Protein AF-0000000065827304 (afdb_homodimer)

Structure (mmCIF, N/CA/C/O backbone):
data_AF-0000000065827304-model_v1
#
loop_
_entity.id
_entity.type
_entity.pdbx_description
1 polymer 'Citrate synthase'
#
loop_
_atom_site.group_PDB
_atom_site.id
_atom_site.type_symbol
_atom_site.label_atom_id
_atom_site.label_alt_id
_atom_site.label_comp_id
_atom_site.label_asym_id
_atom_site.label_entity_id
_atom_site.label_seq_id
_atom_site.pdbx_PDB_ins_code
_atom_site.Cartn_x
_atom_site.Cartn_y
_atom_site.Cartn_z
_atom_site.occupancy
_atom_site.B_iso_or_equiv
_atom_site.auth_seq_id
_atom_site.auth_comp_id
_atom_site.auth_asym_id
_atom_site.auth_atom_id
_atom_site.pdbx_PDB_model_num
ATOM 1 N N . MET A 1 1 ? 3.25 6.113 -31.859 1 39.09 1 MET A N 1
ATOM 2 C CA . MET A 1 1 ? 4.34 5.828 -30.922 1 39.09 1 MET A CA 1
ATOM 3 C C . MET A 1 1 ? 3.883 5.984 -29.484 1 39.09 1 MET A C 1
ATOM 5 O O . MET A 1 1 ? 3.422 7.055 -29.094 1 39.09 1 MET A O 1
ATOM 9 N N . SER A 1 2 ? 3.426 4.938 -28.812 1 58 2 SER A N 1
ATOM 10 C CA . SER A 1 2 ? 2.76 5.043 -27.516 1 58 2 SER A CA 1
ATOM 11 C C . SER A 1 2 ? 3.637 5.77 -26.5 1 58 2 SER A C 1
ATOM 13 O O . SER A 1 2 ? 4.824 5.469 -26.359 1 58 2 SER A O 1
ATOM 15 N N . VAL A 1 3 ? 3.352 6.992 -26.188 1 80.62 3 VAL A N 1
ATOM 16 C CA . VAL A 1 3 ? 4.148 7.883 -25.359 1 80.62 3 VAL A CA 1
ATOM 17 C C . VAL A 1 3 ? 3.977 7.504 -23.891 1 80.62 3 VAL A C 1
ATOM 19 O O . VAL A 1 3 ? 2.852 7.332 -23.406 1 80.62 3 VAL A O 1
ATOM 22 N N . VAL A 1 4 ? 5.105 7.094 -23.312 1 83.25 4 VAL A N 1
ATOM 23 C CA . VAL A 1 4 ? 5.156 6.797 -21.891 1 83.25 4 VAL A CA 1
ATOM 24 C C . VAL A 1 4 ? 4.789 8.047 -21.094 1 83.25 4 VAL A C 1
ATOM 26 O O . VAL A 1 4 ? 5.328 9.125 -21.328 1 83.25 4 VAL A O 1
ATOM 29 N N . SER A 1 5 ? 3.828 7.926 -20.266 1 88.19 5 SER A N 1
ATOM 30 C CA . SER A 1 5 ? 3.482 9.008 -19.359 1 88.19 5 SER A CA 1
ATOM 31 C C . SER A 1 5 ? 4.344 8.969 -18.094 1 88.19 5 SER A C 1
ATOM 33 O O . SER A 1 5 ? 3.908 8.469 -17.062 1 88.19 5 SER A O 1
ATOM 35 N N . LYS A 1 6 ? 5.504 9.578 -18.188 1 87.19 6 LYS A N 1
ATOM 36 C CA . LYS A 1 6 ? 6.488 9.516 -17.109 1 87.19 6 LYS A CA 1
ATOM 37 C C . LYS A 1 6 ? 5.941 10.125 -15.828 1 87.19 6 LYS A C 1
ATOM 39 O O . LYS A 1 6 ? 5.508 11.281 -15.828 1 87.19 6 LYS A O 1
ATOM 44 N N . GLY A 1 7 ? 5.879 9.25 -14.82 1 90.06 7 GLY A N 1
ATOM 45 C CA . GLY A 1 7 ? 5.422 9.719 -13.523 1 90.06 7 GLY A CA 1
ATOM 46 C C . GLY A 1 7 ? 3.955 10.102 -13.508 1 90.06 7 GLY A C 1
ATOM 47 O O . GLY A 1 7 ? 3.467 10.672 -12.531 1 90.06 7 GLY A O 1
ATOM 48 N N . LEU A 1 8 ? 3.289 9.891 -14.648 1 92.94 8 LEU A N 1
ATOM 49 C CA . LEU A 1 8 ? 1.889 10.258 -14.828 1 92.94 8 LEU A CA 1
ATOM 50 C C . LEU A 1 8 ? 1.687 11.758 -14.617 1 92.94 8 LEU A C 1
ATOM 52 O O . LEU A 1 8 ? 0.66 12.172 -14.078 1 92.94 8 LEU A O 1
ATOM 56 N N . GLU A 1 9 ? 2.717 12.484 -15.016 1 88.38 9 GLU A N 1
ATOM 57 C CA . GLU A 1 9 ? 2.654 13.938 -14.914 1 88.38 9 GLU A CA 1
ATOM 58 C C . GLU A 1 9 ? 1.54 14.508 -15.789 1 88.38 9 GLU A C 1
ATOM 60 O O . GLU A 1 9 ? 1.428 14.156 -16.969 1 88.38 9 GLU A O 1
ATOM 65 N N . ASN A 1 10 ? 0.606 15.18 -15.289 1 85.44 10 ASN A N 1
ATOM 66 C CA . ASN A 1 10 ? -0.484 15.867 -15.969 1 85.44 10 ASN A CA 1
ATOM 67 C C . ASN A 1 10 ? -1.553 14.883 -16.453 1 85.44 10 ASN A C 1
ATOM 69 O O . ASN A 1 10 ? -2.336 15.203 -17.344 1 85.44 10 ASN A O 1
ATOM 73 N N . VAL A 1 11 ? -1.431 13.664 -16.031 1 93 11 VAL A N 1
ATOM 74 C CA . VAL A 1 11 ? -2.486 12.695 -16.312 1 93 11 VAL A CA 1
ATOM 75 C C . VAL A 1 11 ? -3.588 12.812 -15.258 1 93 11 VAL A C 1
ATOM 77 O O . VAL A 1 11 ? -3.324 12.719 -14.062 1 93 11 VAL A O 1
ATOM 80 N N . ILE A 1 12 ? -4.77 13.109 -15.719 1 95.31 12 ILE A N 1
ATOM 81 C CA . ILE A 1 12 ? -5.914 13.219 -14.82 1 95.31 12 ILE A CA 1
ATOM 82 C C . ILE A 1 12 ? -6.512 11.828 -14.578 1 95.31 12 ILE A C 1
ATOM 84 O O . ILE A 1 12 ? -7.023 11.195 -15.5 1 95.31 12 ILE A O 1
ATOM 88 N N . ILE A 1 13 ? -6.504 11.367 -13.336 1 96.19 13 ILE A N 1
ATOM 89 C CA . ILE A 1 13 ? -6.895 9.992 -13.055 1 96.19 13 ILE A CA 1
ATOM 90 C C . ILE A 1 13 ? -8.32 9.953 -12.516 1 96.19 13 ILE A C 1
ATOM 92 O O . ILE A 1 13 ? -8.961 8.898 -12.508 1 96.19 13 ILE A O 1
ATOM 96 N N . LYS A 1 14 ? -8.844 11.125 -12.07 1 97.12 14 LYS A N 1
ATOM 97 C CA . LYS A 1 14 ? -10.203 11.211 -11.547 1 97.12 14 LYS A CA 1
ATOM 98 C C . LYS A 1 14 ? -10.695 12.648 -11.516 1 97.12 14 LYS A C 1
ATOM 100 O O . LYS A 1 14 ? -9.906 13.586 -11.656 1 97.12 14 LYS A O 1
ATOM 105 N N . VAL A 1 15 ? -11.977 12.812 -11.383 1 97.31 15 VAL A N 1
ATOM 106 C CA . VAL A 1 15 ? -12.57 14.094 -11.023 1 97.31 15 VAL A CA 1
ATOM 107 C C . VAL A 1 15 ? -12.766 14.172 -9.516 1 97.31 15 VAL A C 1
ATOM 109 O O . VAL A 1 15 ? -12.898 13.141 -8.852 1 97.31 15 VAL A O 1
ATOM 112 N N . THR A 1 16 ? -12.758 15.383 -8.945 1 98.19 16 THR A N 1
ATOM 113 C CA . THR A 1 16 ? -12.875 15.461 -7.496 1 98.19 16 THR A CA 1
ATOM 114 C C . THR A 1 16 ? -13.586 16.75 -7.082 1 98.19 16 THR A C 1
ATOM 116 O O . THR A 1 16 ? -13.5 17.766 -7.785 1 98.19 16 THR A O 1
ATOM 119 N N . ASN A 1 17 ? -14.289 16.703 -6.027 1 98.12 17 ASN A N 1
ATOM 120 C CA . ASN A 1 17 ? -14.906 17.844 -5.375 1 98.12 17 ASN A CA 1
ATOM 121 C C . ASN A 1 17 ? -14.195 18.203 -4.074 1 98.12 17 ASN A C 1
ATOM 123 O O . ASN A 1 17 ? -14.703 19 -3.281 1 98.12 17 ASN A O 1
ATOM 127 N N . LEU A 1 18 ? -13.016 17.719 -3.852 1 98.69 18 LEU A N 1
ATOM 128 C CA . LEU A 1 18 ? -12.414 17.766 -2.521 1 98.69 18 LEU A CA 1
ATOM 129 C C . LEU A 1 18 ? -11.453 18.938 -2.402 1 98.69 18 LEU A C 1
ATOM 131 O O . LEU A 1 18 ? -11.586 19.766 -1.498 1 98.69 18 LEU A O 1
ATOM 135 N N . THR A 1 19 ? -10.5 19.062 -3.355 1 98.44 19 THR A N 1
ATOM 136 C CA . THR A 1 19 ? -9.422 20.031 -3.154 1 98.44 19 THR A CA 1
ATOM 137 C C . THR A 1 19 ? -9.078 20.734 -4.461 1 98.44 19 THR A C 1
ATOM 139 O O . THR A 1 19 ? -8.836 20.078 -5.48 1 98.44 19 THR A O 1
ATOM 142 N N . PHE A 1 20 ? -9.094 21.984 -4.445 1 97.62 20 PHE A N 1
ATOM 143 C CA . PHE A 1 20 ? -8.656 22.844 -5.547 1 97.62 20 PHE A CA 1
ATOM 144 C C . PHE A 1 20 ? -7.32 23.5 -5.219 1 97.62 20 PHE A C 1
ATOM 146 O O . PHE A 1 20 ? -7.152 24.062 -4.133 1 97.62 20 PHE A O 1
ATOM 153 N N . ILE A 1 21 ? -6.41 23.406 -6.121 1 95.69 21 ILE A N 1
ATOM 154 C CA . ILE A 1 21 ? -5.109 24.047 -5.965 1 95.69 21 ILE A CA 1
ATOM 155 C C . ILE A 1 21 ? -4.805 24.906 -7.184 1 95.69 21 ILE A C 1
ATOM 157 O O . ILE A 1 21 ? -4.93 24.453 -8.32 1 95.69 21 ILE A O 1
ATOM 161 N N . ASP A 1 22 ? -4.531 26.141 -7 1 94.81 22 ASP A N 1
ATOM 162 C CA . ASP A 1 22 ? -3.92 27.016 -7.996 1 94.81 22 ASP A CA 1
ATOM 163 C C . ASP A 1 22 ? -2.475 27.344 -7.629 1 94.81 22 ASP A C 1
ATOM 165 O O . ASP A 1 22 ? -2.221 28.266 -6.859 1 94.81 22 ASP A O 1
ATOM 169 N N . GLY A 1 23 ? -1.572 26.625 -8.18 1 91.31 23 GLY A N 1
ATOM 170 C CA . GLY A 1 23 ? -0.16 26.719 -7.844 1 91.31 23 GLY A CA 1
ATOM 171 C C . GLY A 1 23 ? 0.464 28.047 -8.227 1 91.31 23 GLY A C 1
ATOM 172 O O . GLY A 1 23 ? 1.452 28.469 -7.629 1 91.31 23 GLY A O 1
ATOM 173 N N . GLU A 1 24 ? -0.095 28.719 -9.18 1 92.69 24 GLU A N 1
ATOM 174 C CA . GLU A 1 24 ? 0.426 30 -9.633 1 92.69 24 GLU A CA 1
ATOM 175 C C . GLU A 1 24 ? 0.009 31.125 -8.703 1 92.69 24 GLU A C 1
ATOM 177 O O . GLU A 1 24 ? 0.78 32.062 -8.461 1 92.69 24 GLU A O 1
ATOM 182 N N . LYS A 1 25 ? -1.192 30.953 -8.125 1 94.06 25 LYS A N 1
ATOM 183 C CA . LYS A 1 25 ? -1.716 32.031 -7.281 1 94.06 25 LYS A CA 1
ATOM 184 C C . LYS A 1 25 ? -1.563 31.703 -5.801 1 94.06 25 LYS A C 1
ATOM 186 O O . LYS A 1 25 ? -1.821 32.531 -4.938 1 94.06 25 LYS A O 1
ATOM 191 N N . GLY A 1 26 ? -1.173 30.516 -5.559 1 93.88 26 GLY A N 1
ATOM 192 C CA . GLY A 1 26 ? -1.015 30.094 -4.172 1 93.88 26 GLY A CA 1
ATOM 193 C C . GLY A 1 26 ? -2.336 29.922 -3.445 1 93.88 26 GLY A C 1
ATOM 194 O O . GLY A 1 26 ? -2.49 30.391 -2.314 1 93.88 26 GLY A O 1
ATOM 195 N N . ILE A 1 27 ? -3.258 29.297 -4.141 1 95.56 27 ILE A N 1
ATOM 196 C CA . ILE A 1 27 ? -4.594 29.094 -3.584 1 95.56 27 ILE A CA 1
ATOM 197 C C . ILE A 1 27 ? -4.809 27.625 -3.273 1 95.56 27 ILE A C 1
ATOM 199 O O . ILE A 1 27 ? -4.473 26.75 -4.086 1 95.56 27 ILE A O 1
ATOM 203 N N . LEU A 1 28 ? -5.242 27.328 -2.105 1 97.56 28 LEU A N 1
ATOM 204 C CA . LEU A 1 28 ? -5.703 26.016 -1.678 1 97.56 28 LEU A CA 1
ATOM 205 C C . LEU A 1 28 ? -7.105 26.094 -1.082 1 97.56 28 LEU A C 1
ATOM 207 O O . LEU A 1 28 ? -7.348 26.875 -0.157 1 97.56 28 LEU A O 1
ATOM 211 N N . ARG A 1 29 ? -8.023 25.328 -1.645 1 98.44 29 ARG A N 1
ATOM 212 C CA . ARG A 1 29 ? -9.391 25.281 -1.129 1 98.44 29 ARG A CA 1
ATOM 213 C C . ARG A 1 29 ? -9.844 23.844 -0.9 1 98.44 29 ARG A C 1
ATOM 215 O O . ARG A 1 29 ? -9.578 22.969 -1.722 1 98.44 29 ARG A O 1
ATOM 222 N N . TYR A 1 30 ? -10.406 23.594 0.254 1 98.69 30 TYR A N 1
ATOM 223 C CA . TYR A 1 30 ? -11.148 22.359 0.48 1 98.69 30 TYR A CA 1
ATOM 224 C C . TYR A 1 30 ? -12.641 22.562 0.217 1 98.69 30 TYR A C 1
ATOM 226 O O . TYR A 1 30 ? -13.281 23.391 0.875 1 98.69 30 TYR A O 1
ATOM 234 N N . ARG A 1 31 ? -13.188 21.844 -0.7 1 98.38 31 ARG A N 1
ATOM 235 C CA . ARG A 1 31 ? -14.602 21.922 -1.044 1 98.38 31 ARG A CA 1
ATOM 236 C C . ARG A 1 31 ? -15.023 23.375 -1.272 1 98.38 31 ARG A C 1
ATOM 238 O O . ARG A 1 31 ? -16.094 23.797 -0.834 1 98.38 31 ARG A O 1
ATOM 245 N N . GLY A 1 32 ? -14.086 24.141 -1.806 1 98.31 32 GLY A N 1
ATOM 246 C CA . GLY A 1 32 ? -14.414 25.516 -2.168 1 98.31 32 GLY A CA 1
ATOM 247 C C . GLY A 1 32 ? -14.047 26.516 -1.093 1 98.31 32 GLY A C 1
ATOM 248 O O . GLY A 1 32 ? -14.023 27.719 -1.345 1 98.31 32 GLY A O 1
ATOM 249 N N . TYR A 1 33 ? -13.703 26.109 0.106 1 98.69 33 TYR A N 1
ATOM 250 C CA . TYR A 1 33 ? -13.344 27 1.196 1 98.69 33 TYR A CA 1
ATOM 251 C C . TYR A 1 33 ? -11.844 27.25 1.23 1 98.69 33 TYR A C 1
ATOM 253 O O . TYR A 1 33 ? -11.047 26.312 1.199 1 98.69 33 TYR A O 1
ATOM 261 N N . ASN A 1 34 ? -11.477 28.5 1.373 1 98.06 34 ASN A N 1
ATOM 262 C CA . ASN A 1 34 ? -10.062 28.844 1.479 1 98.06 34 ASN A CA 1
ATOM 263 C C . ASN A 1 34 ? -9.43 28.203 2.713 1 98.06 34 ASN A C 1
ATOM 265 O O . ASN A 1 34 ? -10.016 28.219 3.795 1 98.06 34 ASN A O 1
ATOM 269 N N . ILE A 1 35 ? -8.266 27.75 2.521 1 98.06 35 ILE A N 1
ATOM 270 C CA . ILE A 1 35 ? -7.555 27.078 3.605 1 98.06 35 ILE A CA 1
ATOM 271 C C . ILE A 1 35 ? -7.371 28.047 4.773 1 98.06 35 ILE A C 1
ATOM 273 O O . ILE A 1 35 ? -7.457 27.641 5.938 1 98.06 35 ILE A O 1
ATOM 277 N N . GLU A 1 36 ? -7.121 29.328 4.508 1 97.69 36 GLU A N 1
ATOM 278 C CA . GLU A 1 36 ? -6.938 30.344 5.547 1 97.69 36 GLU A CA 1
ATOM 279 C C . GLU A 1 36 ? -8.195 30.484 6.406 1 97.69 36 GLU A C 1
ATOM 281 O O . GLU A 1 36 ? -8.102 30.594 7.629 1 97.69 36 GLU A O 1
ATOM 286 N N . ASP A 1 37 ? -9.32 30.422 5.742 1 98.19 37 ASP A N 1
ATOM 287 C CA . ASP A 1 37 ? -10.586 30.547 6.461 1 98.19 37 ASP A CA 1
ATOM 288 C C . ASP A 1 37 ? -10.844 29.328 7.348 1 98.19 37 ASP A C 1
ATOM 290 O O . ASP A 1 37 ? -11.297 29.469 8.484 1 98.19 37 ASP A O 1
ATOM 294 N N . LEU A 1 38 ? -10.562 28.172 6.816 1 98.5 38 LEU A N 1
ATOM 295 C CA . LEU A 1 38 ? -10.773 26.953 7.582 1 98.5 38 LEU A CA 1
ATOM 296 C C . LEU A 1 38 ? -9.883 26.922 8.82 1 98.5 38 LEU A C 1
ATOM 298 O O . LEU A 1 38 ? -10.312 26.469 9.891 1 98.5 38 LEU A O 1
ATOM 302 N N . VAL A 1 39 ? -8.641 27.438 8.703 1 98.19 39 VAL A N 1
ATOM 303 C CA . VAL A 1 39 ? -7.688 27.422 9.805 1 98.19 39 VAL A CA 1
ATOM 304 C C . VAL A 1 39 ? -8.047 28.516 10.812 1 98.19 39 VAL A C 1
ATOM 306 O O . VAL A 1 39 ? -7.938 28.312 12.023 1 98.19 39 VAL A O 1
ATOM 309 N N . ASN A 1 40 ? -8.492 29.672 10.359 1 97.19 40 ASN A N 1
ATOM 310 C CA . ASN A 1 40 ? -8.727 30.828 11.219 1 97.19 40 ASN A CA 1
ATOM 311 C C . ASN A 1 40 ? -10.055 30.719 11.961 1 97.19 40 ASN A C 1
ATOM 313 O O . ASN A 1 40 ? -10.18 31.188 13.094 1 97.19 40 ASN A O 1
ATOM 317 N N . TYR A 1 41 ? -11.047 30.078 11.289 1 97.62 41 TYR A N 1
ATOM 318 C CA . TYR A 1 41 ? -12.391 30.156 11.844 1 97.62 41 TYR A CA 1
ATOM 319 C C . TYR A 1 41 ? -12.938 28.766 12.141 1 97.62 41 TYR A C 1
ATOM 321 O O . TYR A 1 41 ? -13.922 28.625 12.875 1 97.62 41 TYR A O 1
ATOM 329 N N . GLY A 1 42 ? -12.367 27.781 11.562 1 97.56 42 GLY A N 1
ATOM 330 C CA . GLY A 1 42 ? -12.906 26.422 11.688 1 97.56 42 GLY A CA 1
ATOM 331 C C . GLY A 1 42 ? -12.141 25.562 12.68 1 97.56 42 GLY A C 1
ATOM 332 O O . GLY A 1 42 ? -11.406 26.094 13.523 1 97.56 42 GLY A O 1
ATOM 333 N N . SER A 1 43 ? -12.43 24.266 12.711 1 98.5 43 SER A N 1
ATOM 334 C CA . SER A 1 43 ? -11.766 23.234 13.484 1 98.5 43 SER A CA 1
ATOM 335 C C . SER A 1 43 ? -11.492 22 12.625 1 98.5 43 SER A C 1
ATOM 337 O O . SER A 1 43 ? -12.062 21.844 11.539 1 98.5 43 SER A O 1
ATOM 339 N N . TYR A 1 44 ? -10.602 21.219 13.117 1 98.88 44 TYR A N 1
ATOM 340 C CA . TYR A 1 44 ? -10.328 19.969 12.398 1 98.88 44 TYR A CA 1
ATOM 341 C C . TYR A 1 44 ? -11.586 19.125 12.273 1 98.88 44 TYR A C 1
ATOM 343 O O . TYR A 1 44 ? -11.828 18.516 11.227 1 98.88 44 TYR A O 1
ATOM 351 N N . GLU A 1 45 ? -12.469 19.078 13.336 1 98.94 45 GLU A N 1
ATOM 352 C CA . GLU A 1 45 ? -13.711 18.312 13.281 1 98.94 45 GLU A CA 1
ATOM 353 C C . GLU A 1 45 ? -14.656 18.844 12.211 1 98.94 45 GLU A C 1
ATOM 355 O O . GLU A 1 45 ? -15.305 18.078 11.5 1 98.94 45 GLU A O 1
ATOM 360 N N . GLU A 1 46 ? -14.688 20.188 12.062 1 98.81 46 GLU A N 1
ATOM 361 C CA . GLU A 1 46 ? -15.477 20.781 10.984 1 98.81 46 GLU A CA 1
ATOM 362 C C . GLU A 1 46 ? -14.93 20.375 9.617 1 98.81 46 GLU A C 1
ATOM 364 O O . GLU A 1 46 ? -15.695 20.125 8.688 1 98.81 46 GLU A O 1
ATOM 369 N N . THR A 1 47 ? -13.617 20.344 9.523 1 98.88 47 THR A N 1
ATOM 370 C CA . THR A 1 47 ? -12.969 19.969 8.281 1 98.88 47 THR A CA 1
ATOM 371 C C . THR A 1 47 ? -13.266 18.5 7.949 1 98.88 47 THR A C 1
ATOM 373 O O . THR A 1 47 ? -13.461 18.141 6.785 1 98.88 47 THR A O 1
ATOM 376 N N . ILE A 1 48 ? -13.273 17.594 9.008 1 98.94 48 ILE A N 1
ATOM 377 C CA . ILE A 1 48 ? -13.641 16.203 8.805 1 98.94 48 ILE A CA 1
ATOM 378 C C . ILE A 1 48 ? -15.031 16.109 8.172 1 98.94 48 ILE A C 1
ATOM 380 O O . ILE A 1 48 ? -15.219 15.43 7.168 1 98.94 48 ILE A O 1
ATOM 384 N N . TYR A 1 49 ? -15.938 16.828 8.75 1 98.88 49 TYR A N 1
ATOM 385 C CA . TYR A 1 49 ? -17.297 16.812 8.242 1 98.88 49 TYR A CA 1
ATOM 386 C C . TYR A 1 49 ? -17.359 17.344 6.816 1 98.88 49 TYR A C 1
ATOM 388 O O . TYR A 1 49 ? -18.031 16.766 5.961 1 98.88 49 TYR A O 1
ATOM 396 N N . LEU A 1 50 ? -16.688 18.453 6.574 1 98.88 50 LEU A N 1
ATOM 397 C CA . LEU A 1 50 ? -16.672 19.094 5.266 1 98.88 50 LEU A CA 1
ATOM 398 C C . LEU A 1 50 ? -16.156 18.125 4.199 1 98.88 50 LEU A C 1
ATOM 400 O O . LEU A 1 50 ? -16.797 17.969 3.148 1 98.88 5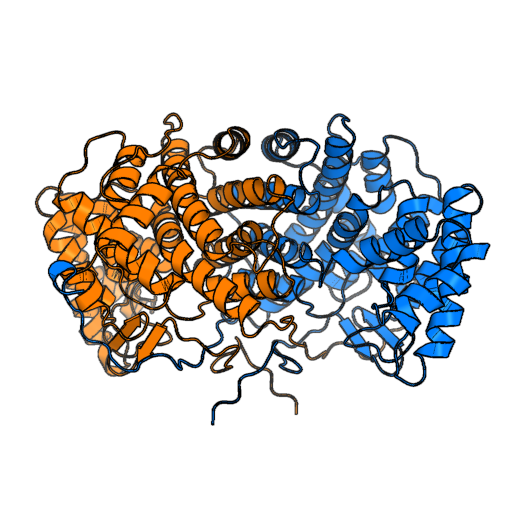0 LEU A O 1
ATOM 404 N N . MET A 1 51 ? -15.062 17.438 4.477 1 98.88 51 MET A N 1
ATOM 405 C CA . MET A 1 51 ? -14.414 16.578 3.49 1 98.88 51 MET A CA 1
ATOM 406 C C . MET A 1 51 ? -15.25 15.336 3.227 1 98.88 51 MET A C 1
ATOM 408 O O . MET A 1 51 ? -15.297 14.836 2.1 1 98.88 51 MET A O 1
ATOM 412 N N . LEU A 1 52 ? -15.961 14.805 4.238 1 98.81 52 LEU A N 1
ATOM 413 C CA . LEU A 1 52 ? -16.703 13.562 4.094 1 98.81 52 LEU A CA 1
ATOM 414 C C . LEU A 1 52 ? -18.109 13.82 3.553 1 98.81 52 LEU A C 1
ATOM 416 O O . LEU A 1 52 ? -18.641 13.023 2.783 1 98.81 52 LEU A O 1
ATOM 420 N N . TYR A 1 53 ? -18.703 15.039 3.924 1 98.31 53 TYR A N 1
ATOM 421 C CA . TYR A 1 53 ? -20.125 15.203 3.639 1 98.31 53 TYR A CA 1
ATOM 422 C C . TYR A 1 53 ? -20.359 16.344 2.65 1 98.31 53 TYR A C 1
ATOM 424 O O . TYR A 1 53 ? -21.469 16.531 2.164 1 98.31 53 TYR A O 1
ATOM 432 N N . GLY A 1 54 ? -19.344 17.203 2.402 1 97.69 54 GLY A N 1
ATOM 433 C CA . GLY A 1 54 ? -19.422 18.156 1.31 1 97.69 54 GLY A CA 1
ATOM 434 C C . GLY A 1 54 ? -19.938 19.516 1.737 1 97.69 54 GLY A C 1
ATOM 435 O O . GLY A 1 54 ? -20.109 20.406 0.907 1 97.69 54 GLY A O 1
ATOM 436 N N . LYS A 1 55 ? -20.156 19.656 3.035 1 97.75 55 LYS A N 1
ATOM 437 C CA . LYS A 1 55 ? -20.609 20.922 3.605 1 97.75 55 LYS A CA 1
ATOM 438 C C . LYS A 1 55 ? -20.078 21.109 5.023 1 97.75 55 LYS A C 1
ATOM 440 O O . LYS A 1 55 ? -19.656 20.141 5.668 1 97.75 55 LYS A O 1
ATOM 445 N N . LEU A 1 56 ? -20.062 22.344 5.484 1 98.56 56 LEU A N 1
ATOM 446 C CA . LEU A 1 56 ? -19.75 22.594 6.887 1 98.56 56 LEU A CA 1
ATOM 447 C C . LEU A 1 56 ? -20.906 22.156 7.781 1 98.56 56 LEU A C 1
ATOM 449 O O . LEU A 1 56 ? -22.062 22.328 7.422 1 98.56 56 LEU A O 1
ATOM 453 N N . PRO A 1 57 ? -20.656 21.609 8.922 1 98.62 57 PRO A N 1
ATOM 454 C CA . PRO A 1 57 ? -21.703 21.062 9.781 1 98.62 57 PRO A CA 1
ATOM 455 C C . PRO A 1 57 ? -22.5 22.156 10.508 1 98.62 57 PRO A C 1
ATOM 457 O O . PRO A 1 57 ? -21.969 23.234 10.773 1 98.62 57 PRO A O 1
ATOM 460 N N . THR A 1 58 ? -23.734 21.812 10.82 1 98.38 58 THR A N 1
ATOM 461 C CA . THR A 1 58 ? -24.453 22.516 11.859 1 98.38 58 THR A CA 1
ATOM 462 C C . THR A 1 58 ? -23.891 22.172 13.242 1 98.38 58 THR A C 1
ATOM 464 O O . THR A 1 58 ? -23.062 21.266 13.367 1 98.38 58 THR A O 1
ATOM 467 N N . LYS A 1 59 ? -24.375 22.938 14.25 1 98.19 59 LYS A N 1
ATOM 468 C CA . LYS A 1 59 ? -23.938 22.656 15.617 1 98.19 59 LYS A CA 1
ATOM 469 C C . LYS A 1 59 ? -24.25 21.219 16 1 98.19 59 LYS A C 1
ATOM 471 O O . LYS A 1 59 ? -23.406 20.531 16.609 1 98.19 59 LYS A O 1
ATOM 476 N N . LYS A 1 60 ? -25.422 20.75 15.656 1 98.31 60 LYS A N 1
ATOM 477 C CA . LYS A 1 60 ? -25.828 19.391 15.992 1 98.31 60 LYS A CA 1
ATOM 478 C C . LYS A 1 60 ? -24.969 18.359 15.266 1 98.31 60 LYS A C 1
ATOM 480 O O . LYS A 1 60 ? -24.516 17.375 15.875 1 98.31 60 LYS A O 1
ATOM 485 N N . GLU A 1 61 ? -24.734 18.578 13.953 1 98.56 61 GLU A N 1
ATOM 486 C CA . GLU A 1 61 ? -23.906 17.672 13.148 1 98.56 61 GLU A CA 1
ATOM 487 C C . GLU A 1 61 ? -22.484 17.609 13.68 1 98.56 61 GLU A C 1
ATOM 489 O O . GLU A 1 61 ? -21.875 16.531 13.711 1 98.56 61 GLU A O 1
ATOM 494 N N . LEU A 1 62 ? -21.953 18.75 14.07 1 98.62 62 LEU A N 1
ATOM 495 C CA . LEU A 1 62 ? -20.594 18.797 14.625 1 98.62 62 LEU A CA 1
ATOM 496 C C . LEU A 1 62 ? -20.516 18.031 15.938 1 98.62 62 LEU A C 1
ATOM 498 O O . LEU A 1 62 ? -19.562 17.297 16.172 1 98.62 62 LEU A O 1
ATOM 502 N N . ASN A 1 63 ? -21.5 18.25 16.797 1 98.38 63 ASN A N 1
ATOM 503 C CA . ASN A 1 63 ? -21.531 17.547 18.078 1 98.38 63 ASN A CA 1
ATOM 504 C C . ASN A 1 63 ? -21.641 16.047 17.891 1 98.38 63 ASN A C 1
ATOM 506 O O . ASN A 1 63 ? -21 15.273 18.609 1 98.38 63 ASN A O 1
ATOM 510 N N . ASP A 1 64 ? -22.453 15.617 16.922 1 98.56 64 ASP A N 1
ATOM 511 C CA . ASP A 1 64 ? -22.594 14.195 16.625 1 98.56 64 ASP A CA 1
ATOM 512 C C . ASP A 1 64 ? -21.266 13.609 16.125 1 98.56 64 ASP A C 1
ATOM 514 O O . ASP A 1 64 ? -20.906 12.492 16.5 1 98.56 64 ASP A O 1
ATOM 518 N N . LEU A 1 65 ? -20.594 14.359 15.289 1 98.75 65 LEU A N 1
ATOM 519 C CA . LEU A 1 65 ? -19.312 13.898 14.781 1 98.75 65 LEU A CA 1
ATOM 520 C C . LEU A 1 65 ? -18.297 13.781 15.906 1 98.75 65 LEU A C 1
ATOM 522 O O . LEU A 1 65 ? -17.562 12.789 15.984 1 98.75 65 LEU A O 1
ATOM 526 N N . LYS A 1 66 ? -18.203 14.805 16.766 1 98.75 66 LYS A N 1
ATOM 527 C CA . LYS A 1 66 ? -17.281 14.773 17.891 1 98.75 66 LYS A CA 1
ATOM 528 C C . LYS A 1 66 ? -17.578 13.578 18.797 1 98.75 66 LYS A C 1
ATOM 530 O O . LYS A 1 66 ? -16.656 12.922 19.281 1 98.75 66 LYS A O 1
ATOM 535 N N . ALA A 1 67 ? -18.844 13.32 19.016 1 98.69 67 ALA A N 1
ATOM 536 C CA . ALA A 1 67 ? -19.25 12.18 19.828 1 98.69 67 ALA A CA 1
ATOM 537 C C . ALA A 1 67 ? -18.781 10.867 19.203 1 98.69 67 ALA A C 1
ATOM 539 O O . ALA A 1 67 ? -18.297 9.969 19.906 1 98.69 67 ALA A O 1
ATOM 540 N N . LYS A 1 68 ? -18.953 10.75 17.938 1 98.56 68 LYS A N 1
ATOM 541 C CA . LYS A 1 68 ? -18.547 9.539 17.234 1 98.56 68 LYS A CA 1
ATOM 542 C C . LYS A 1 68 ? -17.031 9.344 17.312 1 98.56 68 LYS A C 1
ATOM 544 O O . LYS A 1 68 ? -16.562 8.227 17.547 1 98.56 68 LYS A O 1
ATOM 549 N N . LEU A 1 69 ? -16.25 10.43 17.094 1 98.88 69 LEU A N 1
ATOM 550 C CA . LEU A 1 69 ? -14.797 10.352 17.234 1 98.88 69 LEU A CA 1
ATOM 551 C C . LEU A 1 69 ? -14.422 9.859 18.625 1 98.88 69 LEU A C 1
ATOM 553 O O . LEU A 1 69 ? -13.594 8.961 18.766 1 98.88 69 LEU A O 1
ATOM 557 N N . ASN A 1 70 ? -15.055 10.438 19.594 1 98.75 70 ASN A N 1
ATOM 558 C CA . ASN A 1 70 ? -14.766 10.141 21 1 98.75 70 ASN A CA 1
ATOM 559 C C . ASN A 1 70 ? -15.055 8.68 21.328 1 98.75 70 ASN A C 1
ATOM 561 O O . ASN A 1 70 ? -14.406 8.102 22.203 1 98.75 70 ASN A O 1
ATOM 565 N N . GLU A 1 71 ? -15.945 8.055 20.609 1 98.44 71 GLU A N 1
ATOM 566 C CA . GLU A 1 71 ? -16.359 6.676 20.859 1 98.44 71 GLU A CA 1
ATOM 567 C C . GLU A 1 71 ? -15.445 5.684 20.141 1 98.44 71 GLU A C 1
ATOM 569 O O . GLU A 1 71 ? -15.445 4.492 20.469 1 98.44 71 GLU A O 1
ATOM 574 N N . GLU A 1 72 ? -14.594 6.203 19.234 1 98.62 72 GLU A N 1
ATOM 575 C CA . GLU A 1 72 ? -13.992 5.281 18.281 1 98.62 72 GLU A CA 1
ATOM 576 C C . GLU A 1 72 ? -12.469 5.246 18.422 1 98.62 72 GLU A C 1
ATOM 578 O O . GLU A 1 72 ? -11.766 4.699 17.578 1 98.62 72 GLU A O 1
ATOM 583 N N . TYR A 1 73 ? -11.906 5.77 19.547 1 98.81 73 TYR A N 1
ATOM 584 C CA . TYR A 1 73 ? -10.461 5.809 19.734 1 98.81 73 TYR A CA 1
ATOM 585 C C . TYR A 1 73 ? -9.906 4.414 20 1 98.81 73 TYR A C 1
ATOM 587 O O . TYR A 1 73 ? -8.75 4.125 19.672 1 98.81 73 TYR A O 1
ATOM 595 N N . GLU A 1 74 ? -10.703 3.523 20.547 1 98.56 74 GLU A N 1
ATOM 596 C CA . GLU A 1 74 ? -10.234 2.199 20.938 1 98.56 74 GLU A CA 1
ATOM 597 C C . GLU A 1 74 ? -9.906 1.337 19.734 1 98.56 74 GLU A C 1
ATOM 599 O O . GLU A 1 74 ? -10.602 1.39 18.719 1 98.56 74 GLU A O 1
ATOM 604 N N . VAL A 1 75 ? -8.852 0.578 19.797 1 98.44 75 VAL A N 1
ATOM 605 C CA . VAL A 1 75 ? -8.477 -0.443 18.828 1 98.44 75 VAL A CA 1
ATOM 606 C C . VAL A 1 75 ? -8.344 -1.796 19.531 1 98.44 75 VAL A C 1
ATOM 608 O O . VAL A 1 75 ? -8.172 -1.858 20.75 1 98.44 75 VAL A O 1
ATOM 611 N N . PRO A 1 76 ? -8.508 -2.91 18.75 1 97.81 76 PRO A N 1
ATOM 612 C CA . PRO A 1 76 ? -8.25 -4.215 19.359 1 97.81 76 PRO A CA 1
ATOM 613 C C . PRO A 1 76 ? -6.871 -4.293 20.016 1 97.81 76 PRO A C 1
ATOM 615 O O . PRO A 1 76 ? -5.898 -3.762 19.484 1 97.81 76 PRO A O 1
ATOM 618 N N . GLN A 1 77 ? -6.793 -4.938 21.172 1 97.94 77 GLN A N 1
ATOM 619 C CA . GLN A 1 77 ? -5.547 -5.047 21.922 1 97.94 77 GLN A CA 1
ATOM 620 C C . GLN A 1 77 ? -4.438 -5.637 21.047 1 97.94 77 GLN A C 1
ATOM 622 O O . GLN A 1 77 ? -3.271 -5.246 21.172 1 97.94 77 GLN A O 1
ATOM 627 N N . GLU A 1 78 ? -4.809 -6.598 20.156 1 97.81 78 GLU A N 1
ATOM 628 C CA . GLU A 1 78 ? -3.854 -7.238 19.266 1 97.81 78 GLU A CA 1
ATOM 629 C C . GLU A 1 78 ? -3.133 -6.211 18.406 1 97.81 78 GLU A C 1
ATOM 631 O O . GLU A 1 78 ? -1.954 -6.375 18.078 1 97.81 78 GLU A O 1
ATOM 636 N N . VAL A 1 79 ? -3.824 -5.148 18.047 1 98.38 79 VAL A N 1
ATOM 637 C CA . VAL A 1 79 ? -3.264 -4.113 17.188 1 98.38 79 VAL A CA 1
ATOM 638 C C . VAL A 1 79 ? -2.18 -3.346 17.938 1 98.38 79 VAL A C 1
ATOM 640 O O . VAL A 1 79 ? -1.08 -3.141 17.422 1 98.38 79 VAL A O 1
ATOM 643 N N . LEU A 1 80 ? -2.463 -2.938 19.203 1 98.44 80 LEU A N 1
ATOM 644 C CA . LEU A 1 80 ? -1.461 -2.27 20.031 1 98.44 80 LEU A CA 1
ATOM 645 C C . LEU A 1 80 ? -0.269 -3.184 20.281 1 98.44 80 LEU A C 1
ATOM 647 O O . LEU A 1 80 ? 0.882 -2.746 20.219 1 98.44 80 LEU A O 1
ATOM 651 N N . ASP A 1 81 ? -0.547 -4.465 20.547 1 98.44 81 ASP A N 1
ATOM 652 C CA . ASP A 1 81 ? 0.505 -5.426 20.844 1 98.44 81 ASP A CA 1
ATOM 653 C C . ASP A 1 81 ? 1.467 -5.582 19.672 1 98.44 81 ASP A C 1
ATOM 655 O O . ASP A 1 81 ? 2.67 -5.77 19.875 1 98.44 81 ASP A O 1
ATOM 659 N N . THR A 1 82 ? 0.969 -5.543 18.469 1 98.12 82 THR A N 1
ATOM 660 C CA . THR A 1 82 ? 1.846 -5.676 17.312 1 98.12 82 THR A CA 1
ATOM 661 C C . THR A 1 82 ? 2.814 -4.5 17.219 1 98.12 82 THR A C 1
ATOM 663 O O . THR A 1 82 ? 3.982 -4.672 16.875 1 98.12 82 THR A O 1
ATOM 666 N N . ILE A 1 83 ? 2.359 -3.309 17.516 1 98.31 83 ILE A N 1
ATOM 667 C CA . ILE A 1 83 ? 3.209 -2.125 17.516 1 98.31 83 ILE A CA 1
ATOM 668 C C . ILE A 1 83 ? 4.277 -2.244 18.594 1 98.31 83 ILE A C 1
ATOM 670 O O . ILE A 1 83 ? 5.453 -1.972 18.344 1 98.31 83 ILE A O 1
ATOM 674 N N . TYR A 1 84 ? 3.902 -2.721 19.75 1 98.06 84 TYR A N 1
ATOM 675 C CA . TYR A 1 84 ? 4.793 -2.752 20.906 1 98.06 84 TYR A CA 1
ATOM 676 C C . TYR A 1 84 ? 5.719 -3.959 20.844 1 98.06 84 TYR A C 1
ATOM 678 O O . TYR A 1 84 ? 6.695 -4.039 21.594 1 98.06 84 TYR A O 1
ATOM 686 N N . LEU A 1 85 ? 5.445 -4.922 19.906 1 97.81 85 LEU A N 1
ATOM 687 C CA . LEU A 1 85 ? 6.324 -6.062 19.656 1 97.81 85 LEU A CA 1
ATOM 688 C C . LEU A 1 85 ? 7.555 -5.637 18.859 1 97.81 85 LEU A C 1
ATOM 690 O O . LEU A 1 85 ? 8.586 -6.312 18.906 1 97.81 85 LEU A O 1
ATOM 694 N N . MET A 1 86 ? 7.465 -4.578 18.094 1 97.38 86 MET A N 1
ATOM 695 C CA . MET A 1 86 ? 8.555 -4.117 17.234 1 97.38 86 MET A CA 1
ATOM 696 C C . MET A 1 86 ? 9.656 -3.459 18.062 1 97.38 86 MET A C 1
ATOM 698 O O . MET A 1 86 ? 9.391 -2.918 19.141 1 97.38 86 MET A O 1
ATOM 702 N N . PRO A 1 87 ? 10.844 -3.498 17.562 1 95.88 87 PRO A N 1
ATOM 703 C CA . PRO A 1 87 ? 11.93 -2.834 18.266 1 95.88 87 PRO A CA 1
ATOM 704 C C . PRO A 1 87 ? 11.727 -1.326 18.391 1 95.88 87 PRO A C 1
ATOM 706 O O . PRO A 1 87 ? 11.078 -0.717 17.531 1 95.88 87 PRO A O 1
ATOM 709 N N . LYS A 1 88 ? 12.344 -0.738 19.406 1 93.81 88 LYS A N 1
ATOM 710 C CA . LYS A 1 88 ? 12.227 0.693 19.672 1 93.81 88 LYS A CA 1
ATOM 711 C C . LYS A 1 88 ? 12.75 1.514 18.5 1 93.81 88 LYS A C 1
ATOM 713 O O . LYS A 1 88 ? 12.25 2.609 18.234 1 93.81 88 LYS A O 1
ATOM 718 N N . GLU A 1 89 ? 13.688 0.928 17.812 1 95.12 89 GLU A N 1
ATOM 719 C CA . GLU A 1 89 ? 14.352 1.645 16.719 1 95.12 89 GLU A CA 1
ATOM 720 C C . GLU A 1 89 ? 13.562 1.521 15.422 1 95.12 89 GLU A C 1
ATOM 722 O O . GLU A 1 89 ? 13.922 2.133 14.414 1 95.12 89 GLU A O 1
ATOM 727 N N . ALA A 1 90 ? 12.461 0.793 15.453 1 97.19 90 ALA A N 1
ATOM 728 C CA . ALA A 1 90 ? 11.672 0.583 14.242 1 97.19 90 ALA A CA 1
ATOM 729 C C . ALA A 1 90 ? 11.211 1.911 13.648 1 97.19 90 ALA A C 1
ATOM 731 O O . ALA A 1 90 ? 11.016 2.887 14.375 1 97.19 90 ALA A O 1
ATOM 732 N N . ASP A 1 91 ? 11.102 1.955 12.359 1 97.25 91 ASP A N 1
ATOM 733 C CA . ASP A 1 91 ? 10.664 3.135 11.617 1 97.25 91 ASP A CA 1
ATOM 734 C C . ASP A 1 91 ? 9.234 3.521 11.992 1 97.25 91 ASP A C 1
ATOM 736 O O . ASP A 1 91 ? 8.359 2.658 12.102 1 97.25 91 ASP A O 1
ATOM 740 N N . ALA A 1 92 ? 9.016 4.781 12.219 1 98.12 92 ALA A N 1
ATOM 741 C CA . ALA A 1 92 ? 7.723 5.25 12.711 1 98.12 92 ALA A CA 1
ATOM 742 C C . ALA A 1 92 ? 6.617 4.961 11.695 1 98.12 92 ALA A C 1
ATOM 744 O O . ALA A 1 92 ? 5.531 4.504 12.07 1 98.12 92 ALA A O 1
ATOM 745 N N . ILE A 1 93 ? 6.863 5.242 10.414 1 98.62 93 ILE A N 1
ATOM 746 C CA . ILE A 1 93 ? 5.844 4.996 9.398 1 98.62 93 ILE A CA 1
ATOM 747 C C . ILE A 1 93 ? 5.652 3.494 9.211 1 98.62 93 ILE A C 1
ATOM 749 O O . ILE A 1 93 ? 4.535 3.025 8.984 1 98.62 93 ILE A O 1
ATOM 753 N N . GLY A 1 94 ? 6.773 2.74 9.273 1 98.38 94 GLY A N 1
ATOM 754 C CA . GLY A 1 94 ? 6.668 1.29 9.266 1 98.38 94 GLY A CA 1
ATOM 755 C C . GLY A 1 94 ? 5.766 0.755 10.359 1 98.38 94 GLY A C 1
ATOM 756 O O . GLY A 1 94 ? 4.98 -0.169 10.133 1 98.38 94 GLY A O 1
ATOM 757 N N . LEU A 1 95 ? 5.871 1.342 11.539 1 98.75 95 LEU A N 1
ATOM 758 C CA . LEU A 1 95 ? 5.023 0.937 12.656 1 98.75 95 LEU A CA 1
ATOM 759 C C . LEU A 1 95 ? 3.561 1.249 12.375 1 98.75 95 LEU A C 1
ATOM 761 O O . LEU A 1 95 ? 2.672 0.479 12.742 1 98.75 95 LEU A O 1
ATOM 765 N N . LEU A 1 96 ? 3.336 2.369 11.734 1 98.88 96 LEU A N 1
ATOM 766 C CA . LEU A 1 96 ? 1.966 2.691 11.352 1 98.88 96 LEU A CA 1
ATOM 767 C C . LEU A 1 96 ? 1.444 1.702 10.312 1 98.88 96 LEU A C 1
ATOM 769 O O . LEU A 1 96 ? 0.269 1.33 10.344 1 98.88 96 LEU A O 1
ATOM 773 N N . GLU A 1 97 ? 2.307 1.271 9.375 1 98.88 97 GLU A N 1
ATOM 774 C CA . GLU A 1 97 ? 1.922 0.226 8.43 1 98.88 97 GLU A CA 1
ATOM 775 C C . GLU A 1 97 ? 1.497 -1.046 9.156 1 98.88 97 GLU A C 1
ATOM 777 O O . GLU A 1 97 ? 0.497 -1.67 8.797 1 98.88 97 GLU A O 1
ATOM 782 N N . VAL A 1 98 ? 2.27 -1.422 10.195 1 98.81 98 VAL A N 1
ATOM 783 C CA . VAL A 1 98 ? 1.959 -2.615 10.977 1 98.81 98 VAL A CA 1
ATOM 784 C C . VAL A 1 98 ? 0.58 -2.471 11.617 1 98.81 98 VAL A C 1
ATOM 786 O O . VAL A 1 98 ? -0.245 -3.383 11.539 1 98.81 98 VAL A O 1
ATOM 789 N N . GLY A 1 99 ? 0.334 -1.332 12.188 1 98.88 99 GLY A N 1
ATOM 790 C CA . GLY A 1 99 ? -0.931 -1.095 12.867 1 98.88 99 GLY A CA 1
ATOM 791 C C . GLY A 1 99 ? -2.125 -1.13 11.93 1 98.88 99 GLY A C 1
ATOM 792 O O . GLY A 1 99 ? -3.125 -1.79 12.219 1 98.88 99 GLY A O 1
ATOM 793 N N . THR A 1 100 ? -2.047 -0.435 10.789 1 98.88 100 THR A N 1
ATOM 794 C CA . THR A 1 100 ? -3.164 -0.397 9.844 1 98.88 100 THR A CA 1
ATOM 795 C C . THR A 1 100 ? -3.361 -1.758 9.188 1 98.88 100 THR A C 1
ATOM 797 O O . THR A 1 100 ? -4.496 -2.17 8.93 1 98.88 100 THR A O 1
ATOM 800 N N . ALA A 1 101 ? -2.281 -2.477 8.922 1 98.75 101 ALA A N 1
ATOM 801 C CA . ALA A 1 101 ? -2.379 -3.83 8.383 1 98.75 101 ALA A CA 1
ATOM 802 C C . ALA A 1 101 ? -3.066 -4.77 9.375 1 98.75 101 ALA A C 1
ATOM 804 O O . ALA A 1 101 ? -3.852 -5.633 8.977 1 98.75 101 ALA A O 1
ATOM 805 N N . ALA A 1 102 ? -2.721 -4.621 10.656 1 98.81 102 ALA A N 1
ATOM 806 C CA . ALA A 1 102 ? -3.375 -5.426 11.688 1 98.81 102 ALA A CA 1
ATOM 807 C C . ALA A 1 102 ? -4.879 -5.172 11.703 1 98.81 102 ALA A C 1
ATOM 809 O O . ALA A 1 102 ? -5.672 -6.117 11.75 1 98.81 102 ALA A O 1
ATOM 810 N N . LEU A 1 103 ? -5.258 -3.918 11.641 1 98.81 103 LEU A N 1
ATOM 811 C CA . LEU A 1 103 ? -6.676 -3.584 11.586 1 98.81 103 LEU A CA 1
ATOM 812 C C . LEU A 1 103 ? -7.332 -4.18 10.344 1 98.81 103 LEU A C 1
ATOM 814 O O . LEU A 1 103 ? -8.445 -4.703 10.414 1 98.81 103 LEU A O 1
ATOM 818 N N . ALA A 1 104 ? -6.648 -4.125 9.211 1 98.31 104 ALA A N 1
ATOM 819 C CA . ALA A 1 104 ? -7.152 -4.676 7.953 1 98.31 104 ALA A CA 1
ATOM 820 C C . ALA A 1 104 ? -7.371 -6.184 8.062 1 98.31 104 ALA A C 1
ATOM 822 O O . ALA A 1 104 ? -8.305 -6.727 7.473 1 98.31 104 ALA A O 1
ATOM 823 N N . SER A 1 105 ? -6.469 -6.859 8.773 1 98.06 105 SER A N 1
ATOM 824 C CA . SER A 1 105 ? -6.535 -8.312 8.898 1 98.06 105 SER A CA 1
ATOM 825 C C . SER A 1 105 ? -7.691 -8.734 9.797 1 98.06 105 SER A C 1
ATOM 827 O O . SER A 1 105 ? -8.281 -9.797 9.594 1 98.06 105 SER A O 1
ATOM 829 N N . ILE A 1 106 ? -8.023 -7.914 10.781 1 97.81 106 ILE A N 1
ATOM 830 C CA . ILE A 1 106 ? -9.047 -8.234 11.773 1 97.81 106 ILE A CA 1
ATOM 831 C C . ILE A 1 106 ? -10.422 -7.863 11.234 1 97.81 106 ILE A C 1
ATOM 833 O O . ILE A 1 106 ? -11.398 -8.586 11.453 1 97.81 106 ILE A O 1
ATOM 837 N N . ASP A 1 107 ? -10.484 -6.77 10.492 1 93.25 107 ASP A N 1
ATOM 838 C CA . ASP A 1 107 ? -11.75 -6.281 9.961 1 93.25 107 ASP A CA 1
ATOM 839 C C . ASP A 1 107 ? -12.102 -6.973 8.648 1 93.25 107 ASP A C 1
ATOM 841 O O . ASP A 1 107 ? -12.047 -6.359 7.578 1 93.25 107 ASP A O 1
ATOM 845 N N . LYS A 1 108 ? -12.68 -8.133 8.609 1 83.25 108 LYS A N 1
ATOM 846 C CA . LYS A 1 108 ? -12.875 -8.953 7.414 1 83.25 108 LYS A CA 1
ATOM 847 C C . LYS A 1 108 ? -14.242 -8.695 6.789 1 83.25 108 LYS A C 1
ATOM 849 O O . LYS A 1 108 ? -14.523 -9.172 5.684 1 83.25 108 LYS A O 1
ATOM 854 N N . ASN A 1 109 ? -15.07 -7.895 7.395 1 84.44 109 ASN A N 1
ATOM 855 C CA . ASN A 1 109 ? -16.438 -7.793 6.926 1 84.44 109 ASN A CA 1
ATOM 856 C C . ASN A 1 109 ? -16.719 -6.43 6.297 1 84.44 109 ASN A C 1
ATOM 858 O O . ASN A 1 109 ? -17.875 -6.059 6.098 1 84.44 109 ASN A O 1
ATOM 862 N N . PHE A 1 110 ? -15.719 -5.781 5.918 1 90.69 110 PHE A N 1
ATOM 863 C CA . PHE A 1 110 ? -15.93 -4.469 5.32 1 90.69 110 PHE A CA 1
ATOM 864 C C . PHE A 1 110 ? -16.594 -4.598 3.953 1 90.69 110 PHE A C 1
ATOM 866 O O . PHE A 1 110 ? -16.234 -5.477 3.164 1 90.69 110 PHE A O 1
ATOM 873 N N . LYS A 1 111 ? -17.672 -3.803 3.748 1 93.88 111 LYS A N 1
ATOM 874 C CA . LYS A 1 111 ? -18.359 -3.686 2.467 1 93.88 111 LYS A CA 1
ATOM 875 C C . LYS A 1 111 ? -18.469 -2.225 2.035 1 93.88 111 LYS A C 1
ATOM 877 O O . LYS A 1 111 ? -19.016 -1.396 2.766 1 93.88 111 LYS A O 1
ATOM 882 N N . TRP A 1 112 ? -18.016 -1.892 0.898 1 96.75 112 TRP A N 1
ATOM 883 C CA . TRP A 1 112 ? -18.109 -0.539 0.362 1 96.75 112 TRP A CA 1
ATOM 884 C C . TRP A 1 112 ? -19.578 -0.129 0.204 1 96.75 112 TRP A C 1
ATOM 886 O O . TRP A 1 112 ? -20.438 -0.973 -0.04 1 96.75 112 TRP A O 1
ATOM 896 N N . LYS A 1 113 ? -19.891 1.146 0.338 1 95.75 113 LYS A N 1
ATOM 897 C CA . LYS A 1 113 ? -21.156 1.809 0.034 1 95.75 113 LYS A CA 1
ATOM 898 C C . LYS A 1 113 ? -22.219 1.47 1.075 1 95.75 113 LYS A C 1
ATOM 900 O O . LYS A 1 113 ? -23.406 1.678 0.843 1 95.75 113 LYS A O 1
ATOM 905 N N . GLU A 1 114 ? -21.906 0.889 2.146 1 94.69 114 GLU A N 1
ATOM 906 C CA . GLU A 1 114 ? -22.875 0.625 3.213 1 94.69 114 GLU A CA 1
ATOM 907 C C . GLU A 1 114 ? -22.812 1.704 4.289 1 94.69 114 GLU A C 1
ATOM 909 O O . GLU A 1 114 ? -23.828 2.283 4.652 1 94.69 114 GLU A O 1
ATOM 914 N N . ASN A 1 115 ? -21.672 2.01 4.898 1 95.88 115 ASN A N 1
ATOM 915 C CA . ASN A 1 115 ? -21.438 2.992 5.953 1 95.88 115 ASN A CA 1
ATOM 916 C C . ASN A 1 115 ? -20.031 3.578 5.867 1 95.88 115 ASN A C 1
ATOM 918 O O . ASN A 1 115 ? -19.359 3.74 6.883 1 95.88 115 ASN A O 1
ATOM 922 N N . ASP A 1 116 ? -19.703 3.885 4.676 1 98.31 116 ASP A N 1
ATOM 923 C CA . ASP A 1 116 ? -18.312 4.258 4.395 1 98.31 116 ASP A CA 1
ATOM 924 C C . ASP A 1 116 ? -17.891 5.477 5.211 1 98.31 116 ASP A C 1
ATOM 926 O O . ASP A 1 116 ? -16.797 5.504 5.777 1 98.31 116 ASP A O 1
ATOM 930 N N . LYS A 1 117 ? -18.75 6.543 5.258 1 98.38 117 LYS A N 1
ATOM 931 C CA . LYS A 1 117 ? -18.375 7.773 5.957 1 98.38 117 LYS A CA 1
ATOM 932 C C . LYS A 1 117 ? -18.281 7.539 7.461 1 98.38 117 LYS A C 1
ATOM 934 O O . LYS A 1 117 ? -17.391 8.086 8.125 1 98.38 117 LYS A O 1
ATOM 939 N N . GLU A 1 118 ? -19.141 6.746 8.039 1 97.75 118 GLU A N 1
ATOM 940 C CA . GLU A 1 118 ? -19.062 6.387 9.445 1 97.75 118 GLU A CA 1
ATOM 941 C C . GLU A 1 118 ? -17.797 5.59 9.742 1 97.75 118 GLU A C 1
ATOM 943 O O . GLU A 1 118 ? -17.125 5.816 10.758 1 97.75 118 GLU A O 1
ATOM 948 N N . LYS A 1 119 ? -17.562 4.676 8.82 1 98.12 119 LYS A N 1
ATOM 949 C CA . LYS A 1 119 ? -16.328 3.91 8.953 1 98.12 119 LYS A CA 1
ATOM 950 C C . LYS A 1 119 ? -15.102 4.82 8.883 1 98.12 119 LYS A C 1
ATOM 952 O O . LYS A 1 119 ? -14.125 4.621 9.609 1 98.12 119 LYS A O 1
ATOM 957 N N . ALA A 1 120 ? -15.156 5.801 7.992 1 98.81 120 ALA A N 1
ATOM 958 C CA . ALA A 1 120 ? -14.062 6.758 7.863 1 98.81 120 ALA A CA 1
ATOM 959 C C . ALA A 1 120 ? -13.828 7.508 9.172 1 98.81 120 ALA A C 1
ATOM 961 O O . ALA A 1 120 ? -12.688 7.695 9.594 1 98.81 120 ALA A O 1
ATOM 962 N N . ILE A 1 121 ? -14.883 7.953 9.836 1 98.88 121 ILE A N 1
ATOM 963 C CA . ILE A 1 121 ? -14.773 8.664 11.102 1 98.88 121 ILE A CA 1
ATOM 964 C C . ILE A 1 121 ? -14.133 7.75 12.148 1 98.88 121 ILE A C 1
ATOM 966 O O . ILE A 1 121 ? -13.258 8.18 12.906 1 98.88 121 ILE A O 1
ATOM 970 N N . SER A 1 122 ? -14.539 6.496 12.156 1 98.69 122 SER A N 1
ATOM 971 C CA . SER A 1 122 ? -13.945 5.512 13.055 1 98.69 122 SER A CA 1
ATOM 972 C C . SER A 1 122 ? -12.453 5.355 12.797 1 98.69 122 SER A C 1
ATOM 974 O O . SER A 1 122 ? -11.656 5.309 13.742 1 98.69 122 SER A O 1
ATOM 976 N N . ILE A 1 123 ? -12.094 5.301 11.57 1 98.88 123 ILE A N 1
ATOM 977 C CA . ILE A 1 123 ? -10.695 5.098 11.188 1 98.88 123 ILE A CA 1
ATOM 978 C C . ILE A 1 123 ? -9.875 6.324 11.57 1 98.88 123 ILE A C 1
ATOM 980 O O . ILE A 1 123 ? -8.742 6.195 12.039 1 98.88 123 ILE A O 1
ATOM 984 N N . ILE A 1 124 ? -10.391 7.527 11.359 1 98.94 124 ILE A N 1
ATOM 985 C CA . ILE A 1 124 ? -9.711 8.758 11.742 1 98.94 124 ILE A CA 1
ATOM 986 C C . ILE A 1 124 ? -9.406 8.734 13.242 1 98.94 124 ILE A C 1
ATOM 988 O O . ILE A 1 124 ? -8.289 9.047 13.656 1 98.94 124 ILE A O 1
ATOM 992 N N . ALA A 1 125 ? -10.359 8.344 14.031 1 98.94 125 ALA A N 1
ATOM 993 C CA . ALA A 1 125 ? -10.164 8.242 15.477 1 98.94 125 ALA A CA 1
ATOM 994 C C . ALA A 1 125 ? -9.094 7.211 15.82 1 98.94 125 ALA A C 1
ATOM 996 O O . ALA A 1 125 ? -8.211 7.473 16.641 1 98.94 125 ALA A O 1
ATOM 997 N N . LYS A 1 126 ? -9.164 6.078 15.211 1 98.94 126 LYS A N 1
ATOM 998 C CA . LYS A 1 126 ? -8.227 4.992 15.492 1 98.94 126 LYS A CA 1
ATOM 999 C C . LYS A 1 126 ? -6.812 5.352 15.055 1 98.94 126 LYS A C 1
ATOM 1001 O O . LYS A 1 126 ? -5.836 4.895 15.656 1 98.94 126 LYS A O 1
ATOM 1006 N N . MET A 1 127 ? -6.699 6.176 14.031 1 98.94 127 MET A N 1
ATOM 1007 C CA . MET A 1 127 ? -5.379 6.617 13.586 1 98.94 127 MET A CA 1
ATOM 1008 C C . MET A 1 127 ? -4.715 7.488 14.648 1 98.94 127 MET A C 1
ATOM 1010 O O . MET A 1 127 ? -3.492 7.461 14.805 1 98.94 127 MET A O 1
ATOM 1014 N N . ALA A 1 128 ? -5.527 8.297 15.367 1 98.94 128 ALA A N 1
ATOM 1015 C CA . ALA A 1 128 ? -4.973 9.055 16.484 1 98.94 128 ALA A CA 1
ATOM 1016 C C . ALA A 1 128 ? -4.348 8.117 17.516 1 98.94 128 ALA A C 1
ATOM 1018 O O . ALA A 1 128 ? -3.271 8.406 18.062 1 98.94 128 ALA A O 1
ATOM 1019 N N . THR A 1 129 ? -5.016 7.008 17.781 1 98.94 129 THR A N 1
ATOM 1020 C CA . THR A 1 129 ? -4.508 6.012 18.719 1 98.94 129 THR A CA 1
ATOM 1021 C C . THR A 1 129 ? -3.211 5.395 18.203 1 98.94 129 THR A C 1
ATOM 1023 O O . THR A 1 129 ? -2.244 5.246 18.953 1 98.94 129 THR A O 1
ATOM 1026 N N . LEU A 1 130 ? -3.199 5.043 16.938 1 98.94 130 LEU A N 1
ATOM 1027 C CA . LEU A 1 130 ? -2.012 4.43 16.344 1 98.94 130 LEU A CA 1
ATOM 1028 C C . LEU A 1 130 ? -0.824 5.383 16.406 1 98.94 130 LEU A C 1
ATOM 1030 O O . LEU A 1 130 ? 0.258 5.008 16.859 1 98.94 130 LEU A O 1
ATOM 1034 N N . VAL A 1 131 ? -0.976 6.621 15.961 1 98.94 131 VAL A N 1
ATOM 1035 C CA . VAL A 1 131 ? 0.121 7.582 15.891 1 98.94 131 VAL A CA 1
ATOM 1036 C C . VAL A 1 131 ? 0.63 7.895 17.297 1 98.94 131 VAL A C 1
ATOM 1038 O O . VAL A 1 131 ? 1.841 7.941 17.531 1 98.94 131 VAL A O 1
ATOM 1041 N N . ALA A 1 132 ? -0.315 8.117 18.25 1 98.94 132 ALA A N 1
ATOM 1042 C CA . ALA A 1 132 ? 0.09 8.375 19.625 1 98.94 132 ALA A CA 1
ATOM 1043 C C . ALA A 1 132 ? 0.931 7.227 20.172 1 98.94 132 ALA A C 1
ATOM 1045 O O . ALA A 1 132 ? 1.939 7.453 20.844 1 98.94 132 ALA A O 1
ATOM 1046 N N . ASN A 1 133 ? 0.582 6.016 19.844 1 98.88 133 ASN A N 1
ATOM 1047 C CA . ASN A 1 133 ? 1.251 4.867 20.453 1 98.88 133 ASN A CA 1
ATOM 1048 C C . ASN A 1 133 ? 2.514 4.488 19.688 1 98.88 133 ASN A C 1
ATOM 1050 O O . ASN A 1 133 ? 3.398 3.822 20.219 1 98.88 133 ASN A O 1
ATOM 1054 N N . VAL A 1 134 ? 2.627 4.859 18.438 1 98.81 134 VAL A N 1
ATOM 1055 C CA . VAL A 1 134 ? 3.924 4.777 17.766 1 98.81 134 VAL A CA 1
ATOM 1056 C C . VAL A 1 134 ? 4.934 5.66 18.5 1 98.81 134 VAL A C 1
ATOM 1058 O O . VAL A 1 134 ? 6.051 5.227 18.797 1 98.81 134 VAL A O 1
ATOM 1061 N N . TYR A 1 135 ? 4.527 6.891 18.812 1 98.69 135 TYR A N 1
ATOM 1062 C CA . TYR A 1 135 ? 5.375 7.801 19.578 1 98.69 135 TYR A CA 1
ATOM 1063 C C . TYR A 1 135 ? 5.715 7.219 20.938 1 98.69 135 TYR A C 1
ATOM 1065 O O . TYR A 1 135 ? 6.887 7.172 21.328 1 98.69 135 TYR A O 1
ATOM 1073 N N . ARG A 1 136 ? 4.695 6.781 21.609 1 98.62 136 ARG A N 1
ATOM 1074 C CA . ARG A 1 136 ? 4.887 6.289 22.969 1 98.62 136 ARG A CA 1
ATOM 1075 C C . ARG A 1 136 ? 5.766 5.043 22.984 1 98.62 136 ARG A C 1
ATOM 1077 O O . ARG A 1 136 ? 6.648 4.906 23.828 1 98.62 136 ARG A O 1
ATOM 1084 N N . ARG A 1 137 ? 5.527 4.152 22.016 1 98.25 137 ARG A N 1
ATOM 1085 C CA . ARG A 1 137 ? 6.359 2.957 21.906 1 98.25 137 ARG A CA 1
ATOM 1086 C C . ARG A 1 137 ? 7.824 3.324 21.703 1 98.25 137 ARG A C 1
ATOM 1088 O O . ARG A 1 137 ? 8.711 2.742 22.328 1 98.25 137 ARG A O 1
ATOM 1095 N N . LYS A 1 138 ? 8.07 4.234 20.828 1 98 138 LYS A N 1
ATOM 1096 C CA . LYS A 1 138 ? 9.445 4.586 20.484 1 98 138 LYS A CA 1
ATOM 1097 C C . LYS A 1 138 ? 10.117 5.34 21.641 1 98 138 LYS A C 1
ATOM 1099 O O . LYS A 1 138 ? 11.344 5.297 21.781 1 98 138 LYS A O 1
ATOM 1104 N N . GLU A 1 139 ? 9.367 5.961 22.5 1 97.69 139 GLU A N 1
ATOM 1105 C CA . GLU A 1 139 ? 9.891 6.676 23.656 1 97.69 139 GLU A CA 1
ATOM 1106 C C . GLU A 1 139 ? 9.984 5.762 24.875 1 97.69 139 GLU A C 1
ATOM 1108 O O . GLU A 1 139 ? 10.438 6.18 25.938 1 97.69 139 GLU A O 1
ATOM 1113 N N . GLY A 1 140 ? 9.508 4.539 24.766 1 97.38 140 GLY A N 1
ATOM 1114 C CA . GLY A 1 140 ? 9.586 3.576 25.844 1 97.38 140 GLY A CA 1
ATOM 1115 C C . GLY A 1 140 ? 8.453 3.717 26.859 1 97.38 140 GLY A C 1
ATOM 1116 O O . GLY A 1 140 ? 8.594 3.311 28.016 1 97.38 140 GLY A O 1
ATOM 1117 N N . ASN A 1 141 ? 7.352 4.305 26.453 1 98.06 141 ASN A N 1
ATOM 1118 C CA . ASN A 1 141 ? 6.211 4.512 27.344 1 98.06 141 ASN A CA 1
ATOM 1119 C C . ASN A 1 141 ? 5.129 3.457 27.125 1 98.06 141 ASN A C 1
ATOM 1121 O O . ASN A 1 141 ? 5.098 2.801 26.078 1 98.06 141 ASN A O 1
ATOM 1125 N N . LYS A 1 142 ? 4.211 3.223 28.047 1 98 142 LYS A N 1
ATOM 1126 C CA . LYS A 1 142 ? 3.086 2.295 27.953 1 98 142 LYS A CA 1
ATOM 1127 C C . LYS A 1 142 ? 2.012 2.83 27.016 1 98 142 LYS A C 1
ATOM 1129 O O . LYS A 1 142 ? 1.917 4.039 26.797 1 98 142 LYS A O 1
ATOM 1134 N N . PRO A 1 143 ? 1.22 1.918 26.453 1 98.38 143 PRO A N 1
ATOM 1135 C CA . PRO A 1 143 ? 0.166 2.354 25.531 1 98.38 143 PRO A CA 1
ATOM 1136 C C . PRO A 1 143 ? -0.866 3.258 26.203 1 98.38 143 PRO A C 1
ATOM 1138 O O . PRO A 1 143 ? -1.126 3.121 27.406 1 98.38 143 PRO A O 1
ATOM 1141 N N . ARG A 1 144 ? -1.425 4.16 25.469 1 98.5 144 ARG A N 1
ATOM 1142 C CA . ARG A 1 144 ? -2.521 5.02 25.922 1 98.5 144 ARG A CA 1
ATOM 1143 C C . ARG A 1 144 ? -3.555 5.195 24.812 1 98.5 144 ARG A C 1
ATOM 1145 O O . ARG A 1 144 ? -3.197 5.371 23.641 1 98.5 144 ARG A O 1
ATOM 1152 N N . ILE A 1 145 ? -4.789 5.125 25.141 1 98.69 145 ILE A N 1
ATOM 1153 C CA . ILE A 1 145 ? -5.906 5.434 24.266 1 98.69 145 ILE A CA 1
ATOM 1154 C C . ILE A 1 145 ? -6.359 6.875 24.484 1 98.69 145 ILE A C 1
ATOM 1156 O O . ILE A 1 145 ? -6.527 7.309 25.625 1 98.69 145 ILE A O 1
ATOM 1160 N N . PRO A 1 146 ? -6.473 7.688 23.406 1 98.75 146 PRO A N 1
ATOM 1161 C CA . PRO A 1 146 ? -7 9.039 23.609 1 98.75 146 PRO A CA 1
ATOM 1162 C C . PRO A 1 146 ? -8.312 9.047 24.391 1 98.75 146 PRO A C 1
ATOM 1164 O O . PRO A 1 146 ? -9.164 8.172 24.188 1 98.75 146 PRO A O 1
ATOM 1167 N N . GLU A 1 147 ? -8.453 9.961 25.25 1 98.25 147 GLU A N 1
ATOM 1168 C CA . GLU A 1 147 ? -9.68 10.141 26.016 1 98.25 147 GLU A CA 1
ATOM 1169 C C . GLU A 1 147 ? -10.609 11.148 25.344 1 98.25 147 GLU A C 1
ATOM 1171 O O . GLU A 1 147 ? -10.148 12.086 24.688 1 98.25 147 GLU A O 1
ATOM 1176 N N . PRO A 1 148 ? -11.891 10.922 25.547 1 98.25 148 PRO A N 1
ATOM 1177 C CA . PRO A 1 148 ? -12.852 11.867 24.969 1 98.25 148 PRO A CA 1
ATOM 1178 C C . PRO A 1 148 ? -12.625 13.305 25.438 1 98.25 148 PRO A C 1
ATOM 1180 O O . PRO A 1 148 ? -12.305 13.531 26.609 1 98.25 148 PRO A O 1
ATOM 1183 N N . SER A 1 149 ? -12.719 14.219 24.547 1 98.12 149 SER A N 1
ATOM 1184 C CA . SER A 1 149 ? -12.648 15.648 24.828 1 98.12 149 SER A CA 1
ATOM 1185 C C . SER A 1 149 ? -13.398 16.453 23.766 1 98.12 149 SER A C 1
ATOM 1187 O O . SER A 1 149 ? -14.078 15.875 22.906 1 98.12 149 SER A O 1
ATOM 1189 N N . ASP A 1 150 ? -13.289 17.766 23.891 1 96.19 150 ASP A N 1
ATOM 1190 C CA . ASP A 1 150 ? -14.008 18.625 22.953 1 96.19 150 ASP A CA 1
ATOM 1191 C C . ASP A 1 150 ? -13.195 18.859 21.688 1 96.19 150 ASP A C 1
ATOM 1193 O O . ASP A 1 150 ? -13.656 19.531 20.766 1 96.19 150 ASP A O 1
ATOM 1197 N N . SER A 1 151 ? -12.016 18.281 21.656 1 97.81 151 SER A N 1
ATOM 1198 C CA . SER A 1 151 ? -11.109 18.516 20.547 1 97.81 151 SER A CA 1
ATOM 1199 C C . SER A 1 151 ? -10.312 17.25 20.219 1 97.81 151 SER A C 1
ATOM 1201 O O . SER A 1 151 ? -9.688 16.656 21.094 1 97.81 151 SER A O 1
ATOM 1203 N N . PHE A 1 152 ? -10.391 16.859 18.922 1 98.88 152 PHE A N 1
ATOM 1204 C CA . PHE A 1 152 ? -9.578 15.75 18.438 1 98.88 152 PHE A CA 1
ATOM 1205 C C . PHE A 1 152 ? -8.102 15.984 18.734 1 98.88 152 PHE A C 1
ATOM 1207 O O . PHE A 1 152 ? -7.41 15.078 19.203 1 98.88 152 PHE A O 1
ATOM 1214 N N . ALA A 1 153 ? -7.609 17.234 18.516 1 98.88 153 ALA A N 1
ATOM 1215 C CA . ALA A 1 153 ? -6.219 17.609 18.75 1 98.88 153 ALA A CA 1
ATOM 1216 C C . ALA A 1 153 ? -5.852 17.453 20.219 1 98.88 153 ALA A C 1
ATOM 1218 O O . ALA A 1 153 ? -4.77 16.953 20.547 1 98.88 153 ALA A O 1
ATOM 1219 N N . LYS A 1 154 ? -6.75 17.875 21.094 1 98.75 154 LYS A N 1
ATOM 1220 C CA . LYS A 1 154 ? -6.508 17.766 22.531 1 98.75 154 LYS A CA 1
ATOM 1221 C C . LYS A 1 154 ? -6.375 16.297 22.938 1 98.75 154 LYS A C 1
ATOM 1223 O O . LYS A 1 154 ? -5.438 15.93 23.641 1 98.75 154 LYS A O 1
ATOM 1228 N N . SER A 1 155 ? -7.348 15.414 22.469 1 98.88 155 SER A N 1
ATOM 1229 C CA . SER A 1 155 ? -7.32 14 22.812 1 98.88 155 SER A CA 1
ATOM 1230 C C . SER A 1 155 ? -6.035 13.336 22.312 1 98.88 155 SER A C 1
ATOM 1232 O O . SER A 1 155 ? -5.434 12.531 23.031 1 98.88 155 SER A O 1
ATOM 1234 N N . PHE A 1 156 ? -5.621 13.703 21.188 1 98.94 156 PHE A N 1
ATOM 1235 C CA . PHE A 1 156 ? -4.41 13.148 20.594 1 98.94 156 PHE A CA 1
ATOM 1236 C C . PHE A 1 156 ? -3.178 13.555 21.406 1 98.94 156 PHE A C 1
ATOM 1238 O O . PHE A 1 156 ? -2.357 12.703 21.75 1 98.94 156 PHE A O 1
ATOM 1245 N N . LEU A 1 157 ? -3.045 14.867 21.641 1 98.88 157 LEU A N 1
ATOM 1246 C CA . LEU A 1 157 ? -1.882 15.375 22.359 1 98.88 157 LEU A CA 1
ATOM 1247 C C . LEU A 1 157 ? -1.822 14.797 23.781 1 98.88 157 LEU A C 1
ATOM 1249 O O . LEU A 1 157 ? -0.748 14.438 24.25 1 98.88 157 LEU A O 1
ATOM 1253 N N . LEU A 1 158 ? -2.986 14.742 24.438 1 98.56 158 LEU A N 1
ATOM 1254 C CA . LEU A 1 158 ? -3.047 14.18 25.781 1 98.56 158 LEU A CA 1
ATOM 1255 C C . LEU A 1 158 ? -2.561 12.734 25.797 1 98.56 158 LEU A C 1
ATOM 1257 O O . LEU A 1 158 ? -1.786 12.344 26.672 1 98.56 158 LEU A O 1
ATOM 1261 N N . ALA A 1 159 ? -2.977 11.93 24.828 1 98.75 159 ALA A N 1
ATOM 1262 C CA . ALA A 1 159 ? -2.562 10.531 24.734 1 98.75 159 ALA A CA 1
ATOM 1263 C C . ALA A 1 159 ? -1.074 10.422 24.422 1 98.75 159 ALA A C 1
ATOM 1265 O O . ALA A 1 159 ? -0.393 9.523 24.938 1 98.75 159 ALA A O 1
ATOM 1266 N N . SER A 1 160 ? -0.572 11.297 23.625 1 98.81 160 SER A N 1
ATOM 1267 C CA . SER A 1 160 ? 0.826 11.25 23.203 1 98.81 160 SER A CA 1
ATOM 1268 C C . SER A 1 160 ? 1.759 11.609 24.359 1 98.81 160 SER A C 1
ATOM 1270 O O . SER A 1 160 ? 2.727 10.891 24.609 1 98.81 160 SER A O 1
ATOM 1272 N N . PHE A 1 161 ? 1.428 12.727 25.078 1 98.06 161 PHE A N 1
ATOM 1273 C CA . PHE A 1 161 ? 2.387 13.297 26.016 1 98.06 161 PHE A CA 1
ATOM 1274 C C . PHE A 1 161 ? 2.041 12.914 27.453 1 98.06 161 PHE A C 1
ATOM 1276 O O . PHE A 1 161 ? 2.863 13.07 28.359 1 98.06 161 PHE A O 1
ATOM 1283 N N . ALA A 1 162 ? 0.875 12.438 27.703 1 96.56 162 ALA A N 1
ATOM 1284 C CA . ALA A 1 162 ? 0.419 12.086 29.047 1 96.56 162 ALA A CA 1
ATOM 1285 C C . ALA A 1 162 ? 0.468 13.297 29.984 1 96.56 162 ALA A C 1
ATOM 1287 O O . ALA A 1 162 ? 0.838 13.172 31.156 1 96.56 162 ALA A O 1
ATOM 1288 N N . ARG A 1 163 ? 0.313 14.516 29.453 1 96.38 163 ARG A N 1
ATOM 1289 C CA . ARG A 1 163 ? 0.144 15.773 30.172 1 96.38 163 ARG A CA 1
ATOM 1290 C C . ARG A 1 163 ? -0.9 16.656 29.5 1 96.38 163 ARG A C 1
ATOM 1292 O O . ARG A 1 163 ? -1.136 16.531 28.297 1 96.38 163 ARG A O 1
ATOM 1299 N N . GLU A 1 164 ? -1.46 17.531 30.297 1 96.94 164 GLU A N 1
ATOM 1300 C CA . GLU A 1 164 ? -2.473 18.438 29.766 1 96.94 164 GLU A CA 1
ATOM 1301 C C . GLU A 1 164 ? -1.854 19.453 28.797 1 96.94 164 GLU A C 1
ATOM 1303 O O . GLU A 1 164 ? -0.954 20.203 29.172 1 96.94 164 GLU A O 1
ATOM 1308 N N . PRO A 1 165 ? -2.25 19.422 27.516 1 97 165 PRO A N 1
ATOM 1309 C CA . PRO A 1 165 ? -1.729 20.422 26.594 1 97 165 PRO A CA 1
ATOM 1310 C C . PRO A 1 165 ? -2.291 21.828 26.844 1 97 165 PRO A C 1
ATOM 1312 O O . PRO A 1 165 ? -3.41 21.953 27.344 1 97 165 PRO A O 1
ATOM 1315 N N . THR A 1 166 ? -1.546 22.812 26.516 1 95.81 166 THR A N 1
ATOM 1316 C CA . THR A 1 166 ? -2.02 24.188 26.625 1 95.81 166 THR A CA 1
ATOM 1317 C C . THR A 1 166 ? -2.982 24.531 25.5 1 95.81 166 THR A C 1
ATOM 1319 O O . THR A 1 166 ? -3.057 23.797 24.5 1 95.81 166 THR A O 1
ATOM 1322 N N . THR A 1 167 ? -3.697 25.609 25.641 1 96.56 167 THR A N 1
ATOM 1323 C CA . THR A 1 167 ? -4.621 26.078 24.609 1 96.56 167 THR A CA 1
ATOM 1324 C C . THR A 1 167 ? -3.885 26.359 23.297 1 96.56 167 THR A C 1
ATOM 1326 O O . THR A 1 167 ? -4.387 26.047 22.219 1 96.56 167 THR A O 1
ATOM 1329 N N . ASP A 1 168 ? -2.646 26.891 23.391 1 95.81 168 ASP A N 1
ATOM 1330 C CA . ASP A 1 168 ? -1.844 27.203 22.219 1 95.81 168 ASP A CA 1
ATOM 1331 C C . ASP A 1 168 ? -1.414 25.938 21.5 1 95.81 168 ASP A C 1
ATOM 1333 O O . ASP A 1 168 ? -1.406 25.875 20.266 1 95.81 168 ASP A O 1
ATOM 1337 N N . GLU A 1 169 ? -1.041 24.938 22.312 1 96.88 169 GLU A N 1
ATOM 1338 C CA . GLU A 1 169 ? -0.644 23.656 21.734 1 96.88 169 GLU A CA 1
ATOM 1339 C C . GLU A 1 169 ? -1.81 22.984 21 1 96.88 169 GLU A C 1
ATOM 1341 O O . GLU A 1 169 ? -1.643 22.469 19.906 1 96.88 169 GLU A O 1
ATOM 1346 N N . ILE A 1 170 ? -3 23 21.625 1 98.25 170 ILE A N 1
ATOM 1347 C CA . ILE A 1 170 ? -4.199 22.406 21.031 1 98.25 170 ILE A CA 1
ATOM 1348 C C . ILE A 1 170 ? -4.539 23.125 19.734 1 98.25 170 ILE A C 1
ATOM 1350 O O . ILE A 1 170 ? -4.812 22.484 18.719 1 98.25 170 ILE A O 1
ATOM 1354 N N . ASN A 1 171 ? -4.473 24.453 19.781 1 97.5 171 ASN A N 1
ATOM 1355 C CA . ASN A 1 171 ? -4.773 25.266 18.609 1 97.5 171 ASN A CA 1
ATOM 1356 C C . ASN A 1 171 ? -3.789 24.984 17.469 1 97.5 171 ASN A C 1
ATOM 1358 O O . ASN A 1 171 ? -4.191 24.859 16.312 1 97.5 171 ASN A O 1
ATOM 1362 N N . ALA A 1 172 ? -2.508 24.891 17.797 1 97.5 172 ALA A N 1
ATOM 1363 C CA . ALA A 1 172 ? -1.479 24.641 16.781 1 97.5 172 ALA A CA 1
ATOM 1364 C C . ALA A 1 172 ? -1.667 23.281 16.141 1 97.5 172 ALA A C 1
ATOM 1366 O O . ALA A 1 172 ? -1.568 23.141 14.914 1 97.5 172 ALA A O 1
ATOM 1367 N N . MET A 1 173 ? -1.938 22.266 16.969 1 98.56 173 MET A N 1
ATOM 1368 C CA . MET A 1 173 ? -2.148 20.922 16.438 1 98.56 173 MET A CA 1
ATOM 1369 C C . MET A 1 173 ? -3.402 20.859 15.578 1 98.56 173 MET A C 1
ATOM 1371 O O . MET A 1 173 ? -3.408 20.234 14.523 1 98.56 173 MET A O 1
ATOM 1375 N N . ASP A 1 174 ? -4.449 21.516 16.031 1 98.81 174 ASP A N 1
ATOM 1376 C CA . ASP A 1 174 ? -5.695 21.562 15.281 1 98.81 174 ASP A CA 1
ATOM 1377 C C . ASP A 1 174 ? -5.473 22.172 13.898 1 98.81 174 ASP A C 1
ATOM 1379 O O . ASP A 1 174 ? -5.926 21.625 12.891 1 98.81 174 ASP A O 1
ATOM 1383 N N . LYS A 1 175 ? -4.762 23.281 13.844 1 98.69 175 LYS A N 1
ATOM 1384 C CA . LYS A 1 175 ? -4.484 23.969 12.586 1 98.69 175 LYS A CA 1
ATOM 1385 C C . LYS A 1 175 ? -3.559 23.125 11.703 1 98.69 175 LYS A C 1
ATOM 1387 O O . LYS A 1 175 ? -3.73 23.094 10.484 1 98.69 175 LYS A O 1
ATOM 1392 N N . ALA A 1 176 ? -2.561 22.469 12.32 1 98.62 176 ALA A N 1
ATOM 1393 C CA . ALA A 1 176 ? -1.669 21.594 11.562 1 98.62 176 ALA A CA 1
ATOM 1394 C C . ALA A 1 176 ? -2.447 20.469 10.898 1 98.62 176 ALA A C 1
ATOM 1396 O O . ALA A 1 176 ? -2.182 20.109 9.742 1 98.62 176 ALA A O 1
ATOM 1397 N N . LEU A 1 177 ? -3.416 19.875 11.625 1 98.88 177 LEU A N 1
ATOM 1398 C CA . LEU A 1 177 ? -4.25 18.797 11.086 1 98.88 177 LEU A CA 1
ATOM 1399 C C . LEU A 1 177 ? -5.055 19.297 9.891 1 98.88 177 LEU A C 1
ATOM 1401 O O . LEU A 1 177 ? -5.195 18.578 8.898 1 98.88 177 LEU A O 1
ATOM 1405 N N . ILE A 1 178 ? -5.555 20.531 9.961 1 98.88 178 ILE A N 1
ATOM 1406 C CA . ILE A 1 178 ? -6.312 21.094 8.859 1 98.88 178 ILE A CA 1
ATOM 1407 C C . ILE A 1 178 ? -5.398 21.312 7.652 1 98.88 178 ILE A C 1
ATOM 1409 O O . ILE A 1 178 ? -5.742 20.938 6.527 1 98.88 178 ILE A O 1
ATOM 1413 N N . LEU A 1 179 ? -4.203 21.781 7.863 1 98.62 179 LEU A N 1
ATOM 1414 C CA . LEU A 1 179 ? -3.289 22.188 6.801 1 98.62 179 LEU A CA 1
ATOM 1415 C C . LEU A 1 179 ? -2.773 20.984 6.035 1 98.62 179 LEU A C 1
ATOM 1417 O O . LEU A 1 179 ? -2.527 21.062 4.828 1 98.62 179 LEU A O 1
ATOM 1421 N N . TYR A 1 180 ? -2.648 19.812 6.715 1 98.12 180 TYR A N 1
ATOM 1422 C CA . TYR A 1 180 ? -2.068 18.625 6.109 1 98.12 180 TYR A CA 1
ATOM 1423 C C . TYR A 1 180 ? -3.156 17.688 5.602 1 98.12 180 TYR A C 1
ATOM 1425 O O . TYR A 1 180 ? -2.863 16.578 5.129 1 98.12 180 TYR A O 1
ATOM 1433 N N . THR A 1 181 ? -4.387 18.094 5.629 1 98.62 181 THR A N 1
ATOM 1434 C CA . THR A 1 181 ? -5.512 17.203 5.363 1 98.62 181 THR A CA 1
ATOM 1435 C C . THR A 1 181 ? -5.438 16.625 3.951 1 98.62 181 THR A C 1
ATOM 1437 O O . THR A 1 181 ? -5.609 15.43 3.748 1 98.62 181 THR A O 1
ATOM 1440 N N . ASP A 1 182 ? -5.215 17.531 3.008 1 98.44 182 ASP A N 1
ATOM 1441 C CA . ASP A 1 182 ? -5.316 17.047 1.634 1 98.44 182 ASP A CA 1
ATOM 1442 C C . ASP A 1 182 ? -4.52 17.938 0.682 1 98.44 182 ASP A C 1
ATOM 1444 O O . ASP A 1 182 ? -4.273 19.109 0.979 1 98.44 182 ASP A O 1
ATOM 1448 N N . HIS A 1 183 ? -4.109 17.391 -0.353 1 97.06 183 HIS A N 1
ATOM 1449 C CA . HIS A 1 183 ? -3.39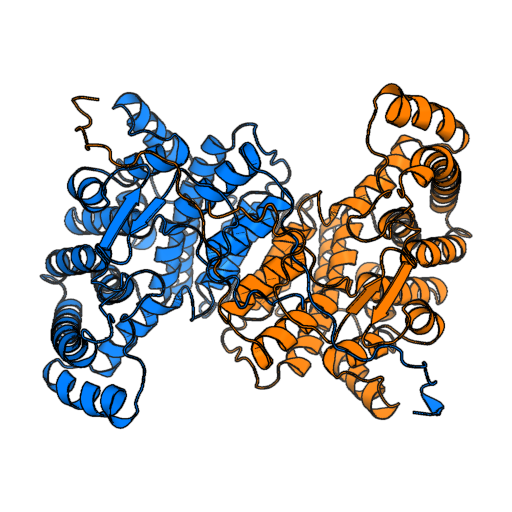5 18.109 -1.396 1 97.06 183 HIS A CA 1
ATOM 1450 C C . HIS A 1 183 ? -3.576 17.453 -2.756 1 97.06 183 HIS A C 1
ATOM 1452 O O . HIS A 1 183 ? -2.598 17.156 -3.441 1 97.06 183 HIS A O 1
ATOM 1458 N N . GLU A 1 184 ? -4.867 17.141 -3.01 1 96.31 184 GLU A N 1
ATOM 1459 C CA . GLU A 1 184 ? -5.285 16.516 -4.262 1 96.31 184 GLU A CA 1
ATOM 1460 C C . GLU A 1 184 ? -4.906 15.031 -4.297 1 96.31 184 GLU A C 1
ATOM 1462 O O . GLU A 1 184 ? -5.309 14.258 -3.428 1 96.31 184 GLU A O 1
ATOM 1467 N N . VAL A 1 185 ? -4.129 14.594 -5.383 1 97.06 185 VAL A N 1
ATOM 1468 C CA . VAL A 1 185 ? -3.855 13.164 -5.477 1 97.06 185 VAL A CA 1
ATOM 1469 C C . VAL A 1 185 ? -2.348 12.93 -5.516 1 97.06 185 VAL A C 1
ATOM 1471 O O . VAL A 1 185 ? -1.839 12.281 -6.438 1 97.06 185 VAL A O 1
ATOM 1474 N N . PRO A 1 186 ? -1.673 13.289 -4.41 1 96.94 186 PRO A N 1
ATOM 1475 C CA . PRO A 1 186 ? -0.245 12.969 -4.344 1 96.94 186 PRO A CA 1
ATOM 1476 C C . PRO A 1 186 ? 0.025 11.469 -4.332 1 96.94 186 PRO A C 1
ATOM 1478 O O . PRO A 1 186 ? -0.908 10.672 -4.441 1 96.94 186 PRO A O 1
ATOM 1481 N N . ALA A 1 187 ? 1.285 11.094 -4.238 1 97.94 187 ALA A N 1
ATOM 1482 C CA . ALA A 1 187 ? 1.712 9.703 -4.375 1 97.94 187 ALA A CA 1
ATOM 1483 C C . ALA A 1 187 ? 0.993 8.805 -3.369 1 97.94 187 ALA A C 1
ATOM 1485 O O . ALA A 1 187 ? 0.55 7.707 -3.711 1 97.94 187 ALA A O 1
ATOM 1486 N N . SER A 1 188 ? 0.891 9.227 -2.098 1 98.81 188 SER A N 1
ATOM 1487 C CA . SER A 1 188 ? 0.229 8.406 -1.087 1 98.81 188 SER A CA 1
ATOM 1488 C C . SER A 1 188 ? -1.252 8.227 -1.404 1 98.81 188 SER A C 1
ATOM 1490 O O . SER A 1 188 ? -1.787 7.125 -1.289 1 98.81 188 SER A O 1
ATOM 1492 N N . THR A 1 189 ? -1.937 9.297 -1.846 1 98.88 189 THR A N 1
ATOM 1493 C CA . THR A 1 189 ? -3.334 9.188 -2.246 1 98.88 189 THR A CA 1
ATOM 1494 C C . THR A 1 189 ? -3.479 8.281 -3.465 1 98.88 189 THR A C 1
ATOM 1496 O O . THR A 1 189 ? -4.418 7.488 -3.549 1 98.88 189 THR A O 1
ATOM 1499 N N . THR A 1 190 ? -2.545 8.422 -4.434 1 98.75 190 THR A N 1
ATOM 1500 C CA . THR A 1 190 ? -2.551 7.574 -5.621 1 98.75 190 THR A CA 1
ATOM 1501 C C . THR A 1 190 ? -2.447 6.102 -5.234 1 98.75 190 THR A C 1
ATOM 1503 O O . THR A 1 190 ? -3.195 5.266 -5.742 1 98.75 190 THR A O 1
ATOM 1506 N N . ALA A 1 191 ? -1.538 5.781 -4.332 1 98.88 191 ALA A N 1
ATOM 1507 C CA . ALA A 1 191 ? -1.396 4.402 -3.867 1 98.88 191 ALA A CA 1
ATOM 1508 C C . ALA A 1 191 ? -2.686 3.904 -3.223 1 98.88 191 ALA A C 1
ATOM 1510 O O . ALA A 1 191 ? -3.111 2.773 -3.467 1 98.88 191 ALA A O 1
ATOM 1511 N N . ALA A 1 192 ? -3.295 4.734 -2.391 1 98.94 192 ALA A N 1
ATOM 1512 C CA . ALA A 1 192 ? -4.562 4.379 -1.756 1 98.94 192 ALA A CA 1
ATOM 1513 C C . ALA A 1 192 ? -5.648 4.129 -2.799 1 98.94 192 ALA A C 1
ATOM 1515 O O . ALA A 1 192 ? -6.438 3.191 -2.67 1 98.94 192 ALA A O 1
ATOM 1516 N N . LEU A 1 193 ? -5.699 4.98 -3.814 1 98.94 193 LEU A N 1
ATOM 1517 C CA . LEU A 1 193 ? -6.695 4.859 -4.871 1 98.94 193 LEU A CA 1
ATOM 1518 C C . LEU A 1 193 ? -6.504 3.566 -5.656 1 98.94 193 LEU A C 1
ATOM 1520 O O . LEU A 1 193 ? -7.477 2.91 -6.031 1 98.94 193 LEU A O 1
ATOM 1524 N N . VAL A 1 194 ? -5.27 3.207 -5.945 1 98.81 194 VAL A N 1
ATOM 1525 C CA . VAL A 1 194 ? -5 1.968 -6.668 1 98.81 194 VAL A CA 1
ATOM 1526 C C . VAL A 1 194 ? -5.523 0.778 -5.863 1 98.81 194 VAL A C 1
ATOM 1528 O O . VAL A 1 194 ? -6.211 -0.09 -6.41 1 98.81 194 VAL A O 1
ATOM 1531 N N . ALA A 1 195 ? -5.262 0.717 -4.559 1 98.88 195 ALA A N 1
ATOM 1532 C CA . ALA A 1 195 ? -5.766 -0.36 -3.713 1 98.88 195 ALA A CA 1
ATOM 1533 C C . ALA A 1 195 ? -7.293 -0.352 -3.666 1 98.88 195 ALA A C 1
ATOM 1535 O O . ALA A 1 195 ? -7.93 -1.388 -3.869 1 98.88 195 ALA A O 1
ATOM 1536 N N . ALA A 1 196 ? -7.848 0.822 -3.48 1 98.81 196 ALA A N 1
ATOM 1537 C CA . ALA A 1 196 ? -9.297 0.942 -3.377 1 98.81 196 ALA A CA 1
ATOM 1538 C C . ALA A 1 196 ? -9.977 0.564 -4.691 1 98.81 196 ALA A C 1
ATOM 1540 O O . ALA A 1 196 ? -11.102 0.054 -4.695 1 98.81 196 ALA A O 1
ATOM 1541 N N . SER A 1 197 ? -9.273 0.791 -5.812 1 98.56 197 SER A N 1
ATOM 1542 C CA . SER A 1 197 ? -9.844 0.496 -7.125 1 98.56 197 SER A CA 1
ATOM 1543 C C . SER A 1 197 ? -10.102 -0.998 -7.293 1 98.56 197 SER A C 1
ATOM 1545 O O . SER A 1 197 ? -10.914 -1.404 -8.125 1 98.56 197 SER A O 1
ATOM 1547 N N . THR A 1 198 ? -9.43 -1.826 -6.496 1 98.12 198 THR A N 1
ATOM 1548 C CA . THR A 1 198 ? -9.648 -3.266 -6.535 1 98.12 198 THR A CA 1
ATOM 1549 C C . THR A 1 198 ? -10.734 -3.67 -5.535 1 98.12 198 THR A C 1
ATOM 1551 O O . THR A 1 198 ? -11 -4.859 -5.344 1 98.12 198 THR A O 1
ATOM 1554 N N . LEU A 1 199 ? -11.242 -2.705 -4.828 1 97.88 199 LEU A N 1
ATOM 1555 C CA . LEU A 1 199 ? -12.227 -2.834 -3.762 1 97.88 199 LEU A CA 1
ATOM 1556 C C . LEU A 1 199 ? -11.609 -3.475 -2.523 1 97.88 199 LEU A C 1
ATOM 1558 O O . LEU A 1 199 ? -12.281 -4.223 -1.807 1 97.88 199 LEU A O 1
ATOM 1562 N N . SER A 1 200 ? -10.344 -3.322 -2.369 1 98.06 200 SER A N 1
ATOM 1563 C CA . SER A 1 200 ? -9.727 -3.576 -1.072 1 98.06 200 SER A CA 1
ATOM 1564 C C . SER A 1 200 ? -10.344 -2.703 0.015 1 98.06 200 SER A C 1
ATOM 1566 O O . SER A 1 200 ? -10.914 -1.648 -0.276 1 98.06 200 SER A O 1
ATOM 1568 N N . ASP A 1 201 ? -10.289 -3.07 1.246 1 98.31 201 ASP A N 1
ATOM 1569 C CA . ASP A 1 201 ? -10.898 -2.33 2.35 1 98.31 201 ASP A CA 1
ATOM 1570 C C . ASP A 1 201 ? -10.125 -1.046 2.639 1 98.31 201 ASP A C 1
ATOM 1572 O O . ASP A 1 201 ? -9.031 -0.84 2.109 1 98.31 201 ASP A O 1
ATOM 1576 N N . MET A 1 202 ? -10.68 -0.198 3.496 1 98.81 202 MET A N 1
ATOM 1577 C CA . MET A 1 202 ? -10.133 1.131 3.76 1 98.81 202 MET A CA 1
ATOM 1578 C C . MET A 1 202 ? -8.797 1.036 4.496 1 98.81 202 MET A C 1
ATOM 1580 O O . MET A 1 202 ? -7.879 1.808 4.223 1 98.81 202 MET A O 1
ATOM 1584 N N . TYR A 1 203 ? -8.648 0.084 5.438 1 98.88 203 TYR A N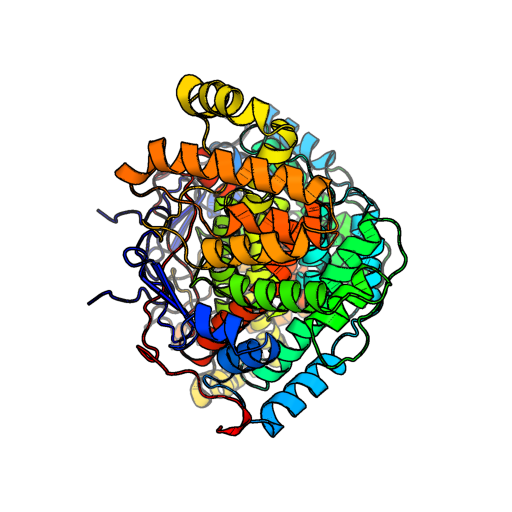 1
ATOM 1585 C CA . TYR A 1 203 ? -7.398 -0.047 6.184 1 98.88 203 TYR A CA 1
ATOM 1586 C C . TYR A 1 203 ? -6.254 -0.467 5.27 1 98.88 203 TYR A C 1
ATOM 1588 O O . TYR A 1 203 ? -5.145 0.052 5.379 1 98.88 203 TYR A O 1
ATOM 1596 N N . SER A 1 204 ? -6.543 -1.433 4.375 1 98.81 204 SER A N 1
ATOM 1597 C CA . SER A 1 204 ? -5.531 -1.826 3.402 1 98.81 204 SER A CA 1
ATOM 1598 C C . SER A 1 204 ? -5.176 -0.667 2.477 1 98.81 204 SER A C 1
ATOM 1600 O O . SER A 1 204 ? -4.008 -0.488 2.119 1 98.81 204 SER A O 1
ATOM 1602 N N . SER A 1 205 ? -6.152 0.102 2.068 1 98.94 205 SER A N 1
ATOM 1603 C CA . SER A 1 205 ? -5.895 1.278 1.246 1 98.94 205 SER A CA 1
ATOM 1604 C C . SER A 1 205 ? -5 2.277 1.975 1 98.94 205 SER A C 1
ATOM 1606 O O . SER A 1 205 ? -4.098 2.861 1.375 1 98.94 205 SER A O 1
ATOM 1608 N N . LEU A 1 206 ? -5.246 2.467 3.248 1 98.94 206 LEU A N 1
ATOM 1609 C CA . LEU A 1 206 ? -4.41 3.344 4.059 1 98.94 206 LEU A CA 1
ATOM 1610 C C . LEU A 1 206 ? -2.994 2.787 4.176 1 98.94 206 LEU A C 1
ATOM 1612 O O . LEU A 1 206 ? -2.023 3.547 4.191 1 98.94 206 LEU A O 1
ATOM 1616 N N . THR A 1 207 ? -2.891 1.472 4.301 1 98.94 207 THR A N 1
ATOM 1617 C CA . THR A 1 207 ? -1.582 0.831 4.371 1 98.94 207 THR A CA 1
ATOM 1618 C C . THR A 1 207 ? -0.771 1.114 3.109 1 98.94 207 THR A C 1
ATOM 1620 O O . THR A 1 207 ? 0.427 1.391 3.186 1 98.94 207 THR A O 1
ATOM 1623 N N . ALA A 1 208 ? -1.458 1.07 1.979 1 98.94 208 ALA A N 1
ATOM 1624 C CA . ALA A 1 208 ? -0.806 1.418 0.719 1 98.94 208 ALA A CA 1
ATOM 1625 C C . ALA A 1 208 ? -0.362 2.879 0.716 1 98.94 208 ALA A C 1
ATOM 1627 O O . ALA A 1 208 ? 0.729 3.201 0.241 1 98.94 208 ALA A O 1
ATOM 1628 N N . ALA A 1 209 ? -1.179 3.752 1.224 1 98.94 209 ALA A N 1
ATOM 1629 C CA . ALA A 1 209 ? -0.845 5.172 1.313 1 98.94 209 ALA A CA 1
ATOM 1630 C C . ALA A 1 209 ? 0.389 5.391 2.184 1 98.94 209 ALA A C 1
ATOM 1632 O O . ALA A 1 209 ? 1.278 6.168 1.825 1 98.94 209 ALA A O 1
ATOM 1633 N N . LEU A 1 210 ? 0.443 4.723 3.328 1 98.94 210 LEU A N 1
ATOM 1634 C CA . LEU A 1 210 ? 1.562 4.836 4.254 1 98.94 210 LEU A CA 1
ATOM 1635 C C . LEU A 1 210 ? 2.852 4.328 3.617 1 98.94 210 LEU A C 1
ATOM 1637 O O . LEU A 1 210 ? 3.922 4.902 3.828 1 98.94 210 LEU A O 1
ATOM 1641 N N . ALA A 1 211 ? 2.715 3.268 2.832 1 98.88 211 ALA A N 1
ATOM 1642 C CA . ALA A 1 211 ? 3.879 2.721 2.143 1 98.88 211 ALA A CA 1
ATOM 1643 C C . ALA A 1 211 ? 4.504 3.758 1.214 1 98.88 211 ALA A C 1
ATOM 1645 O O . ALA A 1 211 ? 5.73 3.877 1.141 1 98.88 211 ALA A O 1
ATOM 1646 N N . ALA A 1 212 ? 3.682 4.516 0.524 1 98.88 212 ALA A N 1
ATOM 1647 C CA . ALA A 1 212 ? 4.168 5.57 -0.362 1 98.88 212 ALA A CA 1
ATOM 1648 C C . ALA A 1 212 ? 4.684 6.762 0.437 1 98.88 212 ALA A C 1
ATOM 1650 O O . ALA A 1 212 ? 5.707 7.359 0.086 1 98.88 212 ALA A O 1
ATOM 1651 N N . LEU A 1 213 ? 4.016 7.062 1.494 1 98.69 213 LEU A N 1
ATOM 1652 C CA . LEU A 1 213 ? 4.371 8.211 2.316 1 98.69 213 LEU A CA 1
ATOM 1653 C C . LEU A 1 213 ? 5.734 8.016 2.967 1 98.69 213 LEU A C 1
ATOM 1655 O O . LEU A 1 213 ? 6.469 8.984 3.193 1 98.69 213 LEU A O 1
ATOM 1659 N N . LYS A 1 214 ? 6.113 6.797 3.201 1 97.94 214 LYS A N 1
ATOM 1660 C CA . LYS A 1 214 ? 7.355 6.453 3.885 1 97.94 214 LYS A CA 1
ATOM 1661 C C . LYS A 1 214 ? 8.57 6.887 3.066 1 97.94 214 LYS A C 1
ATOM 1663 O O . LYS A 1 214 ? 9.648 7.125 3.621 1 97.94 214 LYS A O 1
ATOM 1668 N N . GLY A 1 215 ? 8.406 6.984 1.75 1 97.12 215 GLY A N 1
ATOM 1669 C CA . GLY A 1 215 ? 9.516 7.359 0.885 1 97.12 215 GLY A CA 1
ATOM 1670 C C . GLY A 1 215 ? 9.953 8.797 1.077 1 97.12 215 GLY A C 1
ATOM 1671 O O . GLY A 1 215 ? 9.125 9.695 1.218 1 97.12 215 GLY A O 1
ATOM 1672 N N . PRO A 1 216 ? 11.211 9.055 1.045 1 94.75 216 PRO A N 1
ATOM 1673 C CA . PRO A 1 216 ? 11.75 10.391 1.322 1 94.75 216 PRO A CA 1
ATOM 1674 C C . PRO A 1 216 ? 11.297 11.43 0.298 1 94.75 216 PRO A C 1
ATOM 1676 O O . PRO A 1 216 ? 11.266 12.625 0.599 1 94.75 216 PRO A O 1
ATOM 1679 N N . LEU A 1 217 ? 10.867 11.047 -0.879 1 94.44 217 LEU A N 1
ATOM 1680 C CA . LEU A 1 217 ? 10.477 11.992 -1.918 1 94.44 217 LEU A CA 1
ATOM 1681 C C . LEU A 1 217 ? 9.031 12.445 -1.722 1 94.44 217 LEU A C 1
ATOM 1683 O O . LEU A 1 217 ? 8.547 13.32 -2.443 1 94.44 217 LEU A O 1
ATOM 1687 N N . HIS A 1 218 ? 8.359 11.836 -0.726 1 93.75 218 HIS A N 1
ATOM 1688 C CA . HIS A 1 218 ? 6.977 12.195 -0.436 1 93.75 218 HIS A CA 1
ATOM 1689 C C . HIS A 1 218 ? 6.82 12.672 1.005 1 93.75 218 HIS A C 1
ATOM 1691 O O . HIS A 1 218 ? 6.711 13.867 1.258 1 93.75 218 HIS A O 1
ATOM 1697 N N . GLY A 1 219 ? 7.117 11.867 1.951 1 90.44 219 GLY A N 1
ATOM 1698 C CA . GLY A 1 219 ? 6.84 12.188 3.342 1 90.44 219 GLY A CA 1
ATOM 1699 C C . GLY A 1 219 ? 8.039 12.742 4.078 1 90.44 219 GLY A C 1
ATOM 1700 O O . GLY A 1 219 ? 7.91 13.242 5.199 1 90.44 219 GLY A O 1
ATOM 1701 N N . GLY A 1 220 ? 9.172 12.852 3.488 1 90.44 220 GLY A N 1
ATOM 1702 C CA . GLY A 1 220 ? 10.398 13.133 4.219 1 90.44 220 GLY A CA 1
ATOM 1703 C C . GLY A 1 220 ? 10.758 14.602 4.23 1 90.44 220 GLY A C 1
ATOM 1704 O O . GLY A 1 220 ? 11.703 15.008 4.914 1 90.44 220 GLY A O 1
ATOM 1705 N N . ALA A 1 221 ? 9.969 15.43 3.65 1 91.62 221 ALA A N 1
ATOM 1706 C CA . ALA A 1 221 ? 10.375 16.812 3.396 1 91.62 221 ALA A CA 1
ATOM 1707 C C . ALA A 1 221 ? 10.461 17.609 4.695 1 91.62 221 ALA A C 1
ATOM 1709 O O . ALA A 1 221 ? 11.398 18.375 4.902 1 91.62 221 ALA A O 1
ATOM 1710 N N . ALA A 1 222 ? 9.484 17.391 5.566 1 95.44 222 ALA A N 1
ATOM 1711 C CA . ALA A 1 222 ? 9.492 18.141 6.824 1 95.44 222 ALA A CA 1
ATOM 1712 C C . ALA A 1 222 ? 10.672 17.734 7.699 1 95.44 222 ALA A C 1
ATOM 1714 O O . ALA A 1 222 ? 11.32 18.578 8.312 1 95.44 222 ALA A O 1
ATOM 1715 N N . GLU A 1 223 ? 10.922 16.438 7.766 1 97.44 223 GLU A N 1
ATOM 1716 C CA . GLU A 1 223 ? 12.055 15.93 8.539 1 97.44 223 GLU A CA 1
ATOM 1717 C C . GLU A 1 223 ? 13.375 16.453 7.992 1 97.44 223 GLU A C 1
ATOM 1719 O O . GLU A 1 223 ? 14.227 16.938 8.75 1 97.44 223 GLU A O 1
ATOM 1724 N N . GLU A 1 224 ? 13.531 16.469 6.703 1 96.19 224 GLU A N 1
ATOM 1725 C CA . GLU A 1 224 ? 14.781 16.891 6.074 1 96.19 224 GLU A CA 1
ATOM 1726 C C . GLU A 1 224 ? 15 18.391 6.227 1 96.19 224 GLU A C 1
ATOM 1728 O O . GLU A 1 224 ? 16.125 18.844 6.41 1 96.19 224 GLU A O 1
ATOM 1733 N N . ALA A 1 225 ? 13.93 19.125 6.125 1 97.31 225 ALA A N 1
ATOM 1734 C CA . ALA A 1 225 ? 14.031 20.562 6.355 1 97.31 225 ALA A CA 1
ATOM 1735 C C . ALA A 1 225 ? 14.516 20.859 7.773 1 97.31 225 ALA A C 1
ATOM 1737 O O . ALA A 1 225 ? 15.406 21.688 7.973 1 97.31 225 ALA A O 1
ATOM 1738 N N . PHE A 1 226 ? 13.953 20.203 8.719 1 98.31 226 PHE A N 1
ATOM 1739 C CA . PHE A 1 226 ? 14.305 20.453 10.109 1 98.31 226 PHE A CA 1
ATOM 1740 C C . PHE A 1 226 ? 15.727 19.984 10.398 1 98.31 226 PHE A C 1
ATOM 1742 O O . PHE A 1 226 ? 16.453 20.641 11.148 1 98.31 226 PHE A O 1
ATOM 1749 N N . LYS A 1 227 ? 16.156 18.891 9.812 1 97.56 227 LYS A N 1
ATOM 1750 C CA . LYS A 1 227 ? 17.516 18.391 9.984 1 97.56 227 LYS A CA 1
ATOM 1751 C C . LYS A 1 227 ? 18.547 19.406 9.5 1 97.56 227 LYS A C 1
ATOM 1753 O O . LYS A 1 227 ? 19.641 19.516 10.062 1 97.56 227 LYS A O 1
ATOM 1758 N N . GLN A 1 228 ? 18.188 20.125 8.461 1 97.06 228 GLN A N 1
ATOM 1759 C CA . GLN A 1 228 ? 19.031 21.219 7.988 1 97.06 228 GLN A CA 1
ATOM 1760 C C . GLN A 1 228 ? 19.234 22.266 9.07 1 97.06 228 GLN A C 1
ATOM 1762 O O . GLN A 1 228 ? 20.344 22.781 9.25 1 97.06 228 GLN A O 1
ATOM 1767 N N . PHE A 1 229 ? 18.172 22.578 9.773 1 98.44 229 PHE A N 1
ATOM 1768 C CA . PHE A 1 229 ? 18.266 23.578 10.844 1 98.44 229 PHE A CA 1
ATOM 1769 C C . PHE A 1 229 ? 19.141 23.062 11.977 1 98.44 229 PHE A C 1
ATOM 1771 O O . PHE A 1 229 ? 19.938 23.828 12.531 1 98.44 229 PHE A O 1
ATOM 1778 N N . ILE A 1 230 ? 18.969 21.797 12.273 1 98.31 230 ILE A N 1
ATOM 1779 C CA . ILE A 1 230 ? 19.781 21.172 13.305 1 98.31 230 ILE A CA 1
ATOM 1780 C C . ILE A 1 230 ? 21.266 21.203 12.898 1 98.31 230 ILE A C 1
ATOM 1782 O O . ILE A 1 230 ? 22.125 21.547 13.703 1 98.31 230 ILE A O 1
ATOM 1786 N N . GLU A 1 231 ? 21.516 20.891 11.648 1 98.06 231 GLU A N 1
ATOM 1787 C CA . GLU A 1 231 ? 22.875 20.875 11.125 1 98.06 231 GLU A CA 1
ATOM 1788 C C . GLU A 1 231 ? 23.516 22.266 11.203 1 98.06 231 GLU A C 1
ATOM 1790 O O . GLU A 1 231 ? 24.688 22.391 11.562 1 98.06 231 GLU A O 1
ATOM 1795 N N . ILE A 1 232 ? 22.75 23.234 10.875 1 98.12 232 ILE A N 1
ATOM 1796 C CA . ILE A 1 232 ? 23.234 24.609 10.93 1 98.12 232 ILE A CA 1
ATOM 1797 C C . ILE A 1 232 ? 23.531 25 12.375 1 98.12 232 ILE A C 1
ATOM 1799 O O . ILE A 1 232 ? 24.562 25.594 12.672 1 98.12 232 ILE A O 1
ATOM 1803 N N . GLY A 1 233 ? 22.547 24.828 13.266 1 97.56 233 GLY A N 1
ATOM 1804 C CA . GLY A 1 233 ? 22.766 24.891 14.703 1 97.56 233 GLY A CA 1
ATOM 1805 C C . GLY A 1 233 ? 22.656 26.297 15.273 1 97.56 233 GLY A C 1
ATOM 1806 O O . GLY A 1 233 ? 22.109 26.484 16.359 1 97.56 233 GLY A O 1
ATOM 1807 N N . ASP A 1 234 ? 23.188 27.25 14.484 1 97.31 234 ASP A N 1
ATOM 1808 C CA . ASP A 1 234 ? 23.234 28.641 14.961 1 97.31 234 ASP A CA 1
ATOM 1809 C C . ASP A 1 234 ? 22.875 29.609 13.836 1 97.31 234 ASP A C 1
ATOM 1811 O O . ASP A 1 234 ? 23.344 29.469 12.711 1 97.31 234 ASP A O 1
ATOM 1815 N N . PRO A 1 235 ? 22 30.578 14.211 1 97.75 235 PRO A N 1
ATOM 1816 C CA . PRO A 1 235 ? 21.609 31.562 13.195 1 97.75 235 PRO A CA 1
ATOM 1817 C C . PRO A 1 235 ? 22.812 32.25 12.547 1 97.75 235 PRO A C 1
ATOM 1819 O O . PRO A 1 235 ? 22.75 32.625 11.367 1 97.75 235 PRO A O 1
ATOM 1822 N N . ASN A 1 236 ? 23.859 32.344 13.273 1 98.19 236 ASN A N 1
ATOM 1823 C CA . ASN A 1 236 ? 25.047 33.031 12.758 1 98.19 236 ASN A CA 1
ATOM 1824 C C . ASN A 1 236 ? 25.75 32.188 11.695 1 98.19 236 ASN A C 1
ATOM 1826 O O . ASN A 1 236 ? 26.594 32.688 10.953 1 98.19 236 ASN A O 1
ATOM 1830 N N . ARG A 1 237 ? 25.359 30.969 11.555 1 98.44 237 ARG A N 1
ATOM 1831 C CA . ARG A 1 237 ? 26.016 30.062 10.633 1 98.44 237 ARG A CA 1
ATOM 1832 C C . ARG A 1 237 ? 25.219 29.906 9.344 1 98.44 237 ARG A C 1
ATOM 1834 O O . ARG A 1 237 ? 25.688 29.281 8.383 1 98.44 237 ARG A O 1
ATOM 1841 N N . VAL A 1 238 ? 24.156 30.531 9.203 1 98.62 238 VAL A N 1
ATOM 1842 C CA . VAL A 1 238 ? 23.203 30.297 8.125 1 98.62 238 VAL A CA 1
ATOM 1843 C C . VAL A 1 238 ? 23.828 30.719 6.793 1 98.62 238 VAL A C 1
ATOM 1845 O O . VAL A 1 238 ? 23.766 29.969 5.816 1 98.62 238 VAL A O 1
ATOM 1848 N N . GLN A 1 239 ? 24.438 31.859 6.766 1 98.19 239 GLN A N 1
ATOM 1849 C CA . GLN A 1 239 ? 24.984 32.375 5.523 1 98.19 239 GLN A CA 1
ATOM 1850 C C . GLN A 1 239 ? 26.078 31.453 4.984 1 98.19 239 GLN A C 1
ATOM 1852 O O . GLN A 1 239 ? 26.078 31.109 3.801 1 98.19 239 GLN A O 1
ATOM 1857 N N . ASN A 1 240 ? 26.953 31.078 5.859 1 98.31 240 ASN A N 1
ATOM 1858 C CA . ASN A 1 240 ? 28.062 30.219 5.449 1 98.31 240 ASN A CA 1
ATOM 1859 C C . ASN A 1 240 ? 27.547 28.844 5.008 1 98.31 240 ASN A C 1
ATOM 1861 O O . ASN A 1 240 ? 28.031 28.297 4.016 1 98.31 240 ASN A O 1
ATOM 1865 N N . TRP A 1 241 ? 26.688 28.344 5.789 1 98.44 241 TRP A N 1
ATOM 1866 C CA . TRP A 1 241 ? 26.125 27.031 5.453 1 98.44 241 TRP A CA 1
ATOM 1867 C C . TRP A 1 241 ? 25.438 27.078 4.094 1 98.44 241 TRP A C 1
ATOM 1869 O O . TRP A 1 241 ? 25.625 26.172 3.273 1 98.44 241 TRP A O 1
ATOM 1879 N N . PHE A 1 242 ? 24.656 28.094 3.824 1 98.38 242 PHE A N 1
ATOM 1880 C CA . PHE A 1 242 ? 23.922 28.266 2.572 1 98.38 242 PHE A CA 1
ATOM 1881 C C . PHE A 1 242 ? 24.891 28.359 1.395 1 98.38 242 PHE A C 1
ATOM 1883 O O . PHE A 1 242 ? 24.703 27.688 0.374 1 98.38 242 PHE A O 1
ATOM 1890 N N . ASN A 1 243 ? 25.906 29.156 1.541 1 98.12 243 ASN A N 1
ATOM 1891 C CA . ASN A 1 243 ? 26.891 29.312 0.48 1 98.12 243 ASN A CA 1
ATOM 1892 C C . ASN A 1 243 ? 27.609 28 0.176 1 98.12 243 ASN A C 1
ATOM 1894 O O . ASN A 1 243 ? 27.797 27.641 -0.989 1 98.12 243 ASN A O 1
ATOM 1898 N N . ASP A 1 244 ? 27.922 27.312 1.223 1 97.88 244 ASP A N 1
ATOM 1899 C CA . ASP A 1 244 ? 28.703 26.078 1.07 1 97.88 244 ASP A CA 1
ATOM 1900 C C . ASP A 1 244 ? 27.844 24.953 0.51 1 97.88 244 ASP A C 1
ATOM 1902 O O . ASP A 1 244 ? 28.172 24.375 -0.521 1 97.88 244 ASP A O 1
ATOM 1906 N N . LYS A 1 245 ? 26.703 24.781 1.156 1 97.69 245 LYS A N 1
ATOM 1907 C CA . LYS A 1 245 ? 25.906 23.594 0.86 1 97.69 245 LYS A CA 1
ATOM 1908 C C . LYS A 1 245 ? 25.016 23.812 -0.353 1 97.69 245 LYS A C 1
ATOM 1910 O O . LYS A 1 245 ? 24.844 22.922 -1.179 1 97.69 245 LYS A O 1
ATOM 1915 N N . VAL A 1 246 ? 24.422 24.984 -0.477 1 96.94 246 VAL A N 1
ATOM 1916 C CA . VAL A 1 246 ? 23.406 25.219 -1.489 1 96.94 246 VAL A CA 1
ATOM 1917 C C . VAL A 1 246 ? 24.031 25.859 -2.73 1 96.94 246 VAL A C 1
ATOM 1919 O O . VAL A 1 246 ? 23.828 25.375 -3.85 1 96.94 246 VAL A O 1
ATOM 1922 N N . VAL A 1 247 ? 24.859 26.812 -2.57 1 96.44 247 VAL A N 1
ATOM 1923 C CA . VAL A 1 247 ? 25.406 27.547 -3.709 1 96.44 247 VAL A CA 1
ATOM 1924 C C . VAL A 1 247 ? 26.578 26.766 -4.301 1 96.44 247 VAL A C 1
ATOM 1926 O O . VAL A 1 247 ? 26.594 26.469 -5.5 1 96.44 247 VAL A O 1
ATOM 1929 N N . ASN A 1 248 ? 27.516 26.391 -3.467 1 97.19 248 ASN A N 1
ATOM 1930 C CA . ASN A 1 248 ? 28.75 25.781 -3.957 1 97.19 248 ASN A CA 1
ATOM 1931 C C . ASN A 1 248 ? 28.562 24.312 -4.293 1 97.19 248 ASN A C 1
ATOM 1933 O O . ASN A 1 248 ? 28.984 23.844 -5.355 1 97.19 248 ASN A O 1
ATOM 1937 N N . GLN A 1 249 ? 27.953 23.625 -3.379 1 97.06 249 GLN A N 1
ATOM 1938 C CA . GLN A 1 249 ? 27.812 22.172 -3.559 1 97.06 249 GLN A CA 1
ATOM 1939 C C . GLN A 1 249 ? 26.547 21.859 -4.359 1 97.06 249 GLN A C 1
ATOM 1941 O O . GLN A 1 249 ? 26.344 20.719 -4.777 1 97.06 249 GLN A O 1
ATOM 1946 N N . LYS A 1 250 ? 25.703 22.844 -4.551 1 95.12 250 LYS A N 1
ATOM 1947 C CA . LYS A 1 250 ? 24.531 22.75 -5.398 1 95.12 250 LYS A CA 1
ATOM 1948 C C . LYS A 1 250 ? 23.531 21.734 -4.828 1 95.12 250 LYS A C 1
ATOM 1950 O O . LYS A 1 250 ? 22.875 21.016 -5.578 1 95.12 250 LYS A O 1
ATOM 1955 N N . ASN A 1 251 ? 23.562 21.625 -3.424 1 95.12 251 ASN A N 1
ATOM 1956 C CA . ASN A 1 251 ? 22.547 20.812 -2.773 1 95.12 251 ASN A CA 1
ATOM 1957 C C . ASN A 1 251 ? 21.172 21.484 -2.789 1 95.12 251 ASN A C 1
ATOM 1959 O O . ASN A 1 251 ? 21.078 22.703 -2.855 1 95.12 251 ASN A O 1
ATOM 1963 N N . ARG A 1 252 ? 20.219 20.688 -2.715 1 91.81 252 ARG A N 1
ATOM 1964 C CA . ARG A 1 252 ? 18.859 21.203 -2.615 1 91.81 252 ARG A CA 1
ATOM 1965 C C . ARG A 1 252 ? 18.625 21.859 -1.256 1 91.81 252 ARG A C 1
ATOM 1967 O O . ARG A 1 252 ? 19.109 21.375 -0.235 1 91.81 252 ARG A O 1
ATOM 1974 N N . LEU A 1 253 ? 17.922 22.938 -1.318 1 95.88 253 LEU A N 1
ATOM 1975 C CA . LEU A 1 253 ? 17.422 23.531 -0.082 1 95.88 253 LEU A CA 1
ATOM 1976 C C . LEU A 1 253 ? 16.125 22.859 0.362 1 95.88 253 LEU A C 1
ATOM 1978 O O . LEU A 1 253 ? 15.062 23.125 -0.201 1 95.88 253 LEU A O 1
ATOM 1982 N N . MET A 1 254 ? 16.188 22.078 1.405 1 95.12 254 MET A N 1
ATOM 1983 C CA . MET A 1 254 ? 15.039 21.266 1.815 1 95.12 254 MET A CA 1
ATOM 1984 C C . MET A 1 254 ? 13.906 22.141 2.336 1 95.12 254 MET A C 1
ATOM 1986 O O . MET A 1 254 ? 14.148 23.078 3.1 1 95.12 254 MET A O 1
ATOM 1990 N N . GLY A 1 255 ? 12.75 21.828 1.913 1 94.88 255 GLY A N 1
ATOM 1991 C CA . GLY A 1 255 ? 11.586 22.609 2.281 1 94.88 255 GLY A CA 1
ATOM 1992 C C . GLY A 1 255 ? 11.25 23.688 1.271 1 94.88 255 GLY A C 1
ATOM 1993 O O . GLY A 1 255 ? 10.273 24.422 1.438 1 94.88 255 GLY A O 1
ATOM 1994 N N . PHE A 1 256 ? 12.094 23.797 0.22 1 95 256 PHE A N 1
ATOM 1995 C CA . PHE A 1 256 ? 11.836 24.719 -0.89 1 95 256 PHE A CA 1
ATOM 1996 C C . PHE A 1 256 ? 11.43 23.938 -2.139 1 95 256 PHE A C 1
ATOM 1998 O O . PHE A 1 256 ? 11.93 22.844 -2.387 1 95 256 PHE A O 1
ATOM 2005 N N . GLY A 1 257 ? 10.492 24.578 -2.889 1 90.62 257 GLY A N 1
ATOM 2006 C CA . GLY A 1 257 ? 10.086 23.984 -4.152 1 90.62 257 GLY A CA 1
ATOM 2007 C C . GLY A 1 257 ? 8.859 23.109 -4.023 1 90.62 257 GLY A C 1
ATOM 2008 O O . GLY A 1 257 ? 8.609 22.516 -2.967 1 90.62 257 GLY A O 1
ATOM 2009 N N . HIS A 1 258 ? 8.125 23.016 -5.039 1 86.12 258 HIS A N 1
ATOM 2010 C CA . HIS A 1 258 ? 6.91 22.219 -5.121 1 86.12 258 HIS A CA 1
ATOM 2011 C C . HIS A 1 258 ? 6.531 21.938 -6.574 1 86.12 258 HIS A C 1
ATOM 2013 O O . HIS A 1 258 ? 6.695 22.797 -7.438 1 86.12 258 HIS A O 1
ATOM 2019 N N . ARG A 1 259 ? 6.02 20.828 -6.797 1 80.31 259 ARG A N 1
ATOM 2020 C CA . ARG A 1 259 ? 5.605 20.453 -8.141 1 80.31 259 ARG A CA 1
ATOM 2021 C C . ARG A 1 259 ? 4.453 21.328 -8.633 1 80.31 259 ARG A C 1
ATOM 2023 O O . ARG A 1 259 ? 4.367 21.641 -9.82 1 80.31 259 ARG A O 1
ATOM 2030 N N . VAL A 1 260 ? 3.617 21.688 -7.688 1 81.38 260 VAL A N 1
ATOM 2031 C CA . VAL A 1 260 ? 2.373 22.359 -8.047 1 81.38 260 VAL A CA 1
ATOM 2032 C C . VAL A 1 260 ? 2.512 23.859 -7.824 1 81.38 260 VAL A C 1
ATOM 2034 O O . VAL A 1 260 ? 2.113 24.656 -8.672 1 81.38 260 VAL A O 1
ATOM 2037 N N . TYR A 1 261 ? 3.107 24.25 -6.719 1 87.88 261 TYR A N 1
ATOM 2038 C CA . TYR A 1 261 ? 3.215 25.656 -6.371 1 87.88 261 TYR A CA 1
ATOM 2039 C C . TYR A 1 261 ? 4.434 26.297 -7.035 1 87.88 261 TYR A C 1
ATOM 2041 O O . TYR A 1 261 ? 5.555 25.812 -6.879 1 87.88 261 TYR A O 1
ATOM 2049 N N . LYS A 1 262 ? 4.203 27.344 -7.715 1 90.75 262 LYS A N 1
ATOM 2050 C CA . LYS A 1 262 ? 5.273 28.156 -8.281 1 90.75 262 LYS A CA 1
ATOM 2051 C C . LYS A 1 262 ? 5.387 29.5 -7.551 1 90.75 262 LYS A C 1
ATOM 2053 O O . LYS A 1 262 ? 6 30.438 -8.055 1 90.75 262 LYS A O 1
ATOM 2058 N N . THR A 1 263 ? 4.664 29.531 -6.477 1 92.44 263 THR A N 1
ATOM 2059 C CA . THR A 1 263 ? 4.633 30.656 -5.551 1 92.44 263 THR A CA 1
ATOM 2060 C C . THR A 1 263 ? 4.691 30.172 -4.105 1 92.44 263 THR A C 1
ATOM 2062 O O . THR A 1 263 ? 4.879 28.984 -3.852 1 92.44 263 THR A O 1
ATOM 2065 N N . TYR A 1 264 ? 4.672 31.141 -3.277 1 92.12 264 TYR A N 1
ATOM 2066 C CA . TYR A 1 264 ? 4.723 30.812 -1.858 1 92.12 264 TYR A CA 1
ATOM 2067 C C . TYR A 1 264 ? 3.512 29.969 -1.453 1 92.12 264 TYR A C 1
ATOM 2069 O O . TYR A 1 264 ? 2.369 30.391 -1.651 1 92.12 264 TYR A O 1
ATOM 2077 N N . ASP A 1 265 ? 3.734 28.75 -0.91 1 93.69 265 ASP A N 1
ATOM 2078 C CA . ASP A 1 265 ? 2.697 27.859 -0.403 1 93.69 265 ASP A CA 1
ATOM 2079 C C . ASP A 1 265 ? 1.92 28.516 0.738 1 93.69 265 ASP A C 1
ATOM 2081 O O . ASP A 1 265 ? 2.5 28.875 1.763 1 93.69 265 ASP A O 1
ATOM 2085 N N . PRO A 1 266 ? 0.625 28.703 0.513 1 94.25 266 PRO A N 1
ATOM 2086 C CA . PRO A 1 266 ? -0.145 29.359 1.569 1 94.25 266 PRO A CA 1
ATOM 2087 C C . PRO A 1 266 ? -0.058 28.625 2.908 1 94.25 266 PRO A C 1
ATOM 2089 O O . PRO A 1 266 ? -0.134 29.266 3.965 1 94.25 266 PRO A O 1
ATOM 2092 N N . ARG A 1 267 ? 0.052 27.469 2.936 1 97.06 267 ARG A N 1
ATOM 2093 C CA . ARG A 1 267 ? 0.163 26.688 4.164 1 97.06 267 ARG A CA 1
ATOM 2094 C C . ARG A 1 267 ? 1.452 27.016 4.906 1 97.06 267 ARG A C 1
ATOM 2096 O O . ARG A 1 267 ? 1.475 27.031 6.141 1 97.06 267 ARG A O 1
ATOM 2103 N N . ALA A 1 268 ? 2.516 27.172 4.129 1 96.19 268 ALA A N 1
ATOM 2104 C CA . ALA A 1 268 ? 3.799 27.516 4.738 1 96.19 268 ALA A CA 1
ATOM 2105 C C . ALA A 1 268 ? 3.713 28.828 5.5 1 96.19 268 ALA A C 1
ATOM 2107 O O . ALA A 1 268 ? 4.316 28.984 6.566 1 96.19 268 ALA A O 1
ATOM 2108 N N . LYS A 1 269 ? 2.982 29.766 4.992 1 95.75 269 LYS A N 1
ATOM 2109 C CA . LYS A 1 269 ? 2.785 31.047 5.664 1 95.75 269 LYS A CA 1
ATOM 2110 C C . LYS A 1 269 ? 2.068 30.859 7 1 95.75 269 LYS A C 1
ATOM 2112 O O . LYS A 1 269 ? 2.422 31.5 7.992 1 95.75 269 LYS A O 1
ATOM 2117 N N . ILE A 1 270 ? 1.125 29.984 6.934 1 97.12 270 ILE A N 1
ATOM 2118 C CA . ILE A 1 270 ? 0.339 29.75 8.133 1 97.12 270 ILE A CA 1
ATOM 2119 C C . ILE A 1 270 ? 1.193 29.016 9.172 1 97.12 270 ILE A C 1
ATOM 2121 O O . ILE A 1 270 ? 1.178 29.359 10.352 1 97.12 270 ILE A O 1
ATOM 2125 N N . PHE A 1 271 ? 1.968 28.031 8.758 1 97.81 271 PHE A N 1
ATOM 2126 C CA . PHE A 1 271 ? 2.85 27.297 9.664 1 97.81 271 PHE A CA 1
ATOM 2127 C C . PHE A 1 271 ? 3.881 28.234 10.281 1 97.81 271 PHE A C 1
ATOM 2129 O O . PHE A 1 271 ? 4.246 28.078 11.445 1 97.81 271 PHE A O 1
ATOM 2136 N N . LYS A 1 272 ? 4.391 29.219 9.484 1 96.94 272 LYS A N 1
ATOM 2137 C CA . LYS A 1 272 ? 5.332 30.203 10 1 96.94 272 LYS A CA 1
ATOM 2138 C C . LYS A 1 272 ? 4.723 31 11.156 1 96.94 272 LYS A C 1
ATOM 2140 O O . LYS A 1 272 ? 5.352 31.156 12.203 1 96.94 272 LYS A O 1
ATOM 2145 N N . LYS A 1 273 ? 3.508 31.406 10.977 1 95.62 273 LYS A N 1
ATOM 2146 C CA . LYS A 1 273 ? 2.809 32.156 12.016 1 95.62 273 LYS A CA 1
ATOM 2147 C C . LYS A 1 273 ? 2.574 31.297 13.258 1 95.62 273 LYS A C 1
ATOM 2149 O O . LYS A 1 273 ? 2.717 31.766 14.383 1 95.62 273 LYS A O 1
ATOM 2154 N N . LEU A 1 274 ? 2.182 30.047 13.031 1 95.44 274 LEU A N 1
ATOM 2155 C CA . LEU A 1 274 ? 1.95 29.125 14.133 1 95.44 274 LEU A CA 1
ATOM 2156 C C . LEU A 1 274 ? 3.229 28.906 14.93 1 95.44 274 LEU A C 1
ATOM 2158 O O . LEU A 1 274 ? 3.193 28.844 16.156 1 95.44 274 LEU A O 1
ATOM 2162 N N . ALA A 1 275 ? 4.312 28.75 14.18 1 96.25 275 ALA A N 1
ATOM 2163 C CA . ALA A 1 275 ? 5.602 28.562 14.844 1 96.25 275 ALA A CA 1
ATOM 2164 C C . ALA A 1 275 ? 5.922 29.719 15.781 1 96.25 275 ALA A C 1
ATOM 2166 O O . ALA A 1 275 ? 6.391 29.516 16.906 1 96.25 275 ALA A O 1
ATOM 2167 N N . LEU A 1 276 ? 5.609 30.906 15.352 1 93.56 276 LEU A N 1
ATOM 2168 C CA . LEU A 1 276 ? 5.887 32.125 16.125 1 93.56 276 LEU A CA 1
ATOM 2169 C C . LEU A 1 276 ? 5.133 32.094 17.453 1 93.56 276 LEU A C 1
ATOM 2171 O O . LEU A 1 276 ? 5.637 32.594 18.469 1 93.56 276 LEU A O 1
ATOM 2175 N N . THR A 1 277 ? 3.986 31.516 17.453 1 91.31 277 THR A N 1
ATOM 2176 C CA . THR A 1 277 ? 3.154 31.5 18.656 1 91.31 277 THR A CA 1
ATOM 2177 C C . THR A 1 277 ? 3.654 30.453 19.656 1 91.31 277 THR A C 1
ATOM 2179 O O . THR A 1 277 ? 3.383 30.547 20.844 1 91.31 277 THR A O 1
ATOM 2182 N N . LEU A 1 278 ? 4.422 29.469 19.219 1 94.31 278 LEU A N 1
ATOM 2183 C CA . LEU A 1 278 ? 4.77 28.328 20.062 1 94.31 278 LEU A CA 1
ATOM 2184 C C . LEU A 1 278 ? 6.199 28.453 20.578 1 94.31 278 LEU A C 1
ATOM 2186 O O . LEU A 1 278 ? 6.562 27.812 21.578 1 94.31 278 LEU A O 1
ATOM 2190 N N . ILE A 1 279 ? 6.996 29.25 19.922 1 91.62 279 ILE A N 1
ATOM 2191 C CA . ILE A 1 279 ? 8.43 29.203 20.188 1 91.62 279 ILE A CA 1
ATOM 2192 C C . ILE A 1 279 ? 8.758 30.062 21.406 1 91.62 279 ILE A C 1
ATOM 2194 O O . ILE A 1 279 ? 9.867 30 21.938 1 91.62 279 ILE A O 1
ATOM 2198 N N . GLU A 1 280 ? 7.84 30.844 21.859 1 86.81 280 GLU A N 1
ATOM 2199 C CA . GLU A 1 280 ? 8.102 31.766 22.953 1 86.81 280 GLU A CA 1
ATOM 2200 C C . GLU A 1 280 ? 8.594 31.031 24.203 1 86.81 280 GLU A C 1
ATOM 2202 O O . GLU A 1 280 ? 9.453 31.531 24.922 1 86.81 280 GLU A O 1
ATOM 2207 N N . ARG A 1 281 ? 8.125 29.844 24.484 1 82.81 281 ARG A N 1
ATOM 2208 C CA . ARG A 1 281 ? 8.5 29.141 25.703 1 82.81 281 ARG A CA 1
ATOM 2209 C C . ARG A 1 281 ? 9.461 27.984 25.391 1 82.81 281 ARG A C 1
ATOM 2211 O O . ARG A 1 281 ? 9.633 27.078 26.219 1 82.81 281 ARG A O 1
ATOM 2218 N N . ASN A 1 282 ? 10.047 27.953 24.25 1 90.31 282 ASN A N 1
ATOM 2219 C CA . ASN A 1 282 ? 10.969 26.906 23.812 1 90.31 282 ASN A CA 1
ATOM 2220 C C . ASN A 1 282 ? 12.203 27.5 23.125 1 90.31 282 ASN A C 1
ATOM 2222 O O . ASN A 1 282 ? 12.203 27.719 21.906 1 90.31 282 ASN A O 1
ATOM 2226 N N . ALA A 1 283 ? 13.305 27.656 23.844 1 91 283 ALA A N 1
ATOM 2227 C CA . ALA A 1 283 ? 14.508 28.328 23.359 1 91 283 ALA A CA 1
ATOM 2228 C C . ALA A 1 283 ? 15.078 27.625 22.141 1 91 283 ALA A C 1
ATOM 2230 O O . ALA A 1 283 ? 15.57 28.266 21.219 1 91 283 ALA A O 1
ATOM 2231 N N . ASP A 1 284 ? 15.031 26.375 22.188 1 94.38 284 ASP A N 1
ATOM 2232 C CA . ASP A 1 284 ? 15.547 25.609 21.062 1 94.38 284 ASP A CA 1
ATOM 2233 C C . ASP A 1 284 ? 14.695 25.844 19.812 1 94.38 284 ASP A C 1
ATOM 2235 O O . ASP A 1 284 ? 15.234 26.062 18.719 1 94.38 284 ASP A O 1
ATOM 2239 N N . ALA A 1 285 ? 13.391 25.797 19.984 1 96.12 285 ALA A N 1
ATOM 2240 C CA . ALA A 1 285 ? 12.5 26.031 18.859 1 96.12 285 ALA A CA 1
ATOM 2241 C C . ALA A 1 285 ? 12.688 27.453 18.312 1 96.12 285 ALA A C 1
ATOM 2243 O O . ALA A 1 285 ? 12.602 27.656 17.094 1 96.12 285 ALA A O 1
ATOM 2244 N N . ARG A 1 286 ? 12.969 28.375 19.172 1 96.75 286 ARG A N 1
ATOM 2245 C CA . ARG A 1 286 ? 13.211 29.75 18.75 1 96.75 286 ARG A CA 1
ATOM 2246 C C . ARG A 1 286 ? 14.461 29.844 17.891 1 96.75 286 ARG A C 1
ATOM 2248 O O . ARG A 1 286 ? 14.477 30.547 16.875 1 96.75 286 ARG A O 1
ATOM 2255 N N . ARG A 1 287 ? 15.461 29.172 18.344 1 97.5 287 ARG A N 1
ATOM 2256 C CA . ARG A 1 287 ? 16.703 29.141 17.578 1 97.5 287 ARG A CA 1
ATOM 2257 C C . ARG A 1 287 ? 16.484 28.562 16.188 1 97.5 287 ARG A C 1
ATOM 2259 O O . ARG A 1 287 ? 16.953 29.141 15.195 1 97.5 287 ARG A O 1
ATOM 2266 N N . TYR A 1 288 ? 15.797 27.453 16.125 1 98 288 TYR A N 1
ATOM 2267 C CA . TYR A 1 288 ? 15.539 26.844 14.828 1 98 288 TYR A CA 1
ATOM 2268 C C . TYR A 1 288 ? 14.68 27.734 13.953 1 98 288 TYR A C 1
ATOM 2270 O O . TYR A 1 288 ? 14.836 27.766 12.727 1 98 288 TYR A O 1
ATOM 2278 N N . PHE A 1 289 ? 13.734 28.484 14.555 1 98.06 289 PHE A N 1
ATOM 2279 C CA . PHE A 1 289 ? 12.898 29.422 13.812 1 98.06 289 PHE A CA 1
ATOM 2280 C C . PHE A 1 289 ? 13.742 30.547 13.219 1 98.06 289 PHE A C 1
ATOM 2282 O O . PHE A 1 289 ? 13.547 30.938 12.062 1 98.06 289 PHE A O 1
ATOM 2289 N N . GLU A 1 290 ? 14.648 31.047 13.984 1 98.12 290 GLU A N 1
ATOM 2290 C CA . GLU A 1 290 ? 15.531 32.094 13.5 1 98.12 290 GLU A CA 1
ATOM 2291 C C . GLU A 1 290 ? 16.391 31.625 12.336 1 98.12 290 GLU A C 1
ATOM 2293 O O . GLU A 1 290 ? 16.594 32.344 11.359 1 98.12 290 GLU A O 1
ATOM 2298 N N . ILE A 1 291 ? 16.875 30.438 12.508 1 98.5 291 ILE A N 1
ATOM 2299 C CA . ILE A 1 291 ? 17.656 29.812 11.43 1 98.5 291 ILE A CA 1
ATOM 2300 C C . ILE A 1 291 ? 16.781 29.719 10.18 1 98.5 291 ILE A C 1
ATOM 2302 O O . ILE A 1 291 ? 17.219 30.078 9.086 1 98.5 291 ILE A O 1
ATOM 2306 N N . ALA A 1 292 ? 15.562 29.234 10.359 1 98.31 292 ALA A N 1
ATOM 2307 C CA . ALA A 1 292 ? 14.641 29.047 9.242 1 98.31 292 ALA A CA 1
ATOM 2308 C C . ALA A 1 292 ? 14.344 30.375 8.547 1 98.31 292 ALA A C 1
ATOM 2310 O O . ALA A 1 292 ? 14.297 30.438 7.316 1 98.31 292 ALA A O 1
ATOM 2311 N N . GLN A 1 293 ? 14.188 31.422 9.281 1 98.06 293 GLN A N 1
ATOM 2312 C CA . GLN A 1 293 ? 13.875 32.719 8.734 1 98.06 293 GLN A CA 1
ATOM 2313 C C . GLN A 1 293 ? 15.016 33.25 7.871 1 98.06 293 GLN A C 1
ATOM 2315 O O . GLN A 1 293 ? 14.797 33.75 6.773 1 98.06 293 GLN A O 1
ATOM 2320 N N . LYS A 1 294 ? 16.203 33.125 8.391 1 98.25 294 LYS A N 1
ATOM 2321 C CA . LYS A 1 294 ? 17.375 33.562 7.641 1 98.25 294 LYS A CA 1
ATOM 2322 C C . LYS A 1 294 ? 17.562 32.75 6.367 1 98.25 294 LYS A C 1
ATOM 2324 O O . LYS A 1 294 ? 17.875 33.281 5.312 1 98.25 294 LYS A O 1
ATOM 2329 N N . LEU A 1 295 ? 17.344 31.484 6.555 1 98.12 295 LEU A N 1
ATOM 2330 C CA . LEU A 1 295 ? 17.469 30.578 5.406 1 98.12 295 LEU A CA 1
ATOM 2331 C C . LEU A 1 295 ? 16.406 30.906 4.355 1 98.12 295 LEU A C 1
ATOM 2333 O O . LEU A 1 295 ? 16.672 30.812 3.156 1 98.12 295 LEU A O 1
ATOM 2337 N N . GLU A 1 296 ? 15.211 31.156 4.84 1 97.88 296 GLU A N 1
ATOM 2338 C CA . GLU A 1 296 ? 14.133 31.531 3.934 1 97.88 296 GLU A CA 1
ATOM 2339 C C . GLU A 1 296 ? 14.508 32.75 3.113 1 97.88 296 GLU A C 1
ATOM 2341 O O . GLU A 1 296 ? 14.273 32.812 1.904 1 97.88 296 GLU A O 1
ATOM 2346 N N . GLU A 1 297 ? 15.055 33.719 3.74 1 98 297 GLU A N 1
ATOM 2347 C CA . GLU A 1 297 ? 15.445 34.938 3.066 1 98 297 GLU A CA 1
ATOM 2348 C C . GLU A 1 297 ? 16.484 34.656 1.982 1 98 297 GLU A C 1
ATOM 2350 O O . GLU A 1 297 ? 16.359 35.156 0.86 1 98 297 GLU A O 1
ATOM 2355 N N . LEU A 1 298 ? 17.469 33.906 2.336 1 98.06 298 LEU A N 1
ATOM 2356 C CA . LEU A 1 298 ? 18.5 33.562 1.381 1 98.06 298 LEU A CA 1
ATOM 2357 C C . LEU A 1 298 ? 17.938 32.719 0.233 1 98.06 298 LEU A C 1
ATOM 2359 O O . LEU A 1 298 ? 18.297 32.938 -0.928 1 98.06 298 LEU A O 1
ATOM 2363 N N . GLY A 1 299 ? 17.109 31.812 0.621 1 97.62 299 GLY A N 1
ATOM 2364 C CA . GLY A 1 299 ? 16.484 30.969 -0.389 1 97.62 299 GLY A CA 1
ATOM 2365 C C . GLY A 1 299 ? 15.648 31.734 -1.386 1 97.62 299 GLY A C 1
ATOM 2366 O O . GLY A 1 299 ? 15.727 31.5 -2.592 1 97.62 299 GLY A O 1
ATOM 2367 N N . ILE A 1 300 ? 14.875 32.625 -0.875 1 97.38 300 ILE A N 1
ATOM 2368 C CA . ILE A 1 300 ? 14.016 33.438 -1.737 1 97.38 300 ILE A CA 1
ATOM 2369 C C . ILE A 1 300 ? 14.875 34.312 -2.648 1 97.38 300 ILE A C 1
ATOM 2371 O O . ILE A 1 300 ? 14.602 34.438 -3.848 1 97.38 300 ILE A O 1
ATOM 2375 N N . LYS A 1 301 ? 15.844 34.906 -2.105 1 96.94 301 LYS A N 1
ATOM 2376 C CA . LYS A 1 301 ? 16.75 35.719 -2.9 1 96.94 301 LYS A CA 1
ATOM 2377 C C . LYS A 1 301 ? 17.375 34.906 -4.031 1 96.94 301 LYS A C 1
ATOM 2379 O O . LYS A 1 301 ? 17.516 35.406 -5.152 1 96.94 301 LYS A O 1
ATOM 2384 N N . GLN A 1 302 ? 17.656 33.719 -3.766 1 96.25 302 GLN A N 1
ATOM 2385 C CA . GLN A 1 302 ? 18.406 32.875 -4.699 1 96.25 302 GLN A CA 1
ATOM 2386 C C . GLN A 1 302 ? 17.469 32.219 -5.719 1 96.25 302 GLN A C 1
ATOM 2388 O O . GLN A 1 302 ? 17.844 32.062 -6.883 1 96.25 302 GLN A O 1
ATOM 2393 N N . PHE A 1 303 ? 16.25 31.859 -5.289 1 96.31 303 PHE A N 1
ATOM 2394 C CA . PHE A 1 303 ? 15.539 30.875 -6.094 1 96.31 303 PHE A CA 1
ATOM 2395 C C . PHE A 1 303 ? 14.195 31.422 -6.562 1 96.31 303 PHE A C 1
ATOM 2397 O O . PHE A 1 303 ? 13.555 30.844 -7.441 1 96.31 303 PHE A O 1
ATOM 2404 N N . SER A 1 304 ? 13.758 32.594 -6.031 1 94.94 304 SER A N 1
ATOM 2405 C CA . SER A 1 304 ? 12.414 33.062 -6.328 1 94.94 304 SER A CA 1
ATOM 2406 C C . SER A 1 304 ? 12.242 33.344 -7.816 1 94.94 304 SER A C 1
ATOM 2408 O O . SER A 1 304 ? 11.141 33.219 -8.359 1 94.94 304 SER A O 1
ATOM 2410 N N . SER A 1 305 ? 13.273 33.719 -8.539 1 94.5 305 SER A N 1
ATOM 2411 C CA . SER A 1 305 ? 13.211 34 -9.969 1 94.5 305 SER A CA 1
ATOM 2412 C C . SER A 1 305 ? 12.859 32.719 -10.75 1 94.5 305 SER A C 1
ATOM 2414 O O . SER A 1 305 ? 12.359 32.812 -11.875 1 94.5 305 SER A O 1
ATOM 2416 N N . LYS A 1 306 ? 13.117 31.641 -10.117 1 93.06 306 LYS A N 1
ATOM 2417 C CA . LYS A 1 306 ? 12.82 30.359 -10.75 1 93.06 306 LYS A CA 1
ATOM 2418 C C . LYS A 1 306 ? 11.5 29.781 -10.242 1 93.06 306 LYS A C 1
ATOM 2420 O O . LYS A 1 306 ? 11.188 28.609 -10.484 1 93.06 306 LYS A O 1
ATOM 2425 N N . GLY A 1 307 ? 10.805 30.594 -9.453 1 93.19 307 GLY A N 1
ATOM 2426 C CA . GLY A 1 307 ? 9.523 30.141 -8.93 1 93.19 307 GLY A CA 1
ATOM 2427 C C . GLY A 1 307 ? 9.664 29.141 -7.785 1 93.19 307 GLY A C 1
ATOM 2428 O O . GLY A 1 307 ? 8.781 28.312 -7.566 1 93.19 307 GLY A O 1
ATOM 2429 N N . ILE A 1 308 ? 10.742 29.094 -7.113 1 94.88 308 ILE A N 1
ATOM 2430 C CA . ILE A 1 308 ? 11.008 28.188 -6.008 1 94.88 308 ILE A CA 1
ATOM 2431 C C . ILE A 1 308 ? 10.875 28.922 -4.68 1 94.88 308 ILE A C 1
ATOM 2433 O O . ILE A 1 308 ? 11.609 29.891 -4.422 1 94.88 308 ILE A O 1
ATOM 2437 N N . TYR A 1 309 ? 9.914 28.516 -3.91 1 96 309 TYR A N 1
ATOM 2438 C CA . TYR A 1 309 ? 9.562 29.141 -2.639 1 96 309 TYR A CA 1
ATOM 2439 C C . TYR A 1 309 ? 9.406 28.094 -1.542 1 96 309 TYR A C 1
ATOM 2441 O O . TYR A 1 309 ? 9.422 26.891 -1.814 1 96 309 TYR A O 1
ATOM 2449 N N . PRO A 1 310 ? 9.281 28.547 -0.285 1 95.69 310 PRO A N 1
ATOM 2450 C CA . PRO A 1 310 ? 9.008 27.594 0.784 1 95.69 310 PRO A CA 1
ATOM 2451 C C . PRO A 1 310 ? 7.691 26.844 0.588 1 95.69 310 PRO A C 1
ATOM 2453 O O . PRO A 1 310 ? 6.691 27.453 0.19 1 95.69 310 PRO A O 1
ATOM 2456 N N . ASN A 1 311 ? 7.805 25.562 0.746 1 94.88 311 ASN A N 1
ATOM 2457 C CA . ASN A 1 311 ? 6.586 24.766 0.755 1 94.88 311 ASN A CA 1
ATOM 2458 C C . ASN A 1 311 ? 6.102 24.5 2.178 1 94.88 311 ASN A C 1
ATOM 2460 O O . ASN A 1 311 ? 6.656 25.031 3.139 1 94.88 311 ASN A O 1
ATOM 2464 N N . THR A 1 312 ? 5.016 23.766 2.303 1 94.31 312 THR A N 1
ATOM 2465 C CA . THR A 1 312 ? 4.324 23.516 3.561 1 94.31 312 THR A CA 1
ATOM 2466 C C . THR A 1 312 ? 5.277 22.922 4.59 1 94.31 312 THR A C 1
ATOM 2468 O O . THR A 1 312 ? 5.145 23.172 5.789 1 94.31 312 THR A O 1
ATOM 2471 N N . ASP A 1 313 ? 6.297 22.219 4.184 1 96.38 313 ASP A N 1
ATOM 2472 C CA . ASP A 1 313 ? 7.141 21.406 5.059 1 96.38 313 ASP A CA 1
ATOM 2473 C C . ASP A 1 313 ? 8.289 22.234 5.625 1 96.38 313 ASP A C 1
ATOM 2475 O O . ASP A 1 313 ? 9 21.781 6.527 1 96.38 313 ASP A O 1
ATOM 2479 N N . PHE A 1 314 ? 8.492 23.469 5.188 1 97.31 314 PHE A N 1
ATOM 2480 C CA . PHE A 1 314 ? 9.633 24.266 5.594 1 97.31 314 PHE A CA 1
ATOM 2481 C C . PHE A 1 314 ? 9.523 24.672 7.062 1 97.31 314 PHE A C 1
ATOM 2483 O O . PHE A 1 314 ? 10.508 24.609 7.801 1 97.31 314 PHE A O 1
ATOM 2490 N N . TYR A 1 315 ? 8.312 25.016 7.5 1 97.56 315 TYR A N 1
ATOM 2491 C CA . TYR A 1 315 ? 8.148 25.516 8.859 1 97.56 315 TYR A CA 1
ATOM 2492 C C . TYR A 1 315 ? 7.398 24.516 9.727 1 97.56 315 TYR A C 1
ATOM 2494 O O . TYR A 1 315 ? 7.375 24.625 10.953 1 97.56 315 TYR A O 1
ATOM 2502 N N . SER A 1 316 ? 6.695 23.5 9.086 1 98 316 SER A N 1
ATOM 2503 C CA . SER A 1 316 ? 5.844 22.578 9.828 1 98 316 SER A CA 1
ATOM 2504 C C . SER A 1 316 ? 6.633 21.828 10.898 1 98 316 SER A C 1
ATOM 2506 O O . SER A 1 316 ? 6.141 21.609 12.008 1 98 316 SER A O 1
ATOM 2508 N N . GLY A 1 317 ? 7.883 21.484 10.562 1 97.81 317 GLY A N 1
ATOM 2509 C CA . GLY A 1 317 ? 8.719 20.781 11.516 1 97.81 317 GLY A CA 1
ATOM 2510 C C . GLY A 1 317 ? 8.984 21.578 12.781 1 97.81 317 GLY A C 1
ATOM 2511 O O . GLY A 1 317 ? 9.109 21 13.867 1 97.81 317 GLY A O 1
ATOM 2512 N N . ILE A 1 318 ? 9.094 22.906 12.664 1 97.75 318 ILE A N 1
ATOM 2513 C CA . ILE A 1 318 ? 9.344 23.766 13.82 1 97.75 318 ILE A CA 1
ATOM 2514 C C . ILE A 1 318 ? 8.125 23.75 14.734 1 97.75 318 ILE A C 1
ATOM 2516 O O . ILE A 1 318 ? 8.258 23.734 15.961 1 97.75 318 ILE A O 1
ATOM 2520 N N . VAL A 1 319 ? 6.949 23.734 14.148 1 97.81 319 VAL A N 1
ATOM 2521 C CA . VAL A 1 319 ? 5.711 23.656 14.906 1 97.81 319 VAL A CA 1
ATOM 2522 C C . VAL A 1 319 ? 5.656 22.328 15.664 1 97.81 319 VAL A C 1
ATOM 2524 O O . VAL A 1 319 ? 5.426 22.297 16.875 1 97.81 319 VAL A O 1
ATOM 2527 N N . PHE A 1 320 ? 5.914 21.188 14.984 1 98.12 320 PHE A N 1
ATOM 2528 C CA . PHE A 1 320 ? 5.848 19.875 15.594 1 98.12 320 PHE A CA 1
ATOM 2529 C C . PHE A 1 320 ? 6.898 19.734 16.688 1 98.12 320 PHE A C 1
ATOM 2531 O O . PHE A 1 320 ? 6.625 19.156 17.75 1 98.12 320 PHE A O 1
ATOM 2538 N N . TYR A 1 321 ? 8.055 20.297 16.438 1 98 321 TYR A N 1
ATOM 2539 C CA . TYR A 1 321 ? 9.117 20.281 17.438 1 98 321 TYR A CA 1
ATOM 2540 C C . TYR A 1 321 ? 8.719 21.078 18.672 1 98 321 TYR A C 1
ATOM 2542 O O . TYR A 1 321 ? 8.922 20.625 19.812 1 98 321 TYR A O 1
ATOM 2550 N N . ALA A 1 322 ? 8.18 22.25 18.422 1 97.38 322 ALA A N 1
ATOM 2551 C CA . ALA A 1 322 ? 7.754 23.109 19.531 1 97.38 322 ALA A CA 1
ATOM 2552 C C . ALA A 1 322 ? 6.637 22.469 20.344 1 97.38 322 ALA A C 1
ATOM 2554 O O . ALA A 1 322 ? 6.523 22.688 21.547 1 97.38 322 ALA A O 1
ATOM 2555 N N . LEU A 1 323 ? 5.824 21.641 19.734 1 97.25 323 LEU A N 1
ATOM 2556 C CA . LEU A 1 323 ? 4.766 20.906 20.422 1 97.25 323 LEU A CA 1
ATOM 2557 C C . LEU A 1 323 ? 5.348 19.812 21.312 1 97.25 323 LEU A C 1
ATOM 2559 O O . LEU A 1 323 ? 4.688 19.359 22.25 1 97.25 323 LEU A O 1
ATOM 2563 N N . GLY A 1 324 ? 6.551 19.312 20.906 1 96.88 324 GLY A N 1
ATOM 2564 C CA . GLY A 1 324 ? 7.199 18.328 21.75 1 96.88 324 GLY A CA 1
ATOM 2565 C C . GLY A 1 324 ? 7.496 17.031 21.016 1 96.88 324 GLY A C 1
ATOM 2566 O O . GLY A 1 324 ? 7.977 16.062 21.625 1 96.88 324 GLY A O 1
ATOM 2567 N N . PHE A 1 325 ? 7.324 16.969 19.719 1 98.12 325 PHE A N 1
ATOM 2568 C CA . PHE A 1 325 ? 7.551 15.742 18.969 1 98.12 325 PHE A CA 1
ATOM 2569 C C . PHE A 1 325 ? 8.969 15.703 18.422 1 98.12 325 PHE A C 1
ATOM 2571 O O . PHE A 1 325 ? 9.5 16.719 17.969 1 98.12 325 PHE A O 1
ATOM 2578 N N . PRO A 1 326 ? 9.609 14.57 18.531 1 98.12 326 PRO A N 1
ATOM 2579 C CA . PRO A 1 326 ? 10.906 14.422 17.875 1 98.12 326 PRO A CA 1
ATOM 2580 C C . PRO A 1 326 ? 10.805 14.367 16.344 1 98.12 326 PRO A C 1
ATOM 2582 O O . PRO A 1 326 ? 9.727 14.109 15.812 1 98.12 326 PRO A O 1
ATOM 2585 N N . VAL A 1 327 ? 11.891 14.531 15.641 1 98.06 327 VAL A N 1
ATOM 2586 C CA . VAL A 1 327 ? 11.969 14.656 14.195 1 98.06 327 VAL A CA 1
ATOM 2587 C C . VAL A 1 327 ? 11.344 13.43 13.531 1 98.06 327 VAL A C 1
ATOM 2589 O O . VAL A 1 327 ? 10.617 13.547 12.547 1 98.06 327 VAL A O 1
ATOM 2592 N N . TYR A 1 328 ? 11.5 12.219 14.109 1 97.31 328 TYR A N 1
ATOM 2593 C CA . TYR A 1 328 ? 11.062 10.984 13.469 1 97.31 328 TYR A CA 1
ATOM 2594 C C . TYR A 1 328 ? 9.539 10.883 13.453 1 97.31 328 TYR A C 1
ATOM 2596 O O . TYR A 1 328 ? 8.977 10.031 12.766 1 97.31 328 TYR A O 1
ATOM 2604 N N . MET A 1 329 ? 8.844 11.805 14.141 1 98.62 329 MET A N 1
ATOM 2605 C CA . MET A 1 329 ? 7.387 11.758 14.227 1 98.62 329 MET A CA 1
ATOM 2606 C C . MET A 1 329 ? 6.75 12.656 13.172 1 98.62 329 MET A C 1
ATOM 2608 O O . MET A 1 329 ? 5.543 12.594 12.938 1 98.62 329 MET A O 1
ATOM 2612 N N . PHE A 1 330 ? 7.539 13.547 12.516 1 98.69 330 PHE A N 1
ATOM 2613 C CA . PHE A 1 330 ? 6.969 14.562 11.641 1 98.69 330 PHE A CA 1
ATOM 2614 C C . PHE A 1 330 ? 6.125 13.922 10.547 1 98.69 330 PHE A C 1
ATOM 2616 O O . PHE A 1 330 ? 4.992 14.336 10.305 1 98.69 330 PHE A O 1
ATOM 2623 N N . THR A 1 331 ? 6.648 12.859 9.914 1 98.44 331 THR A N 1
ATOM 2624 C CA . THR A 1 331 ? 5.922 12.203 8.828 1 98.44 331 THR A CA 1
ATOM 2625 C C . THR A 1 331 ? 4.703 11.461 9.375 1 98.44 331 THR A C 1
ATOM 2627 O O . THR A 1 331 ? 3.664 11.391 8.711 1 98.44 331 THR A O 1
ATOM 2630 N N . ALA A 1 332 ? 4.785 10.891 10.594 1 98.75 332 ALA A N 1
ATOM 2631 C CA . ALA A 1 332 ? 3.643 10.219 11.211 1 98.75 332 ALA A CA 1
ATOM 2632 C C . ALA A 1 332 ? 2.521 11.211 11.508 1 98.75 332 ALA A C 1
ATOM 2634 O O . ALA A 1 332 ? 1.341 10.875 11.391 1 98.75 332 ALA A O 1
ATOM 2635 N N . LEU A 1 333 ? 2.904 12.43 11.898 1 98.88 333 LEU A N 1
ATOM 2636 C CA . LEU A 1 333 ? 1.911 13.469 12.141 1 98.88 333 LEU A CA 1
ATOM 2637 C C . LEU A 1 333 ? 1.251 13.906 10.836 1 98.88 333 LEU A C 1
ATOM 2639 O O . LEU A 1 333 ? 0.046 14.164 10.797 1 98.88 333 LEU A O 1
ATOM 2643 N N . PHE A 1 334 ? 2.08 13.977 9.82 1 98.38 334 PHE A N 1
ATOM 2644 C CA . PHE A 1 334 ? 1.559 14.195 8.477 1 98.38 334 PHE A CA 1
ATOM 2645 C C . PHE A 1 334 ? 0.531 13.133 8.109 1 98.38 334 PHE A C 1
ATOM 2647 O O . PHE A 1 334 ? -0.551 13.445 7.613 1 98.38 334 PHE A O 1
ATOM 2654 N N . ALA A 1 335 ? 0.816 11.891 8.383 1 98.88 335 ALA A N 1
ATOM 2655 C CA . ALA A 1 335 ? -0.073 10.766 8.094 1 98.88 335 ALA A CA 1
ATOM 2656 C C . ALA A 1 335 ? -1.377 10.883 8.875 1 98.88 335 ALA A C 1
ATOM 2658 O O . ALA A 1 335 ? -2.451 10.57 8.359 1 98.88 335 ALA A O 1
ATOM 2659 N N . LEU A 1 336 ? -1.264 11.273 10.133 1 98.88 336 LEU A N 1
ATOM 2660 C CA . LEU A 1 336 ? -2.445 11.453 10.969 1 98.88 336 LEU A CA 1
ATOM 2661 C C . LEU A 1 336 ? -3.447 12.391 10.305 1 98.88 336 LEU A C 1
ATOM 2663 O O . LEU A 1 336 ? -4.637 12.07 10.211 1 98.88 336 LEU A O 1
ATOM 2667 N N . SER A 1 337 ? -2.934 13.461 9.859 1 98.62 337 SER A N 1
ATOM 2668 C CA . SER A 1 337 ? -3.783 14.461 9.211 1 98.62 337 SER A CA 1
ATOM 2669 C C . SER A 1 337 ? -4.281 13.961 7.859 1 98.62 337 SER A C 1
ATOM 2671 O O . SER A 1 337 ? -5.469 14.07 7.551 1 98.62 337 SER A O 1
ATOM 2673 N N . ARG A 1 338 ? -3.408 13.398 7.066 1 98.75 338 ARG A N 1
ATOM 2674 C CA . ARG A 1 338 ? -3.678 13.031 5.684 1 98.75 338 ARG A CA 1
ATOM 2675 C C . ARG A 1 338 ? -4.656 11.859 5.609 1 98.75 338 ARG A C 1
ATOM 2677 O O . ARG A 1 338 ? -5.191 11.555 4.543 1 98.75 338 ARG A O 1
ATOM 2684 N N . THR A 1 339 ? -4.871 11.133 6.703 1 98.94 339 THR A N 1
ATOM 2685 C CA . THR A 1 339 ? -5.832 10.039 6.773 1 98.94 339 THR A CA 1
ATOM 2686 C C . THR A 1 339 ? -7.207 10.492 6.297 1 98.94 339 THR A C 1
ATOM 2688 O O . THR A 1 339 ? -7.875 9.789 5.535 1 98.94 339 THR A O 1
ATOM 2691 N N . LEU A 1 340 ? -7.59 11.68 6.73 1 98.94 340 LEU A N 1
ATOM 2692 C CA . LEU A 1 340 ? -8.875 12.219 6.301 1 98.94 340 LEU A CA 1
ATOM 2693 C C . LEU A 1 340 ? -8.914 12.391 4.789 1 98.94 340 LEU A C 1
ATOM 2695 O O . LEU A 1 340 ? -9.883 11.984 4.137 1 98.94 340 LEU A O 1
ATOM 2699 N N . GLY A 1 341 ? -7.852 13.016 4.234 1 98.94 341 GLY A N 1
ATOM 2700 C CA . GLY A 1 341 ? -7.793 13.203 2.793 1 98.94 341 GLY A CA 1
ATOM 2701 C C . GLY A 1 341 ? -7.809 11.906 2.016 1 98.94 341 GLY A C 1
ATOM 2702 O O . GLY A 1 341 ? -8.523 11.773 1.022 1 98.94 341 GLY A O 1
ATOM 2703 N N . TRP A 1 342 ? -7 10.898 2.457 1 98.94 342 TRP A N 1
ATOM 2704 C CA . TRP A 1 342 ? -6.977 9.586 1.822 1 98.94 342 TRP A CA 1
ATOM 2705 C C . TRP A 1 342 ? -8.375 8.984 1.771 1 98.94 342 TRP A C 1
ATOM 2707 O O . TRP A 1 342 ? -8.836 8.547 0.711 1 98.94 342 TRP A O 1
ATOM 2717 N N . LEU A 1 343 ? -9.047 8.992 2.924 1 98.94 343 LEU A N 1
ATOM 2718 C CA . LEU A 1 343 ? -10.359 8.367 3.051 1 98.94 343 LEU A CA 1
ATOM 2719 C C . LEU A 1 343 ? -11.383 9.086 2.182 1 98.94 343 LEU A C 1
ATOM 2721 O O . LEU A 1 343 ? -12.211 8.445 1.527 1 98.94 343 LEU A O 1
ATOM 2725 N N . ALA A 1 344 ? -11.32 10.398 2.182 1 98.94 344 ALA A N 1
ATOM 2726 C CA . ALA A 1 344 ? -12.258 11.156 1.363 1 98.94 344 ALA A CA 1
ATOM 2727 C C . ALA A 1 344 ? -12.094 10.828 -0.117 1 98.94 344 ALA A C 1
ATOM 2729 O O . ALA A 1 344 ? -13.078 10.656 -0.835 1 98.94 344 ALA A O 1
ATOM 2730 N N . HIS A 1 345 ? -10.883 10.711 -0.585 1 98.94 345 HIS A N 1
ATOM 2731 C CA . HIS A 1 345 ? -10.602 10.43 -1.987 1 98.94 345 HIS A CA 1
ATOM 2732 C C . HIS A 1 345 ? -11.039 9.016 -2.363 1 98.94 345 HIS A C 1
ATOM 2734 O O . HIS A 1 345 ? -11.617 8.805 -3.432 1 98.94 345 HIS A O 1
ATOM 2740 N N . ILE A 1 346 ? -10.758 8.016 -1.488 1 98.88 346 ILE A N 1
ATOM 2741 C CA . ILE A 1 346 ? -11.086 6.645 -1.864 1 98.88 346 ILE A CA 1
ATOM 2742 C C . ILE A 1 346 ? -12.602 6.449 -1.815 1 98.88 346 ILE A C 1
ATOM 2744 O O . ILE A 1 346 ? -13.164 5.711 -2.627 1 98.88 346 ILE A O 1
ATOM 2748 N N . ILE A 1 347 ? -13.312 7.102 -0.851 1 98.88 347 ILE A N 1
ATOM 2749 C CA . ILE A 1 347 ? -14.766 7.027 -0.793 1 98.88 347 ILE A CA 1
ATOM 2750 C C . ILE A 1 347 ? -15.367 7.652 -2.053 1 98.88 347 ILE A C 1
ATOM 2752 O O . ILE A 1 347 ? -16.219 7.043 -2.711 1 98.88 347 ILE A O 1
ATOM 2756 N N . GLU A 1 348 ? -14.867 8.844 -2.447 1 98.69 348 GLU A N 1
ATOM 2757 C CA . GLU A 1 348 ? -15.336 9.523 -3.658 1 98.69 348 GLU A CA 1
ATOM 2758 C C . GLU A 1 348 ? -15.109 8.656 -4.895 1 98.69 348 GLU A C 1
ATOM 2760 O O . GLU A 1 348 ? -16 8.516 -5.73 1 98.69 348 GLU A O 1
ATOM 2765 N N . TYR A 1 349 ? -13.992 8.062 -4.969 1 98.56 349 TYR A N 1
ATOM 2766 C CA . TYR A 1 349 ? -13.625 7.281 -6.145 1 98.56 349 TYR A CA 1
ATOM 2767 C C . TYR A 1 349 ? -14.484 6.027 -6.258 1 98.56 349 TYR A C 1
ATOM 2769 O O . TYR A 1 349 ? -15.055 5.75 -7.316 1 98.56 349 TYR A O 1
ATOM 2777 N N . VAL A 1 350 ? -14.633 5.242 -5.176 1 98.5 350 VAL A N 1
ATOM 2778 C CA . VAL A 1 350 ? -15.328 3.959 -5.203 1 98.5 350 VAL A CA 1
ATOM 2779 C C . VAL A 1 350 ? -16.828 4.191 -5.391 1 98.5 350 VAL A C 1
ATOM 2781 O O . VAL A 1 350 ? -17.484 3.465 -6.141 1 98.5 350 VAL A O 1
ATOM 2784 N N . GLU A 1 351 ? -17.344 5.238 -4.77 1 98.06 351 GLU A N 1
ATOM 2785 C CA . GLU A 1 351 ? -18.781 5.457 -4.801 1 98.06 351 GLU A CA 1
ATOM 2786 C C . GLU A 1 351 ? -19.219 6.086 -6.121 1 98.06 351 GLU A C 1
ATOM 2788 O O . GLU A 1 351 ? -20.312 5.82 -6.609 1 98.06 351 GLU A O 1
ATOM 2793 N N . GLU A 1 352 ? -18.281 6.848 -6.746 1 96.31 352 GLU A N 1
ATOM 2794 C CA . GLU A 1 352 ? -18.797 7.688 -7.824 1 96.31 352 GLU A CA 1
ATOM 2795 C C . GLU A 1 352 ? -18.109 7.359 -9.148 1 96.31 352 GLU A C 1
ATOM 2797 O O . GLU A 1 352 ? -18.656 7.629 -10.219 1 96.31 352 GLU A O 1
ATOM 2802 N N . GLN A 1 353 ? -16.938 6.836 -9.117 1 95.69 353 GLN A N 1
ATOM 2803 C CA . GLN A 1 353 ? -16.172 6.766 -10.359 1 95.69 353 GLN A CA 1
ATOM 2804 C C . GLN A 1 353 ? -15.484 5.414 -10.5 1 95.69 353 GLN A C 1
ATOM 2806 O O . GLN A 1 353 ? -14.664 5.223 -11.398 1 95.69 353 GLN A O 1
ATOM 2811 N N . HIS A 1 354 ? -15.812 4.543 -9.797 1 95.12 354 HIS A N 1
ATOM 2812 C CA . HIS A 1 354 ? -15.086 3.301 -9.586 1 95.12 354 HIS A CA 1
ATOM 2813 C C . HIS A 1 354 ? -14.703 2.645 -10.906 1 95.12 354 HIS A C 1
ATOM 2815 O O . HIS A 1 354 ? -15.578 2.346 -11.727 1 95.12 354 HIS A O 1
ATOM 2821 N N . ARG A 1 355 ? -13.469 2.432 -11.062 1 96.19 355 ARG A N 1
ATOM 2822 C CA . ARG A 1 355 ? -12.836 1.655 -12.133 1 96.19 355 ARG A CA 1
ATOM 2823 C C . ARG A 1 355 ? -11.5 1.082 -11.672 1 96.19 355 ARG A C 1
ATOM 2825 O O . ARG A 1 355 ? -10.727 1.761 -10.992 1 96.19 355 ARG A O 1
ATOM 2832 N N . LEU A 1 356 ? -11.281 -0.161 -11.961 1 96.5 356 LEU A N 1
ATOM 2833 C CA . LEU A 1 356 ? -9.984 -0.758 -11.641 1 96.5 356 LEU A CA 1
ATOM 2834 C C . LEU A 1 356 ? -8.852 0.036 -12.281 1 96.5 356 LEU A C 1
ATOM 2836 O O . LEU A 1 356 ? -8.883 0.327 -13.477 1 96.5 356 LEU A O 1
ATOM 2840 N N . ILE A 1 357 ? -7.895 0.47 -11.469 1 97 357 ILE A N 1
ATOM 2841 C CA . ILE A 1 357 ? -6.738 1.206 -11.961 1 97 357 ILE A CA 1
ATOM 2842 C C . ILE A 1 357 ? -5.637 0.227 -12.367 1 97 357 ILE A C 1
ATOM 2844 O O . ILE A 1 357 ? -5.059 -0.453 -11.516 1 97 357 ILE A O 1
ATOM 2848 N N . ARG A 1 358 ? -5.395 0.111 -13.586 1 94.81 358 ARG A N 1
ATOM 2849 C CA . ARG A 1 358 ? -4.406 -0.787 -14.18 1 94.81 358 ARG A CA 1
ATOM 2850 C C . ARG A 1 358 ? -3.807 -0.185 -15.445 1 94.81 358 ARG A C 1
ATOM 2852 O O . ARG A 1 358 ? -4.285 -0.446 -16.547 1 94.81 358 ARG A O 1
ATOM 2859 N N . PRO A 1 359 ? -2.77 0.566 -15.312 1 96.06 359 PRO A N 1
ATOM 2860 C CA . PRO A 1 359 ? -2.084 1.074 -16.5 1 96.06 359 PRO A CA 1
ATOM 2861 C C . PRO A 1 359 ? -1.375 -0.026 -17.297 1 96.06 359 PRO A C 1
ATOM 2863 O O . PRO A 1 359 ? -1.616 -1.212 -17.047 1 96.06 359 PRO A O 1
ATOM 2866 N N . ARG A 1 360 ? -0.655 0.334 -18.312 1 94.12 360 ARG A N 1
ATOM 2867 C CA . ARG A 1 360 ? 0.094 -0.6 -19.141 1 94.12 360 ARG A CA 1
ATOM 2868 C C . ARG A 1 360 ? 1.585 -0.278 -19.125 1 94.12 360 ARG A C 1
ATOM 2870 O O . ARG A 1 360 ? 1.985 0.803 -18.688 1 94.12 360 ARG A O 1
ATOM 2877 N N . ALA A 1 361 ? 2.324 -1.21 -19.453 1 96.12 361 ALA A N 1
ATOM 2878 C CA . ALA A 1 361 ? 3.752 -1.029 -19.719 1 96.12 361 ALA A CA 1
ATOM 2879 C C . ALA A 1 361 ? 4.094 -1.346 -21.172 1 96.12 361 ALA A C 1
ATOM 2881 O O . ALA A 1 361 ? 3.471 -2.213 -21.781 1 96.12 361 ALA A O 1
ATOM 2882 N N . LEU A 1 362 ? 5.035 -0.603 -21.703 1 96.69 362 LEU A N 1
ATOM 2883 C CA . LEU A 1 362 ? 5.52 -0.884 -23.047 1 96.69 362 LEU A CA 1
ATOM 2884 C C . LEU A 1 362 ? 6.699 -1.848 -23 1 96.69 362 LEU A C 1
ATOM 2886 O O . LEU A 1 362 ? 7.762 -1.514 -22.484 1 96.69 362 LEU A O 1
ATOM 2890 N N . TYR A 1 363 ? 6.559 -3.025 -23.578 1 97.06 363 TYR A N 1
ATOM 2891 C CA . TYR A 1 363 ? 7.621 -4.023 -23.594 1 97.06 363 TYR A CA 1
ATOM 2892 C C . TYR A 1 363 ? 8.664 -3.686 -24.641 1 97.06 363 TYR A C 1
ATOM 2894 O O . TYR A 1 363 ? 8.336 -3.475 -25.812 1 97.06 363 TYR A O 1
ATOM 2902 N N . VAL A 1 364 ? 9.906 -3.648 -24.203 1 97.25 364 VAL A N 1
ATOM 2903 C CA . VAL A 1 364 ? 10.992 -3.338 -25.125 1 97.25 364 VAL A CA 1
ATOM 2904 C C . VAL A 1 364 ? 12.094 -4.391 -24.984 1 97.25 364 VAL A C 1
ATOM 2906 O O . VAL A 1 364 ? 13.234 -4.164 -25.406 1 97.25 364 VAL A O 1
ATOM 2909 N N . GLY A 1 365 ? 11.82 -5.527 -24.312 1 96.62 365 GLY A N 1
ATOM 2910 C CA . GLY A 1 365 ? 12.773 -6.625 -24.188 1 96.62 365 GLY A CA 1
ATOM 2911 C C . GLY A 1 365 ? 12.883 -7.461 -25.438 1 96.62 365 GLY A C 1
ATOM 2912 O O . GLY A 1 365 ? 12.359 -7.082 -26.5 1 96.62 365 GLY A O 1
ATOM 2913 N N . PRO A 1 366 ? 13.594 -8.562 -25.328 1 97.19 366 PRO A N 1
ATOM 2914 C CA . PRO A 1 366 ? 13.711 -9.453 -26.5 1 97.19 366 PRO A CA 1
ATOM 2915 C C . PRO A 1 366 ? 12.352 -9.953 -26.984 1 97.19 366 PRO A C 1
ATOM 2917 O O . PRO A 1 366 ? 11.492 -10.305 -26.172 1 97.19 366 PRO A O 1
ATOM 2920 N N . GLU A 1 367 ? 12.211 -9.969 -28.234 1 95.25 367 GLU A N 1
ATOM 2921 C CA . GLU A 1 367 ? 10.945 -10.422 -28.812 1 95.25 367 GLU A CA 1
ATOM 2922 C C . GLU A 1 367 ? 10.719 -11.906 -28.547 1 95.25 367 GLU A C 1
ATOM 2924 O O . GLU A 1 367 ? 9.617 -12.312 -28.172 1 95.25 367 GLU A O 1
ATOM 2929 N N . TYR A 1 368 ? 11.742 -12.656 -28.828 1 96.56 368 TYR A N 1
ATOM 2930 C CA . TYR A 1 368 ? 11.695 -14.102 -28.641 1 96.56 368 TYR A CA 1
ATOM 2931 C C . TYR A 1 368 ? 13.078 -14.656 -28.312 1 96.56 368 TYR A C 1
ATOM 2933 O O . TYR A 1 368 ? 14.078 -14.227 -28.891 1 96.56 368 TYR A O 1
ATOM 2941 N N . GLN A 1 369 ? 13.109 -15.508 -27.344 1 97 369 GLN A N 1
ATOM 2942 C CA . GLN A 1 369 ? 14.328 -16.234 -26.984 1 97 369 GLN A CA 1
ATOM 2943 C C . GLN A 1 369 ? 14.07 -17.734 -26.875 1 97 369 GLN A C 1
ATOM 2945 O O . GLN A 1 369 ? 13.055 -18.156 -26.312 1 97 369 GLN A O 1
ATOM 2950 N N . GLU A 1 370 ? 14.93 -18.469 -27.438 1 96.94 370 GLU A N 1
ATOM 2951 C CA . GLU A 1 370 ? 14.828 -19.922 -27.344 1 96.94 370 GLU A CA 1
ATOM 2952 C C . GLU A 1 370 ? 15.344 -20.422 -26 1 96.94 370 GLU A C 1
ATOM 2954 O O . GLU A 1 370 ? 16.391 -19.969 -25.516 1 96.94 370 GLU A O 1
ATOM 2959 N N . TYR A 1 371 ? 14.586 -21.297 -25.422 1 97.31 371 TYR A N 1
ATOM 2960 C CA . TYR A 1 371 ? 15.039 -21.891 -24.172 1 97.31 371 TYR A CA 1
ATOM 2961 C C . TYR A 1 371 ? 16.156 -22.906 -24.438 1 97.31 371 TYR A C 1
ATOM 2963 O O . TYR A 1 371 ? 15.961 -23.891 -25.156 1 97.31 371 TYR A O 1
ATOM 2971 N N . VAL A 1 372 ? 17.266 -22.672 -23.891 1 97 372 VAL A N 1
ATOM 2972 C CA . VAL A 1 372 ? 18.406 -23.578 -23.984 1 97 372 VAL A CA 1
ATOM 2973 C C . VAL A 1 372 ? 18.609 -24.281 -22.641 1 97 372 VAL A C 1
ATOM 2975 O O . VAL A 1 372 ? 18.656 -23.641 -21.594 1 97 372 VAL A O 1
ATOM 2978 N N . SER A 1 373 ? 18.719 -25.562 -22.688 1 96.44 373 SER A N 1
ATOM 2979 C CA . SER A 1 373 ? 18.891 -26.344 -21.469 1 96.44 373 SER A CA 1
ATOM 2980 C C . SER A 1 373 ? 20.109 -25.891 -20.688 1 96.44 373 SER A C 1
ATOM 2982 O O . SER A 1 373 ? 21.094 -25.422 -21.266 1 96.44 373 SER A O 1
ATOM 2984 N N . ILE A 1 374 ? 20.031 -26.094 -19.438 1 95.62 374 ILE A N 1
ATOM 2985 C CA . ILE A 1 374 ? 21.047 -25.562 -18.516 1 95.62 374 ILE A CA 1
ATOM 2986 C C . ILE A 1 374 ? 22.406 -26.156 -18.859 1 95.62 374 ILE A C 1
ATOM 2988 O O . ILE A 1 374 ? 23.438 -25.5 -18.719 1 95.62 374 ILE A O 1
ATOM 2992 N N . ASP A 1 375 ? 22.469 -27.359 -19.344 1 95.06 375 ASP A N 1
ATOM 2993 C CA . ASP A 1 375 ? 23.719 -28.062 -19.656 1 95.06 375 ASP A CA 1
ATOM 2994 C C . ASP A 1 375 ? 24.422 -27.438 -20.859 1 95.06 375 ASP A C 1
ATOM 2996 O O . ASP A 1 375 ? 25.625 -27.656 -21.062 1 95.06 375 ASP A O 1
ATOM 3000 N N . LYS A 1 376 ? 23.703 -26.625 -21.609 1 95.75 376 LYS A N 1
ATOM 3001 C CA . LYS A 1 376 ? 24.234 -26.016 -22.812 1 95.75 376 LYS A CA 1
ATOM 3002 C C . LYS A 1 376 ? 24.438 -24.516 -22.656 1 95.75 376 LYS A C 1
ATOM 3004 O O . LYS A 1 376 ? 24.75 -23.812 -23.609 1 95.75 376 LYS A O 1
ATOM 3009 N N . ARG A 1 377 ? 24.172 -24.031 -21.438 1 94.56 377 ARG A N 1
ATOM 3010 C CA . ARG A 1 377 ? 24.281 -22.609 -21.188 1 94.56 377 ARG A CA 1
ATOM 3011 C C . ARG A 1 377 ? 25.641 -22.25 -20.609 1 94.56 377 ARG A C 1
ATOM 3013 O O . ARG A 1 377 ? 26.219 -23.016 -19.844 1 94.56 377 ARG A O 1
ATOM 3020 N N . MET B 1 1 ? -10.234 20.125 -23.25 1 39.28 1 MET B N 1
ATOM 3021 C CA . MET B 1 1 ? -11.047 19.469 -22.234 1 39.28 1 MET B CA 1
ATOM 3022 C C . MET B 1 1 ? -10.289 18.297 -21.609 1 39.28 1 MET B C 1
ATOM 3024 O O . MET B 1 1 ? -9.867 17.375 -22.312 1 39.28 1 MET B O 1
ATOM 3028 N N . SER B 1 2 ? -9.562 18.484 -20.5 1 57.5 2 SER B N 1
ATOM 3029 C CA . SER B 1 2 ? -8.641 17.5 -19.969 1 57.5 2 SER B CA 1
ATOM 3030 C C . SER B 1 2 ? -9.344 16.156 -19.734 1 57.5 2 SER B C 1
ATOM 3032 O O . SER B 1 2 ? -10.422 16.125 -19.141 1 57.5 2 SER B O 1
ATOM 3034 N N . VAL B 1 3 ? -9.148 15.195 -20.562 1 80.56 3 VAL B N 1
ATOM 3035 C CA . VAL B 1 3 ? -9.828 13.906 -20.578 1 80.56 3 VAL B CA 1
ATOM 3036 C C . VAL B 1 3 ? -9.305 13.031 -19.438 1 80.56 3 VAL B C 1
ATOM 3038 O O . VAL B 1 3 ? -8.086 12.891 -19.266 1 80.56 3 VAL B O 1
ATOM 3041 N N . VAL B 1 4 ? -10.227 12.734 -18.531 1 83.44 4 VAL B N 1
ATOM 3042 C CA . VAL B 1 4 ? -9.938 11.82 -17.422 1 83.44 4 VAL B CA 1
ATOM 3043 C C . VAL B 1 4 ? -9.539 10.453 -17.984 1 83.44 4 VAL B C 1
ATOM 3045 O O . VAL B 1 4 ? -10.234 9.906 -18.844 1 83.44 4 VAL B O 1
ATOM 3048 N N . SER B 1 5 ? -8.414 10 -17.609 1 88.19 5 SER B N 1
ATOM 3049 C CA . SER B 1 5 ? -7.992 8.656 -17.984 1 88.19 5 SER B CA 1
ATOM 3050 C C . SER B 1 5 ? -8.547 7.621 -17 1 88.19 5 SER B C 1
ATOM 3052 O O . SER B 1 5 ? -7.852 7.184 -16.094 1 88.19 5 SER B O 1
ATOM 3054 N N . LYS B 1 6 ? -9.758 7.195 -17.281 1 87.38 6 LYS B N 1
ATOM 3055 C CA . LYS B 1 6 ? -10.477 6.305 -16.375 1 87.38 6 LYS B CA 1
ATOM 3056 C C . LYS B 1 6 ? -9.734 4.984 -16.203 1 87.38 6 LYS B C 1
ATOM 3058 O O . LYS B 1 6 ? -9.445 4.297 -17.188 1 87.38 6 LYS B O 1
ATOM 3063 N N . GLY B 1 7 ? -9.359 4.758 -14.945 1 90.19 7 GLY B N 1
ATOM 3064 C CA . GLY B 1 7 ? -8.688 3.506 -14.633 1 90.19 7 GLY B CA 1
ATOM 3065 C C . GLY B 1 7 ? -7.301 3.406 -15.242 1 90.19 7 GLY B C 1
ATOM 3066 O O . GLY B 1 7 ? -6.68 2.342 -15.219 1 90.19 7 GLY B O 1
ATOM 3067 N N . LEU B 1 8 ? -6.875 4.488 -15.891 1 92.94 8 LEU B N 1
ATOM 3068 C CA . LEU B 1 8 ? -5.594 4.547 -16.594 1 92.94 8 LEU B CA 1
ATOM 3069 C C . LEU B 1 8 ? -5.512 3.465 -17.672 1 92.94 8 LEU B C 1
ATOM 3071 O O . LEU B 1 8 ? -4.441 2.893 -17.891 1 92.94 8 LEU B O 1
ATOM 3075 N N . GLU B 1 9 ? -6.672 3.207 -18.25 1 88.38 9 GLU B N 1
ATOM 3076 C CA . GLU B 1 9 ? -6.742 2.23 -19.344 1 88.38 9 GLU B CA 1
ATOM 3077 C C . GLU B 1 9 ? -5.91 2.674 -20.531 1 88.38 9 GLU B C 1
ATOM 3079 O O . GLU B 1 9 ? -6.016 3.818 -20.984 1 88.38 9 GLU B O 1
ATOM 3084 N N . ASN B 1 10 ? -4.965 1.968 -20.953 1 85.44 10 ASN B N 1
ATOM 3085 C CA . ASN B 1 10 ? -4.129 2.182 -22.125 1 85.44 10 ASN B CA 1
ATOM 3086 C C . ASN B 1 10 ? -3.09 3.275 -21.875 1 85.44 10 ASN B C 1
ATOM 3088 O O . ASN B 1 10 ? -2.553 3.85 -22.828 1 85.44 10 ASN B O 1
ATOM 3092 N N . VAL B 1 11 ? -2.992 3.699 -20.641 1 93 11 VAL B N 1
ATOM 3093 C CA . VAL B 1 11 ? -1.928 4.633 -20.297 1 93 11 VAL B CA 1
ATOM 3094 C C . VAL B 1 11 ? -0.644 3.861 -20 1 93 11 VAL B C 1
ATOM 3096 O O . VAL B 1 11 ? -0.636 2.957 -19.156 1 93 11 VAL B O 1
ATOM 3099 N N . ILE B 1 12 ? 0.376 4.148 -20.75 1 95.31 12 ILE B N 1
ATOM 3100 C CA . ILE B 1 12 ? 1.669 3.506 -20.531 1 95.31 12 ILE B CA 1
ATOM 3101 C C . ILE B 1 12 ? 2.443 4.242 -19.453 1 95.31 12 ILE B C 1
ATOM 3103 O O . ILE B 1 12 ? 2.803 5.41 -19.609 1 95.31 12 ILE B O 1
ATO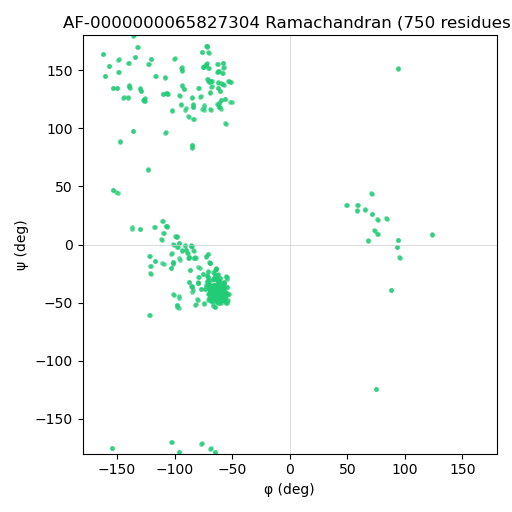M 3107 N N . ILE B 1 13 ? 2.754 3.566 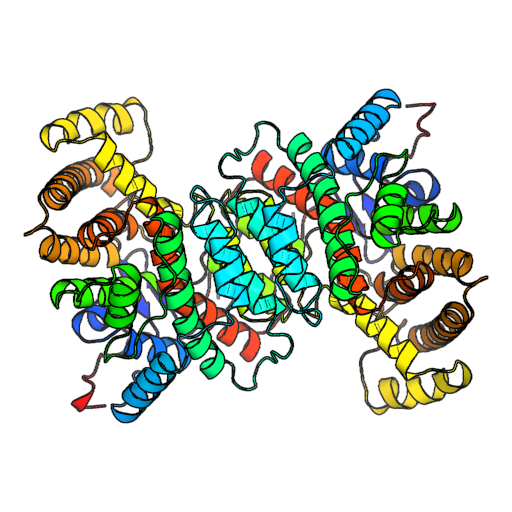-18.344 1 96.19 13 ILE B N 1
ATOM 3108 C CA . ILE B 1 13 ? 3.332 4.254 -17.203 1 96.19 13 ILE B CA 1
ATOM 3109 C C . ILE B 1 13 ? 4.84 4.012 -17.156 1 96.19 13 ILE B C 1
ATOM 3111 O O . ILE B 1 13 ? 5.574 4.734 -16.484 1 96.19 13 ILE B O 1
ATOM 3115 N N . LYS B 1 14 ? 5.32 2.982 -17.906 1 97.12 14 LYS B N 1
ATOM 3116 C CA . LYS B 1 14 ? 6.746 2.678 -17.953 1 97.12 14 LYS B CA 1
ATOM 3117 C C . LYS B 1 14 ? 7.082 1.801 -19.156 1 97.12 14 LYS B C 1
ATOM 3119 O O . LYS B 1 14 ? 6.188 1.244 -19.797 1 97.12 14 LYS B O 1
ATOM 3124 N N . VAL B 1 15 ? 8.344 1.742 -19.469 1 97.31 15 VAL B N 1
ATOM 3125 C CA . VAL B 1 15 ? 8.867 0.724 -20.391 1 97.31 15 VAL B CA 1
ATOM 3126 C C . VAL B 1 15 ? 9.383 -0.47 -19.578 1 97.31 15 VAL B C 1
ATOM 3128 O O . VAL B 1 15 ? 9.766 -0.327 -18.422 1 97.31 15 VAL B O 1
ATOM 3131 N N . THR B 1 16 ? 9.352 -1.674 -20.188 1 98.19 16 THR B N 1
ATOM 3132 C CA . THR B 1 16 ? 9.773 -2.834 -19.406 1 98.19 16 THR B CA 1
ATOM 3133 C C . THR B 1 16 ? 10.414 -3.885 -20.312 1 98.19 16 THR B C 1
ATOM 3135 O O . THR B 1 16 ? 10.086 -3.982 -21.484 1 98.19 16 THR B O 1
ATOM 3138 N N . ASN B 1 17 ? 11.336 -4.59 -19.781 1 98.12 17 ASN B N 1
ATOM 3139 C CA . ASN B 1 17 ? 11.961 -5.75 -20.406 1 98.12 17 ASN B CA 1
ATOM 3140 C C . ASN B 1 17 ? 11.5 -7.051 -19.75 1 98.12 17 ASN B C 1
ATOM 3142 O O . ASN B 1 17 ? 12.078 -8.109 -20 1 98.12 17 ASN B O 1
ATOM 3146 N N . LEU B 1 18 ? 10.453 -7.039 -18.984 1 98.69 18 LEU B N 1
ATOM 3147 C CA . LEU B 1 18 ? 10.148 -8.156 -18.109 1 98.69 18 LEU B CA 1
ATOM 3148 C C . LEU B 1 18 ? 9.117 -9.086 -18.734 1 98.69 18 LEU B C 1
ATOM 3150 O O . LEU B 1 18 ? 9.352 -10.289 -18.859 1 98.69 18 LEU B O 1
ATOM 3154 N N . THR B 1 19 ? 7.973 -8.523 -19.188 1 98.44 19 THR B N 1
ATOM 3155 C CA . THR B 1 19 ? 6.871 -9.398 -19.594 1 98.44 19 THR B CA 1
ATOM 3156 C C . THR B 1 19 ? 6.184 -8.867 -20.844 1 98.44 19 THR B C 1
ATOM 3158 O O . THR B 1 19 ? 5.793 -7.695 -20.891 1 98.44 19 THR B O 1
ATOM 3161 N N . PHE B 1 20 ? 6.066 -9.664 -21.797 1 97.62 20 PHE B N 1
ATOM 3162 C CA . PHE B 1 20 ? 5.312 -9.391 -23.016 1 97.62 20 PHE B CA 1
ATOM 3163 C C . PHE B 1 20 ? 4.02 -10.195 -23.047 1 97.62 20 PHE B C 1
ATOM 3165 O O . PHE B 1 20 ? 4.031 -11.406 -22.797 1 97.62 20 PHE B O 1
ATOM 3172 N N . ILE B 1 21 ? 2.945 -9.531 -23.312 1 95.75 21 ILE B N 1
ATOM 3173 C CA . ILE B 1 21 ? 1.648 -10.188 -23.438 1 95.75 21 ILE B CA 1
ATOM 3174 C C . ILE B 1 21 ? 1.002 -9.82 -24.766 1 95.75 21 ILE B C 1
ATOM 3176 O O . ILE B 1 21 ? 0.915 -8.641 -25.109 1 95.75 21 ILE B O 1
ATOM 3180 N N . ASP B 1 22 ? 0.649 -10.75 -25.547 1 94.81 22 ASP B N 1
ATOM 3181 C CA . ASP B 1 22 ? -0.248 -10.594 -26.688 1 94.81 22 ASP B CA 1
ATOM 3182 C C . ASP B 1 22 ? -1.607 -11.227 -26.406 1 94.81 22 ASP B C 1
ATOM 3184 O O . ASP B 1 22 ? -1.788 -12.43 -26.625 1 94.81 22 ASP B O 1
ATOM 3188 N N . GLY B 1 23 ? -2.523 -10.453 -26 1 91.31 23 GLY B N 1
ATOM 3189 C CA . GLY B 1 23 ? -3.832 -10.914 -25.562 1 91.31 23 GLY B CA 1
ATOM 3190 C C . GLY B 1 23 ? -4.664 -11.508 -26.688 1 91.31 23 GLY B C 1
ATOM 3191 O O . GLY B 1 23 ? -5.539 -12.344 -26.453 1 91.31 23 GLY B O 1
ATOM 3192 N N . GLU B 1 24 ? -4.395 -11.141 -27.891 1 92.69 24 GLU B N 1
ATOM 3193 C CA . GLU B 1 24 ? -5.133 -11.641 -29.031 1 92.69 24 GLU B CA 1
ATOM 3194 C C . GLU B 1 24 ? -4.645 -13.031 -29.438 1 92.69 24 GLU B C 1
ATOM 3196 O O . GLU B 1 24 ? -5.441 -13.875 -29.859 1 92.69 24 GLU B O 1
ATOM 3201 N N . LYS B 1 25 ? -3.342 -13.25 -29.234 1 94.06 25 LYS B N 1
ATOM 3202 C CA . LYS B 1 25 ? -2.768 -14.516 -29.672 1 94.06 25 LYS B CA 1
ATOM 3203 C C . LYS B 1 25 ? -2.562 -15.461 -28.5 1 94.06 25 LYS B C 1
ATOM 3205 O O . LYS B 1 25 ? -2.209 -16.625 -28.688 1 94.06 25 LYS B O 1
ATOM 3210 N N . GLY B 1 26 ? -2.77 -14.961 -27.344 1 93.94 26 GLY B N 1
ATOM 3211 C CA . GLY B 1 26 ? -2.582 -15.781 -26.172 1 93.94 26 GLY B CA 1
ATOM 3212 C C . GLY B 1 26 ? -1.126 -16.109 -25.891 1 93.94 26 GLY B C 1
ATOM 3213 O O . GLY B 1 26 ? -0.782 -17.25 -25.594 1 93.94 26 GLY B O 1
ATOM 3214 N N . ILE B 1 27 ? -0.302 -15.07 -26.016 1 95.62 27 ILE B N 1
ATOM 3215 C CA . ILE B 1 27 ? 1.134 -15.242 -25.828 1 95.62 27 ILE B CA 1
ATOM 3216 C C . ILE B 1 27 ? 1.567 -14.539 -24.531 1 95.62 27 ILE B C 1
ATOM 3218 O O . ILE B 1 27 ? 1.158 -13.398 -24.281 1 95.62 27 ILE B O 1
ATOM 3222 N N . LEU B 1 28 ? 2.264 -15.211 -23.719 1 97.56 28 LEU B N 1
ATOM 3223 C CA . LEU B 1 28 ? 2.943 -14.672 -22.547 1 97.56 28 LEU B CA 1
ATOM 3224 C C . LEU B 1 28 ? 4.422 -15.039 -22.547 1 97.56 28 LEU B C 1
ATOM 3226 O O . LEU B 1 28 ? 4.773 -16.219 -22.656 1 97.56 28 LEU B O 1
ATOM 3230 N N . ARG B 1 29 ? 5.277 -14.031 -22.484 1 98.44 29 ARG B N 1
ATOM 3231 C CA . ARG B 1 29 ? 6.719 -14.266 -22.453 1 98.44 29 ARG B CA 1
ATOM 3232 C C . ARG B 1 29 ? 7.359 -13.492 -21.297 1 98.44 29 ARG B C 1
ATOM 3234 O O . ARG B 1 29 ? 7.016 -12.336 -21.047 1 98.44 29 ARG B O 1
ATOM 3241 N N . TYR B 1 30 ? 8.18 -14.172 -20.531 1 98.69 30 TYR B N 1
ATOM 3242 C CA . TYR B 1 30 ? 9.086 -13.492 -19.609 1 98.69 30 TYR B CA 1
ATOM 3243 C C . TYR B 1 30 ? 10.453 -13.266 -20.234 1 98.69 30 TYR B C 1
ATOM 3245 O O . TYR B 1 30 ? 11.133 -14.219 -20.625 1 98.69 30 TYR B O 1
ATOM 3253 N N . ARG B 1 31 ? 10.867 -12.047 -20.328 1 98.38 31 ARG B N 1
ATOM 3254 C CA . ARG B 1 31 ? 12.156 -11.688 -20.906 1 98.38 31 ARG B CA 1
ATOM 3255 C C . ARG B 1 31 ? 12.359 -12.375 -22.25 1 98.38 31 ARG B C 1
ATOM 3257 O O . ARG B 1 31 ? 13.453 -12.867 -22.547 1 98.38 31 ARG B O 1
ATOM 3264 N N . GLY B 1 32 ? 11.266 -12.531 -22.969 1 98.31 32 GLY B N 1
ATOM 3265 C CA . GLY B 1 32 ? 11.352 -13.078 -24.312 1 98.31 32 GLY B CA 1
ATOM 3266 C C . GLY B 1 32 ? 11.125 -14.578 -24.375 1 98.31 32 GLY B C 1
ATOM 3267 O O . GLY B 1 32 ? 10.914 -15.133 -25.453 1 98.31 32 GLY B O 1
ATOM 3268 N N . TYR B 1 33 ? 11.094 -15.281 -23.266 1 98.69 33 TYR B N 1
ATOM 3269 C CA . TYR B 1 33 ? 10.883 -16.719 -23.234 1 98.69 33 TYR B CA 1
ATOM 3270 C C . TYR B 1 33 ? 9.406 -17.062 -23.078 1 98.69 33 TYR B C 1
ATOM 3272 O O . TYR B 1 33 ? 8.727 -16.531 -22.203 1 98.69 33 TYR B O 1
ATOM 3280 N N . ASN B 1 34 ? 8.953 -18 -23.891 1 98.12 34 ASN B N 1
ATOM 3281 C CA . ASN B 1 34 ? 7.566 -18.438 -23.781 1 98.12 34 ASN B CA 1
ATOM 3282 C C . ASN B 1 34 ? 7.277 -19.062 -22.422 1 98.12 34 ASN B C 1
ATOM 3284 O O . ASN B 1 34 ? 8.086 -19.844 -21.906 1 98.12 34 ASN B O 1
ATOM 3288 N N . ILE B 1 35 ? 6.156 -18.734 -21.922 1 98.12 35 ILE B N 1
ATOM 3289 C CA . ILE B 1 35 ? 5.773 -19.219 -20.609 1 98.12 35 ILE B CA 1
ATOM 3290 C C . ILE B 1 35 ? 5.742 -20.75 -20.609 1 98.12 35 ILE B C 1
ATOM 3292 O O . ILE B 1 35 ? 6.121 -21.391 -19.625 1 98.12 35 ILE B O 1
ATOM 3296 N N . GLU B 1 36 ? 5.309 -21.375 -21.719 1 97.69 36 GLU B N 1
ATOM 3297 C CA . GLU B 1 36 ? 5.25 -22.828 -21.828 1 97.69 36 GLU B CA 1
ATOM 3298 C C . GLU B 1 36 ? 6.637 -23.453 -21.703 1 97.69 36 GLU B C 1
ATOM 3300 O O . GLU B 1 36 ? 6.801 -24.484 -21.047 1 97.69 36 GLU B O 1
ATOM 3305 N N . ASP B 1 37 ? 7.594 -22.797 -22.297 1 98.19 37 ASP B N 1
ATOM 3306 C CA . ASP B 1 37 ? 8.961 -23.312 -22.25 1 98.19 37 ASP B CA 1
ATOM 3307 C C . ASP B 1 37 ? 9.531 -23.203 -20.844 1 98.19 37 ASP B C 1
ATOM 3309 O O . ASP B 1 37 ? 10.203 -24.125 -20.359 1 98.19 37 ASP B O 1
ATOM 3313 N N . LEU B 1 38 ? 9.266 -22.094 -20.188 1 98.5 38 LEU B N 1
ATOM 3314 C CA . LEU B 1 38 ? 9.766 -21.891 -18.828 1 98.5 38 LEU B CA 1
ATOM 3315 C C . LEU B 1 38 ? 9.172 -22.922 -17.875 1 98.5 38 LEU B C 1
ATOM 3317 O O . LEU B 1 38 ? 9.859 -23.422 -16.984 1 98.5 38 LEU B O 1
ATOM 3321 N N . VAL B 1 39 ? 7.887 -23.281 -18.094 1 98.19 39 VAL B N 1
ATOM 3322 C CA . VAL B 1 39 ? 7.199 -24.219 -17.219 1 98.19 39 VAL B CA 1
ATOM 3323 C C . VAL B 1 39 ? 7.652 -25.656 -17.531 1 98.19 39 VAL B C 1
ATOM 3325 O O . VAL B 1 39 ? 7.824 -26.469 -16.625 1 98.19 39 VAL B O 1
ATOM 3328 N N . ASN B 1 40 ? 7.867 -25.984 -18.797 1 97.19 40 ASN B N 1
ATOM 3329 C CA . ASN B 1 40 ? 8.164 -27.344 -19.219 1 97.19 40 ASN B CA 1
ATOM 3330 C C . ASN B 1 40 ? 9.625 -27.703 -18.969 1 97.19 40 ASN B C 1
ATOM 3332 O O . ASN B 1 40 ? 9.945 -28.859 -18.688 1 97.19 40 ASN B O 1
ATOM 3336 N N . TYR B 1 41 ? 10.5 -26.688 -19.094 1 97.62 41 TYR B N 1
ATOM 3337 C CA . TYR B 1 41 ? 11.922 -27.016 -19.109 1 97.62 41 TYR B CA 1
ATOM 3338 C C . TYR B 1 41 ? 12.664 -26.328 -17.984 1 97.62 41 TYR B C 1
ATOM 3340 O O . TYR B 1 41 ? 13.789 -26.703 -17.656 1 97.62 41 TYR B O 1
ATOM 3348 N N . GLY B 1 42 ? 12.094 -25.328 -17.438 1 97.56 42 GLY B N 1
ATOM 3349 C CA . GLY B 1 42 ? 12.781 -24.531 -16.438 1 97.56 42 GLY B CA 1
ATOM 3350 C C . GLY B 1 42 ? 12.336 -24.828 -15.016 1 97.56 42 GLY B C 1
ATOM 3351 O O . GLY B 1 42 ? 11.75 -25.891 -14.758 1 97.56 42 GLY B O 1
ATOM 3352 N N . SER B 1 43 ? 12.75 -24.016 -14.055 1 98.44 43 SER B N 1
ATOM 3353 C CA . SER B 1 43 ? 12.375 -24.031 -12.648 1 98.44 43 SER B CA 1
ATOM 3354 C C . SER B 1 43 ? 12.062 -22.625 -12.148 1 98.44 43 SER B C 1
ATOM 3356 O O . SER B 1 43 ? 12.391 -21.625 -12.805 1 98.44 43 SER B O 1
ATOM 3358 N N . TYR B 1 44 ? 11.375 -22.609 -11.055 1 98.88 44 TYR B N 1
ATOM 3359 C CA . TYR B 1 44 ? 11.086 -21.297 -10.469 1 98.88 44 TYR B CA 1
ATOM 3360 C C . TYR B 1 44 ? 12.375 -20.547 -10.156 1 98.88 44 TYR B C 1
ATOM 3362 O O . TYR B 1 44 ? 12.445 -19.328 -10.367 1 98.88 44 TYR B O 1
ATOM 3370 N N . GLU B 1 45 ? 13.477 -21.234 -9.672 1 98.94 45 GLU B N 1
ATOM 3371 C CA . GLU B 1 45 ? 14.75 -20.594 -9.375 1 98.94 45 GLU B CA 1
ATOM 3372 C C . GLU B 1 45 ? 15.375 -20 -10.641 1 98.94 45 GLU B C 1
ATOM 3374 O O . GLU B 1 45 ? 15.938 -18.906 -10.609 1 98.94 45 GLU B O 1
ATOM 3379 N N . GLU B 1 46 ? 15.234 -20.719 -11.773 1 98.81 46 GLU B N 1
ATOM 3380 C CA . GLU B 1 46 ? 15.711 -20.172 -13.039 1 98.81 46 GLU B CA 1
ATOM 3381 C C . GLU B 1 46 ? 14.922 -18.922 -13.43 1 98.81 46 GLU B C 1
ATOM 3383 O O . GLU B 1 46 ? 15.492 -17.969 -13.961 1 98.81 46 GLU B O 1
ATOM 3388 N N . THR B 1 47 ? 13.641 -18.969 -13.18 1 98.88 47 THR B N 1
ATOM 3389 C CA . THR B 1 47 ? 12.781 -17.828 -13.484 1 98.88 47 THR B CA 1
ATOM 3390 C C . THR B 1 47 ? 13.148 -16.641 -12.617 1 98.88 47 THR B C 1
ATOM 3392 O O . THR B 1 47 ? 13.125 -15.492 -13.078 1 98.88 47 THR B O 1
ATOM 3395 N N . ILE B 1 48 ? 13.477 -16.875 -11.289 1 98.94 48 ILE B N 1
ATOM 3396 C CA . ILE B 1 48 ? 13.938 -15.805 -10.406 1 98.94 48 ILE B CA 1
ATOM 3397 C C . ILE B 1 48 ? 15.156 -15.125 -11.016 1 98.94 48 ILE B C 1
ATOM 3399 O O . ILE B 1 48 ? 15.203 -13.898 -11.133 1 98.94 48 ILE B O 1
ATOM 3403 N N . TYR B 1 49 ? 16.094 -15.922 -11.414 1 98.88 49 TYR B N 1
ATOM 3404 C CA . TYR B 1 49 ? 17.312 -15.375 -12 1 98.88 49 TYR B CA 1
ATOM 3405 C C . TYR B 1 49 ? 17.016 -14.602 -13.281 1 98.88 49 TYR B C 1
ATOM 3407 O O . TYR B 1 49 ? 17.531 -13.508 -13.484 1 98.88 49 TYR B O 1
ATOM 3415 N N . LEU B 1 50 ? 16.188 -15.188 -14.141 1 98.88 50 LEU B N 1
ATOM 3416 C CA . LEU B 1 50 ? 15.812 -14.578 -15.414 1 98.88 50 LEU B CA 1
ATOM 3417 C C . LEU B 1 50 ? 15.195 -13.203 -15.195 1 98.88 50 LEU B C 1
ATOM 3419 O O . LEU B 1 50 ? 15.594 -12.227 -15.836 1 98.88 50 LEU B O 1
ATOM 3423 N N . MET B 1 51 ? 14.25 -13.102 -14.266 1 98.88 51 MET B N 1
ATOM 3424 C CA . MET B 1 51 ? 13.5 -11.867 -14.047 1 98.88 51 MET B CA 1
ATOM 3425 C C . MET B 1 51 ? 14.391 -10.797 -13.422 1 98.88 51 MET B C 1
ATOM 3427 O O . MET B 1 51 ? 14.242 -9.609 -13.719 1 98.88 51 MET B O 1
ATOM 3431 N N . LEU B 1 52 ? 15.352 -11.172 -12.562 1 98.81 52 LEU B N 1
ATOM 3432 C CA . LEU B 1 52 ? 16.172 -10.203 -11.844 1 98.81 52 LEU B CA 1
ATOM 3433 C C . LEU B 1 52 ? 17.391 -9.805 -12.672 1 98.81 52 LEU B C 1
ATOM 3435 O O . LEU B 1 52 ? 17.828 -8.656 -12.625 1 98.81 52 LEU B O 1
ATOM 3439 N N . TYR B 1 53 ? 17.922 -10.789 -13.516 1 98.31 53 TYR B N 1
ATOM 3440 C CA . TYR B 1 53 ? 19.234 -10.531 -14.117 1 98.31 53 TYR B CA 1
ATOM 3441 C C . TYR B 1 53 ? 19.125 -10.453 -15.641 1 98.31 53 TYR B C 1
ATOM 3443 O O . TYR B 1 53 ? 20.078 -10.078 -16.312 1 98.31 53 TYR B O 1
ATOM 3451 N N . GLY B 1 54 ? 17.984 -10.898 -16.234 1 97.75 54 GLY B N 1
ATOM 3452 C CA . GLY B 1 54 ? 17.734 -10.641 -17.641 1 97.75 54 GLY B CA 1
ATOM 3453 C C . GLY B 1 54 ? 18.188 -11.773 -18.547 1 97.75 54 GLY B C 1
ATOM 3454 O O . GLY B 1 54 ? 18.078 -11.672 -19.781 1 97.75 54 GLY B O 1
ATOM 3455 N N . LYS B 1 55 ? 18.656 -12.844 -17.938 1 97.75 55 LYS B N 1
ATOM 3456 C CA . LYS B 1 55 ? 19.094 -14.031 -18.672 1 97.75 55 LYS B CA 1
ATOM 3457 C C . LYS B 1 55 ? 18.875 -15.297 -17.859 1 97.75 55 LYS B C 1
ATOM 3459 O O . LYS B 1 55 ? 18.703 -15.234 -16.625 1 97.75 55 LYS B O 1
ATOM 3464 N N . LEU B 1 56 ? 18.812 -16.438 -18.516 1 98.56 56 LEU B N 1
ATOM 3465 C CA . LEU B 1 56 ? 18.797 -17.703 -17.812 1 98.56 56 LEU B CA 1
ATOM 3466 C C . LEU B 1 56 ? 20.156 -18 -17.188 1 98.56 56 LEU B C 1
ATOM 3468 O O . LEU B 1 56 ? 21.188 -17.703 -17.797 1 98.56 56 LEU B O 1
ATOM 3472 N N . PRO B 1 57 ? 20.219 -18.562 -16.031 1 98.62 57 PRO B N 1
ATOM 3473 C CA . PRO B 1 57 ? 21.469 -18.781 -15.32 1 98.62 57 PRO B CA 1
ATOM 3474 C C . PRO B 1 57 ? 22.281 -19.938 -15.898 1 98.62 57 PRO B C 1
ATOM 3476 O O . PRO B 1 57 ? 21.719 -20.875 -16.469 1 98.62 57 PRO B O 1
ATOM 3479 N N . THR B 1 58 ? 23.578 -19.828 -15.711 1 98.38 58 THR B N 1
ATOM 3480 C CA . THR B 1 58 ? 24.438 -21 -15.797 1 98.38 58 THR B CA 1
ATOM 3481 C C . THR B 1 58 ? 24.234 -21.906 -14.586 1 98.38 58 THR B C 1
ATOM 3483 O O . THR B 1 58 ? 23.547 -21.531 -13.633 1 98.38 58 THR B O 1
ATOM 3486 N N . LYS B 1 59 ? 24.828 -23.125 -14.672 1 98.19 59 LYS B N 1
ATOM 3487 C CA . LYS B 1 59 ? 24.719 -24.047 -13.547 1 98.19 59 LYS B CA 1
ATOM 3488 C C . LYS B 1 59 ? 25.25 -23.406 -12.266 1 98.19 59 LYS B C 1
ATOM 3490 O O . LYS B 1 59 ? 24.641 -23.547 -11.203 1 98.19 59 LYS B O 1
ATOM 3495 N N . LYS B 1 60 ? 26.375 -22.734 -12.359 1 98.31 60 LYS B N 1
ATOM 3496 C CA . LYS B 1 60 ? 26.984 -22.094 -11.203 1 98.31 60 LYS B CA 1
ATOM 3497 C C . LYS B 1 60 ? 26.094 -20.984 -10.648 1 98.31 60 LYS B C 1
ATOM 3499 O O . LYS B 1 60 ? 25.891 -20.891 -9.438 1 98.31 60 LYS B O 1
ATOM 3504 N N . GLU B 1 61 ? 25.562 -20.125 -11.555 1 98.56 61 GLU B N 1
ATOM 3505 C CA . GLU B 1 61 ? 24.688 -19.031 -11.164 1 98.56 61 GLU B CA 1
ATOM 3506 C C . GLU B 1 61 ? 23.422 -19.547 -10.492 1 98.56 61 GLU B C 1
ATOM 3508 O O . GLU B 1 61 ? 22.953 -18.969 -9.516 1 98.56 61 GLU B O 1
ATOM 3513 N N . LEU B 1 62 ? 22.875 -20.625 -11.023 1 98.62 62 LEU B N 1
ATOM 3514 C CA . LEU B 1 62 ? 21.672 -21.219 -10.445 1 98.62 62 LEU B CA 1
ATOM 3515 C C . LEU B 1 62 ? 21.953 -21.766 -9.047 1 98.62 62 LEU B C 1
ATOM 3517 O O . LEU B 1 62 ? 21.141 -21.594 -8.133 1 98.62 62 LEU B O 1
ATOM 3521 N N . ASN B 1 63 ? 23.078 -22.469 -8.922 1 98.38 63 ASN B N 1
ATOM 3522 C CA . ASN B 1 63 ? 23.453 -23.016 -7.621 1 98.38 63 ASN B CA 1
ATOM 3523 C C . ASN B 1 63 ? 23.656 -21.906 -6.586 1 98.38 63 ASN B C 1
ATOM 3525 O O . ASN B 1 63 ? 23.281 -22.062 -5.422 1 98.38 63 ASN B O 1
ATOM 3529 N N . ASP B 1 64 ? 24.297 -20.812 -7 1 98.56 64 ASP B N 1
ATOM 3530 C CA . ASP B 1 64 ? 24.516 -19.672 -6.109 1 98.56 64 ASP B CA 1
ATOM 3531 C C . ASP B 1 64 ? 23.188 -19.062 -5.668 1 98.56 64 ASP B C 1
ATOM 3533 O O . ASP B 1 64 ? 23.016 -18.688 -4.504 1 98.56 64 ASP B O 1
ATOM 3537 N N . LEU B 1 65 ? 22.281 -18.953 -6.609 1 98.75 65 LEU B N 1
ATOM 3538 C CA . LEU B 1 65 ? 20.969 -18.406 -6.285 1 98.75 65 LEU B CA 1
ATOM 3539 C C . LEU B 1 65 ? 20.234 -19.312 -5.301 1 98.75 65 LEU B C 1
ATOM 3541 O O . LEU B 1 65 ? 19.641 -18.828 -4.332 1 98.75 65 LEU B O 1
ATOM 3545 N N . LYS B 1 66 ? 20.219 -20.609 -5.566 1 98.75 66 LYS B N 1
ATOM 3546 C CA . LYS B 1 66 ? 19.578 -21.562 -4.672 1 98.75 66 LYS B CA 1
ATOM 3547 C C . LYS B 1 66 ? 20.172 -21.5 -3.268 1 98.75 66 LYS B C 1
ATOM 3549 O O . LYS B 1 66 ? 19.438 -21.547 -2.275 1 98.75 66 LYS B O 1
ATOM 3554 N N . ALA B 1 67 ? 21.484 -21.359 -3.213 1 98.69 67 ALA B N 1
ATOM 3555 C CA . ALA B 1 67 ? 22.156 -21.25 -1.926 1 98.69 67 ALA B CA 1
ATOM 3556 C C . ALA B 1 67 ? 21.719 -19.984 -1.184 1 98.69 67 ALA B C 1
ATOM 3558 O O . ALA B 1 67 ? 21.5 -20.016 0.028 1 98.69 67 ALA B O 1
ATOM 3559 N N . LYS B 1 68 ? 21.625 -18.922 -1.891 1 98.56 68 LYS B N 1
ATOM 3560 C CA . LYS B 1 68 ? 21.203 -17.656 -1.287 1 98.56 68 LYS B CA 1
ATOM 3561 C C . LYS B 1 68 ? 19.781 -17.75 -0.758 1 98.56 68 LYS B C 1
ATOM 3563 O O . LYS B 1 68 ? 19.484 -17.281 0.344 1 98.56 68 LYS B O 1
ATOM 3568 N N . LEU B 1 69 ? 18.859 -18.344 -1.565 1 98.88 69 LEU B N 1
ATOM 3569 C CA . LEU B 1 69 ? 17.484 -18.547 -1.102 1 98.88 69 LEU B CA 1
ATOM 3570 C C . LEU B 1 69 ? 17.469 -19.375 0.187 1 98.88 69 LEU B C 1
ATOM 3572 O O . LEU B 1 69 ? 16.797 -19 1.147 1 98.88 69 LEU B O 1
ATOM 3576 N N . ASN B 1 70 ? 18.234 -20.422 0.176 1 98.75 70 ASN B N 1
ATOM 3577 C CA . ASN B 1 70 ? 18.281 -21.344 1.303 1 98.75 70 ASN B CA 1
ATOM 3578 C C . ASN B 1 70 ? 18.797 -20.656 2.57 1 98.75 70 ASN B C 1
ATOM 3580 O O . ASN B 1 70 ? 18.406 -21.031 3.68 1 98.75 70 ASN B O 1
ATOM 3584 N N . GLU B 1 71 ? 19.562 -19.609 2.434 1 98.44 71 GLU B N 1
ATOM 3585 C CA . GLU B 1 71 ? 20.156 -18.906 3.564 1 98.44 71 GLU B CA 1
ATOM 3586 C C . GLU B 1 71 ? 19.219 -17.812 4.094 1 98.44 71 GLU B C 1
ATOM 3588 O O . GLU B 1 71 ? 19.406 -17.312 5.207 1 98.44 71 GLU B O 1
ATOM 3593 N N . GLU B 1 72 ? 18.156 -17.516 3.33 1 98.62 72 GLU B N 1
ATOM 3594 C CA . GLU B 1 72 ? 17.453 -16.266 3.605 1 98.62 72 GLU B CA 1
ATOM 3595 C C . GLU B 1 72 ? 16.016 -16.516 4.047 1 98.62 72 GLU B C 1
ATOM 3597 O O . GLU B 1 72 ? 15.211 -15.594 4.109 1 98.62 72 GLU B O 1
ATOM 3602 N N . TYR B 1 73 ? 15.648 -17.766 4.434 1 98.81 73 TYR B N 1
ATOM 3603 C CA . TYR B 1 73 ? 14.281 -18.094 4.82 1 98.81 73 TYR B CA 1
ATOM 3604 C C . TYR B 1 73 ? 13.945 -17.484 6.18 1 98.81 73 TYR B C 1
ATOM 3606 O O . TYR B 1 73 ? 12.781 -17.172 6.453 1 98.81 73 TYR B O 1
ATOM 3614 N N . GLU B 1 74 ? 14.93 -17.25 7.023 1 98.56 74 GLU B N 1
ATOM 3615 C CA . GLU B 1 74 ? 14.695 -16.797 8.383 1 98.56 74 GLU B CA 1
ATOM 3616 C C . GLU B 1 74 ? 14.203 -15.344 8.398 1 98.56 74 GLU B C 1
ATOM 3618 O O . GLU B 1 74 ? 14.664 -14.523 7.605 1 98.56 74 GLU B O 1
ATOM 3623 N N . VAL B 1 75 ? 13.281 -15.039 9.258 1 98.44 75 VAL B N 1
ATOM 3624 C CA . VAL B 1 75 ? 12.812 -13.695 9.547 1 98.44 75 VAL B CA 1
ATOM 3625 C C . VAL B 1 75 ? 12.977 -13.398 11.039 1 98.44 75 VAL B C 1
ATOM 3627 O O . VAL B 1 75 ? 13.07 -14.32 11.852 1 98.44 75 VAL B O 1
ATOM 3630 N N . PRO B 1 76 ? 13.094 -12.078 11.406 1 97.81 76 PRO B N 1
ATOM 3631 C CA . PRO B 1 76 ? 13.109 -11.766 12.844 1 97.81 76 PRO B CA 1
ATOM 3632 C C . PRO B 1 76 ? 11.914 -12.359 13.586 1 97.81 76 PRO B C 1
ATOM 3634 O O . PRO B 1 76 ? 10.797 -12.383 13.062 1 97.81 76 PRO B O 1
ATOM 3637 N N . GLN B 1 77 ? 12.156 -12.859 14.789 1 97.94 77 GLN B N 1
ATOM 3638 C CA . GLN B 1 77 ? 11.117 -13.5 15.586 1 97.94 77 GLN B CA 1
ATOM 3639 C C . GLN B 1 77 ? 9.914 -12.578 15.758 1 97.94 77 GLN B C 1
ATOM 3641 O O . GLN B 1 77 ? 8.766 -13.031 15.781 1 97.94 77 GLN B O 1
ATOM 3646 N N . GLU B 1 78 ? 10.188 -11.25 15.898 1 97.81 78 GLU B N 1
ATOM 3647 C CA . GLU B 1 78 ? 9.133 -10.25 16.062 1 97.81 78 GLU B CA 1
ATOM 3648 C C . GLU B 1 78 ? 8.141 -10.297 14.906 1 97.81 78 GLU B C 1
ATOM 3650 O O . GLU B 1 78 ? 6.945 -10.07 15.102 1 97.81 78 GLU B O 1
ATOM 3655 N N . VAL B 1 79 ? 8.633 -10.609 13.727 1 98.31 79 VAL B N 1
ATOM 3656 C CA . VAL B 1 79 ? 7.793 -10.648 12.539 1 98.31 79 VAL B CA 1
ATOM 3657 C C . VAL B 1 79 ? 6.82 -11.828 12.625 1 98.31 79 VAL B C 1
ATOM 3659 O O . VAL B 1 79 ? 5.621 -11.664 12.391 1 98.31 79 VAL B O 1
ATOM 3662 N N . LEU B 1 80 ? 7.324 -13.031 12.992 1 98.38 80 LEU B N 1
ATOM 3663 C CA . LEU B 1 80 ? 6.457 -14.188 13.172 1 98.38 80 LEU B CA 1
ATOM 3664 C C . LEU B 1 80 ? 5.449 -13.938 14.289 1 98.38 80 LEU B C 1
ATOM 3666 O O . LEU B 1 80 ? 4.273 -14.281 14.156 1 98.38 80 LEU B O 1
ATOM 3670 N N . ASP B 1 81 ? 5.902 -13.312 15.375 1 98.38 81 ASP B N 1
ATOM 3671 C CA . ASP B 1 81 ? 5.043 -13.055 16.531 1 98.38 81 ASP B CA 1
ATOM 3672 C C . ASP B 1 81 ? 3.875 -12.148 16.156 1 98.38 81 ASP B C 1
ATOM 3674 O O . ASP B 1 81 ? 2.77 -12.305 16.672 1 98.38 81 ASP B O 1
ATOM 3678 N N . THR B 1 82 ? 4.09 -11.18 15.289 1 98.12 82 THR B N 1
ATOM 3679 C CA . THR B 1 82 ? 3.002 -10.297 14.891 1 98.12 82 THR B CA 1
ATOM 3680 C C . THR B 1 82 ? 1.918 -11.078 14.148 1 98.12 82 THR B C 1
ATOM 3682 O O . THR B 1 82 ? 0.726 -10.828 14.336 1 98.12 82 THR B O 1
ATOM 3685 N N . ILE B 1 83 ? 2.297 -12.016 13.312 1 98.25 83 ILE B N 1
ATOM 3686 C CA . ILE B 1 83 ? 1.342 -12.836 12.578 1 98.25 83 ILE B CA 1
ATOM 3687 C C . ILE B 1 83 ? 0.556 -13.711 13.555 1 98.25 83 ILE B C 1
ATOM 3689 O O . ILE B 1 83 ? -0.668 -13.812 13.453 1 98.25 83 ILE B O 1
ATOM 3693 N N . TYR B 1 84 ? 1.217 -14.258 14.523 1 98 84 TYR B N 1
ATOM 3694 C CA . TYR B 1 84 ? 0.606 -15.227 15.438 1 98 84 TYR B CA 1
ATOM 3695 C C . TYR B 1 84 ? -0.181 -14.516 16.531 1 98 84 TYR B C 1
ATOM 3697 O O . TYR B 1 84 ? -0.96 -15.141 17.25 1 98 84 TYR B O 1
ATOM 3705 N N . LEU B 1 85 ? -0.005 -13.156 16.656 1 97.81 85 LEU B N 1
ATOM 3706 C CA . LEU B 1 85 ? -0.787 -12.344 17.578 1 97.81 85 LEU B CA 1
ATOM 3707 C C . LEU B 1 85 ? -2.197 -12.117 17.047 1 97.81 85 LEU B C 1
ATOM 3709 O O . LEU B 1 85 ? -3.117 -11.836 17.812 1 97.81 85 LEU B O 1
ATOM 3713 N N . MET B 1 86 ? -2.387 -12.18 15.75 1 97.38 86 MET B N 1
ATOM 3714 C CA . MET B 1 86 ? -3.68 -11.914 15.125 1 97.38 86 MET B CA 1
ATOM 3715 C C . MET B 1 86 ? -4.641 -13.078 15.352 1 97.38 86 MET B C 1
ATOM 3717 O O . MET B 1 86 ? -4.207 -14.219 15.523 1 97.38 86 MET B O 1
ATOM 3721 N N . PRO B 1 87 ? -5.898 -12.773 15.336 1 95.81 87 PRO B N 1
ATOM 3722 C CA . PRO B 1 87 ? -6.871 -13.859 15.492 1 95.81 87 PRO B CA 1
ATOM 3723 C C . PRO B 1 87 ? -6.809 -14.875 14.352 1 95.81 87 PRO B C 1
ATOM 3725 O O . PRO B 1 87 ? -6.422 -14.531 13.234 1 95.81 87 PRO B O 1
ATOM 3728 N N . LYS B 1 88 ? -7.254 -16.094 14.648 1 93.5 88 LYS B N 1
ATOM 3729 C CA . LYS B 1 88 ? -7.227 -17.188 13.672 1 93.5 88 LYS B CA 1
ATOM 3730 C C . LYS B 1 88 ? -8.07 -16.859 12.445 1 93.5 88 LYS B C 1
ATOM 3732 O O . LYS B 1 88 ? -7.758 -17.281 11.336 1 93.5 88 LYS B O 1
ATOM 3737 N N . GLU B 1 89 ? -9.07 -16.047 12.688 1 95.06 89 GLU B N 1
ATOM 3738 C CA . GLU B 1 89 ? -10.016 -15.727 11.625 1 95.06 89 GLU B CA 1
ATOM 3739 C C . GLU B 1 89 ? -9.516 -14.562 10.766 1 95.06 89 GLU B C 1
ATOM 3741 O O . GLU B 1 89 ? -10.148 -14.203 9.773 1 95.06 89 GLU B O 1
ATOM 3746 N N . ALA B 1 90 ? -8.359 -14.031 11.117 1 97.19 90 ALA B N 1
ATOM 3747 C CA . ALA B 1 90 ? -7.836 -12.875 10.383 1 97.19 90 ALA B CA 1
ATOM 3748 C C . ALA B 1 90 ? -7.652 -13.203 8.906 1 97.19 90 ALA B C 1
ATOM 3750 O O . ALA B 1 90 ? -7.406 -14.359 8.547 1 97.19 90 ALA B O 1
ATOM 3751 N N . ASP B 1 91 ? -7.832 -12.219 8.07 1 97.25 91 ASP B N 1
ATOM 3752 C CA . ASP B 1 91 ? -7.691 -12.344 6.621 1 97.25 91 ASP B CA 1
ATOM 3753 C C . ASP B 1 91 ? -6.266 -12.727 6.234 1 97.25 91 ASP B C 1
ATOM 3755 O O . ASP B 1 91 ? -5.301 -12.18 6.777 1 97.25 91 ASP B O 1
ATOM 3759 N N . ALA B 1 92 ? -6.137 -13.664 5.348 1 98.12 92 ALA B N 1
ATOM 3760 C CA . ALA B 1 92 ? -4.824 -14.203 4.992 1 98.12 92 ALA B CA 1
ATOM 3761 C C . ALA B 1 92 ? -3.939 -13.117 4.379 1 98.12 92 ALA B C 1
ATOM 3763 O O . ALA B 1 92 ? -2.758 -13.008 4.715 1 98.12 92 ALA B O 1
ATOM 3764 N N . ILE B 1 93 ? -4.488 -12.328 3.451 1 98.62 93 ILE B N 1
ATOM 3765 C CA . ILE B 1 93 ? -3.691 -11.281 2.814 1 98.62 93 ILE B CA 1
ATOM 3766 C C . ILE B 1 93 ? -3.393 -10.172 3.82 1 98.62 93 ILE B C 1
ATOM 3768 O O . ILE B 1 93 ? -2.307 -9.594 3.809 1 98.62 93 ILE B O 1
ATOM 3772 N N . GLY B 1 94 ? -4.375 -9.867 4.684 1 98.44 94 GLY B N 1
ATOM 3773 C CA . GLY B 1 94 ? -4.125 -8.945 5.781 1 98.44 94 GLY B CA 1
ATOM 3774 C C . GLY B 1 94 ? -2.955 -9.359 6.652 1 98.44 94 GLY B C 1
ATOM 3775 O O . GLY B 1 94 ? -2.148 -8.523 7.059 1 98.44 94 GLY B O 1
ATOM 3776 N N . LEU B 1 95 ? -2.871 -10.648 6.926 1 98.75 95 LEU B N 1
ATOM 3777 C CA . LEU B 1 95 ? -1.767 -11.172 7.723 1 98.75 95 LEU B CA 1
ATOM 3778 C C . LEU B 1 95 ? -0.439 -11 6.992 1 98.75 95 LEU B C 1
ATOM 3780 O O . LEU B 1 95 ? 0.584 -10.711 7.617 1 98.75 95 LEU B O 1
ATOM 3784 N N . LEU B 1 96 ? -0.475 -11.188 5.699 1 98.88 96 LEU B N 1
ATOM 3785 C CA . LEU B 1 96 ? 0.738 -10.953 4.922 1 98.88 96 LEU B CA 1
ATOM 3786 C C . LEU B 1 96 ? 1.126 -9.477 4.953 1 98.88 96 LEU B C 1
ATOM 3788 O O . LEU B 1 96 ? 2.312 -9.141 5.004 1 98.88 96 LEU B O 1
ATOM 3792 N N . GLU B 1 97 ? 0.124 -8.562 4.918 1 98.88 97 GLU B N 1
ATOM 3793 C CA . GLU B 1 97 ? 0.403 -7.141 5.074 1 98.88 97 GLU B CA 1
ATOM 3794 C C . GLU B 1 97 ? 1.106 -6.859 6.398 1 98.88 97 GLU B C 1
ATOM 3796 O O . GLU B 1 97 ? 2.064 -6.086 6.445 1 98.88 97 GLU B O 1
ATOM 3801 N N . VAL B 1 98 ? 0.63 -7.508 7.473 1 98.81 98 VAL B N 1
ATOM 3802 C CA . VAL B 1 98 ? 1.225 -7.324 8.789 1 98.81 98 VAL B CA 1
ATOM 3803 C C . VAL B 1 98 ? 2.686 -7.77 8.766 1 98.81 98 VAL B C 1
ATOM 3805 O O . VAL B 1 98 ? 3.566 -7.055 9.25 1 98.81 98 VAL B O 1
ATOM 3808 N N . GLY B 1 99 ? 2.928 -8.898 8.18 1 98.88 99 GLY B N 1
ATOM 3809 C CA . GLY B 1 99 ? 4.273 -9.445 8.133 1 98.88 99 GLY B CA 1
ATOM 3810 C C . GLY B 1 99 ? 5.238 -8.578 7.34 1 98.88 99 GLY B C 1
ATOM 3811 O O . GLY B 1 99 ? 6.344 -8.281 7.801 1 98.88 99 GLY B O 1
ATOM 3812 N N . THR B 1 100 ? 4.84 -8.133 6.137 1 98.88 100 THR B N 1
ATOM 3813 C CA . THR B 1 100 ? 5.715 -7.32 5.301 1 98.88 100 THR B CA 1
ATOM 3814 C C . THR B 1 100 ? 5.91 -5.934 5.914 1 98.88 100 THR B C 1
ATOM 3816 O O . THR B 1 100 ? 6.996 -5.359 5.832 1 98.88 100 THR B O 1
ATOM 3819 N N . ALA B 1 101 ? 4.879 -5.391 6.551 1 98.81 101 ALA B N 1
ATOM 3820 C CA . ALA B 1 101 ? 5 -4.117 7.25 1 98.81 101 ALA B CA 1
ATOM 3821 C C . ALA B 1 101 ? 5.98 -4.219 8.414 1 98.81 101 ALA B C 1
ATOM 3823 O O . ALA B 1 101 ? 6.746 -3.289 8.672 1 98.81 101 ALA B O 1
ATOM 3824 N N . ALA B 1 102 ? 5.906 -5.34 9.141 1 98.81 102 ALA B N 1
ATOM 3825 C CA . ALA B 1 102 ? 6.848 -5.562 10.234 1 98.81 102 ALA B CA 1
ATOM 3826 C C . ALA B 1 102 ? 8.281 -5.578 9.727 1 98.81 102 ALA B C 1
ATOM 3828 O O . ALA B 1 102 ? 9.164 -4.945 10.32 1 98.81 102 ALA B O 1
ATOM 3829 N N . LEU B 1 103 ? 8.508 -6.277 8.641 1 98.81 103 LEU B N 1
ATOM 3830 C CA . LEU B 1 103 ? 9.844 -6.301 8.039 1 98.81 103 LEU B CA 1
ATOM 3831 C C . LEU B 1 103 ? 10.273 -4.902 7.617 1 98.81 103 LEU B C 1
ATOM 3833 O O . LEU B 1 103 ? 11.43 -4.516 7.824 1 98.81 103 LEU B O 1
ATOM 3837 N N . ALA B 1 104 ? 9.352 -4.129 7.047 1 98.31 104 ALA B N 1
ATOM 3838 C CA . ALA B 1 104 ? 9.633 -2.762 6.613 1 98.31 104 ALA B CA 1
ATOM 3839 C C . ALA B 1 104 ? 10.031 -1.882 7.793 1 98.31 104 ALA B C 1
ATOM 3841 O O . ALA B 1 104 ? 10.867 -0.99 7.656 1 98.31 104 ALA B O 1
ATOM 3842 N N . SER B 1 105 ? 9.375 -2.094 8.93 1 98.12 105 SER B N 1
ATOM 3843 C CA . SER B 1 105 ? 9.617 -1.275 10.117 1 98.12 105 SER B CA 1
ATOM 3844 C C . SER B 1 105 ? 10.977 -1.583 10.734 1 98.12 105 SER B C 1
ATOM 3846 O O . SER B 1 105 ? 11.625 -0.697 11.289 1 98.12 105 SER B O 1
ATOM 3848 N N . ILE B 1 106 ? 11.422 -2.826 10.617 1 97.88 106 ILE B N 1
ATOM 3849 C CA . ILE B 1 106 ? 12.656 -3.285 11.242 1 97.88 106 ILE B CA 1
ATOM 3850 C C . ILE B 1 106 ? 13.844 -2.957 10.336 1 97.88 106 ILE B C 1
ATOM 3852 O O . ILE B 1 106 ? 14.914 -2.574 10.82 1 97.88 106 ILE B O 1
ATOM 3856 N N . ASP B 1 107 ? 13.633 -3.059 9.031 1 93.19 107 ASP B N 1
ATOM 3857 C CA . ASP B 1 107 ? 14.703 -2.816 8.062 1 93.19 107 ASP B CA 1
ATOM 3858 C C . ASP B 1 107 ? 14.828 -1.326 7.75 1 93.19 107 ASP B C 1
ATOM 3860 O O . ASP B 1 107 ? 14.492 -0.887 6.648 1 93.19 107 ASP B O 1
ATOM 3864 N N . LYS B 1 108 ? 15.516 -0.533 8.516 1 84 108 LYS B N 1
ATOM 3865 C CA . LYS B 1 108 ? 15.539 0.923 8.406 1 84 108 LYS B CA 1
ATOM 3866 C C . LYS B 1 108 ? 16.703 1.388 7.527 1 84 108 LYS B C 1
ATOM 3868 O O . LYS B 1 108 ? 16.781 2.564 7.172 1 84 108 LYS B O 1
ATOM 3873 N N . ASN B 1 109 ? 17.547 0.502 7.105 1 84.44 109 ASN B N 1
ATOM 3874 C CA . ASN B 1 109 ? 18.766 0.94 6.438 1 84.44 109 ASN B CA 1
ATOM 3875 C C . ASN B 1 109 ? 18.75 0.6 4.953 1 84.44 109 ASN B C 1
ATOM 3877 O O . ASN B 1 109 ? 19.781 0.634 4.289 1 84.44 109 ASN B O 1
ATOM 3881 N N . PHE B 1 110 ? 17.609 0.385 4.441 1 90.81 110 PHE B N 1
ATOM 3882 C CA . PHE B 1 110 ? 17.547 0.049 3.025 1 90.81 110 PHE B CA 1
ATOM 3883 C C . PHE B 1 110 ? 17.922 1.25 2.166 1 90.81 110 PHE B C 1
ATOM 3885 O O . PHE B 1 110 ? 17.484 2.375 2.443 1 90.81 110 PHE B O 1
ATOM 3892 N N . LYS B 1 111 ? 18.844 1.012 1.205 1 94 111 LYS B N 1
ATOM 3893 C CA . LYS B 1 111 ? 19.219 1.996 0.198 1 94 111 LYS B CA 1
ATOM 3894 C C . LYS B 1 111 ? 19.078 1.426 -1.21 1 94 111 LYS B C 1
ATOM 3896 O O . LYS B 1 111 ? 19.672 0.388 -1.527 1 94 111 LYS B O 1
ATOM 3901 N N . TRP B 1 112 ? 18.375 2.064 -2.047 1 96.75 112 TRP B N 1
ATOM 3902 C CA . TRP B 1 112 ? 18.219 1.644 -3.436 1 96.75 112 TRP B CA 1
ATOM 3903 C C . TRP B 1 112 ? 19.547 1.662 -4.164 1 96.75 112 TRP B C 1
ATOM 3905 O O . TRP B 1 112 ? 20.438 2.459 -3.836 1 96.75 112 TRP B O 1
ATOM 3915 N N . LYS B 1 113 ? 19.75 0.8 -5.145 1 95.81 113 LYS B N 1
ATOM 3916 C CA . LYS B 1 113 ? 20.844 0.756 -6.109 1 95.81 113 LYS B CA 1
ATOM 3917 C C . LYS B 1 113 ? 22.141 0.273 -5.461 1 95.81 113 LYS B C 1
ATOM 3919 O O . LYS B 1 113 ? 23.219 0.467 -6.008 1 95.81 113 LYS B O 1
ATOM 3924 N N . GLU B 1 114 ? 22.141 -0.251 -4.312 1 94.69 114 GLU B N 1
ATOM 3925 C CA . GLU B 1 114 ? 23.328 -0.814 -3.686 1 94.69 114 GLU B CA 1
ATOM 3926 C C . GLU B 1 114 ? 23.375 -2.328 -3.863 1 94.69 114 GLU B C 1
ATOM 3928 O O . GLU B 1 114 ? 24.391 -2.871 -4.301 1 94.69 114 GLU B O 1
ATOM 3933 N N . ASN B 1 115 ? 22.391 -3.102 -3.525 1 95.88 115 ASN B N 1
ATOM 3934 C CA . ASN B 1 115 ? 22.281 -4.555 -3.605 1 95.88 115 ASN B CA 1
ATOM 3935 C C . ASN B 1 115 ? 20.828 -4.992 -3.799 1 95.88 115 ASN B C 1
ATOM 3937 O O . ASN B 1 115 ? 20.375 -5.949 -3.164 1 95.88 115 ASN B O 1
ATOM 3941 N N . ASP B 1 116 ? 20.234 -4.301 -4.68 1 98.31 116 ASP B N 1
ATOM 3942 C CA . ASP B 1 116 ? 18.781 -4.457 -4.832 1 98.31 116 ASP B CA 1
ATOM 3943 C C . ASP B 1 116 ? 18.422 -5.895 -5.195 1 98.31 116 ASP B C 1
ATOM 3945 O O . ASP B 1 116 ? 17.469 -6.461 -4.641 1 98.31 116 ASP B O 1
ATOM 3949 N N . LYS B 1 117 ? 19.141 -6.508 -6.164 1 98.38 117 LYS B N 1
ATOM 3950 C CA . LYS B 1 117 ? 18.797 -7.852 -6.621 1 98.38 117 LYS B CA 1
ATOM 3951 C C . LYS B 1 117 ? 19.047 -8.883 -5.523 1 98.38 117 LYS B C 1
ATOM 3953 O O . LYS B 1 117 ? 18.281 -9.828 -5.363 1 98.38 117 LYS B O 1
ATOM 3958 N N . GLU B 1 118 ? 20.094 -8.734 -4.754 1 97.81 118 GLU B N 1
ATOM 3959 C CA . GLU B 1 118 ? 20.359 -9.617 -3.619 1 97.81 118 GLU B CA 1
ATOM 3960 C C . GLU B 1 118 ? 19.281 -9.477 -2.553 1 97.81 118 GLU B C 1
ATOM 3962 O O . GLU B 1 118 ? 18.828 -10.477 -1.979 1 97.81 118 GLU B O 1
ATOM 3967 N N . LYS B 1 119 ? 18.953 -8.227 -2.338 1 98.12 119 LYS B N 1
ATOM 3968 C CA . LYS B 1 119 ? 17.859 -7.98 -1.396 1 98.12 119 LYS B CA 1
ATOM 3969 C C . LYS B 1 119 ? 16.562 -8.609 -1.883 1 98.12 119 LYS B C 1
ATOM 3971 O O . LYS B 1 119 ? 15.797 -9.156 -1.085 1 98.12 119 LYS B O 1
ATOM 3976 N N . ALA B 1 120 ? 16.312 -8.523 -3.182 1 98.81 120 ALA B N 1
ATOM 3977 C CA . ALA B 1 120 ? 15.125 -9.141 -3.758 1 98.81 120 ALA B CA 1
ATOM 3978 C C . ALA B 1 120 ? 15.102 -10.641 -3.508 1 98.81 120 ALA B C 1
ATOM 3980 O O . ALA B 1 120 ? 14.062 -11.203 -3.152 1 98.81 120 ALA B O 1
ATOM 3981 N N . ILE B 1 121 ? 16.219 -11.328 -3.693 1 98.88 121 ILE B N 1
ATOM 3982 C CA . ILE B 1 121 ? 16.312 -12.766 -3.459 1 98.88 121 ILE B CA 1
ATOM 3983 C C . ILE B 1 121 ? 16.016 -13.062 -1.993 1 98.88 121 ILE B C 1
ATOM 3985 O O . ILE B 1 121 ? 15.289 -14.008 -1.686 1 98.88 121 ILE B O 1
ATOM 3989 N N . SER B 1 122 ? 16.547 -12.25 -1.108 1 98.69 122 SER B N 1
ATOM 3990 C CA . SER B 1 122 ? 16.281 -12.391 0.318 1 98.69 122 SER B CA 1
ATOM 3991 C C . SER B 1 122 ? 14.789 -12.242 0.611 1 98.69 122 SER B C 1
ATOM 3993 O O . SER B 1 122 ? 14.219 -13.031 1.38 1 98.69 122 SER B O 1
ATOM 3995 N N . ILE B 1 123 ? 14.18 -11.297 0.002 1 98.88 123 ILE B N 1
ATOM 3996 C CA . ILE B 1 123 ? 12.766 -11.016 0.233 1 98.88 123 ILE B CA 1
ATOM 3997 C C . ILE B 1 123 ? 11.914 -12.164 -0.308 1 98.88 123 ILE B C 1
ATOM 3999 O O . ILE B 1 123 ? 10.93 -12.57 0.318 1 98.88 123 ILE B O 1
ATOM 4003 N N . ILE B 1 124 ? 12.242 -12.703 -1.472 1 98.94 124 ILE B N 1
ATOM 4004 C CA . ILE B 1 124 ? 11.531 -13.836 -2.047 1 98.94 124 ILE B CA 1
ATOM 4005 C C . ILE B 1 124 ? 11.562 -15.016 -1.073 1 98.94 124 ILE B C 1
ATOM 4007 O O . ILE B 1 124 ? 10.531 -15.648 -0.825 1 98.94 124 ILE B O 1
ATOM 4011 N N . ALA B 1 125 ? 12.703 -15.281 -0.513 1 98.94 125 ALA B N 1
ATOM 4012 C CA . ALA B 1 125 ? 12.844 -16.359 0.467 1 98.94 125 ALA B CA 1
ATOM 4013 C C . ALA B 1 125 ? 11.984 -16.094 1.7 1 98.94 125 ALA B C 1
ATOM 4015 O O . ALA B 1 125 ? 11.266 -16.984 2.172 1 98.94 125 ALA B O 1
ATOM 4016 N N . LYS B 1 126 ? 12.023 -14.906 2.199 1 98.94 126 LYS B N 1
ATOM 4017 C CA . LYS B 1 126 ? 11.297 -14.539 3.41 1 98.94 126 LYS B CA 1
ATOM 4018 C C . LYS B 1 126 ? 9.789 -14.578 3.176 1 98.94 126 LYS B C 1
ATOM 4020 O O . LYS B 1 126 ? 9.016 -14.852 4.098 1 98.94 126 LYS B O 1
ATOM 4025 N N . MET B 1 127 ? 9.375 -14.305 1.951 1 98.94 127 MET B N 1
ATOM 4026 C CA . MET B 1 127 ? 7.949 -14.375 1.633 1 98.94 127 MET B CA 1
ATOM 4027 C C . MET B 1 127 ? 7.441 -15.812 1.736 1 98.94 127 MET B C 1
ATOM 4029 O O . MET B 1 127 ? 6.289 -16.047 2.113 1 98.94 127 MET B O 1
ATOM 4033 N N . ALA B 1 128 ? 8.305 -16.781 1.366 1 98.94 128 ALA B N 1
ATOM 4034 C CA . ALA B 1 128 ? 7.926 -18.188 1.573 1 98.94 128 ALA B CA 1
ATOM 4035 C C . ALA B 1 128 ? 7.637 -18.469 3.045 1 98.94 128 ALA B C 1
ATOM 4037 O O . ALA B 1 128 ? 6.676 -19.156 3.373 1 98.94 128 ALA B O 1
ATOM 4038 N N . THR B 1 129 ? 8.461 -17.906 3.908 1 98.94 129 THR B N 1
ATOM 4039 C CA . THR B 1 129 ? 8.266 -18.047 5.348 1 98.94 129 THR B CA 1
ATOM 4040 C C . THR B 1 129 ? 6.965 -17.391 5.793 1 98.94 129 THR B C 1
ATOM 4042 O O . THR B 1 129 ? 6.199 -17.984 6.562 1 98.94 129 THR B O 1
ATOM 4045 N N . LEU B 1 130 ? 6.715 -16.203 5.312 1 98.94 130 LEU B N 1
ATOM 4046 C CA . LEU B 1 130 ? 5.504 -15.484 5.695 1 98.94 130 LEU B CA 1
ATOM 4047 C C . LEU B 1 130 ? 4.262 -16.25 5.246 1 98.94 130 LEU B C 1
ATOM 4049 O O . LEU B 1 130 ? 3.348 -16.469 6.043 1 98.94 130 LEU B O 1
ATOM 4053 N N . VAL B 1 131 ? 4.184 -16.672 3.994 1 98.94 131 VAL B N 1
ATOM 4054 C CA . VAL B 1 131 ? 3.002 -17.328 3.441 1 98.94 131 VAL B CA 1
ATOM 4055 C C . VAL B 1 131 ? 2.773 -18.656 4.145 1 98.94 131 VAL B C 1
ATOM 4057 O O . VAL B 1 131 ? 1.644 -18.984 4.512 1 98.94 131 VAL B O 1
ATOM 4060 N N . ALA B 1 132 ? 3.873 -19.438 4.336 1 98.94 132 ALA B N 1
ATOM 4061 C CA . ALA B 1 132 ? 3.748 -20.703 5.047 1 98.94 132 ALA B CA 1
ATOM 4062 C C . ALA B 1 132 ? 3.17 -20.5 6.441 1 98.94 132 ALA B C 1
ATOM 4064 O O . ALA B 1 132 ? 2.311 -21.266 6.887 1 98.94 132 ALA B O 1
ATOM 4065 N N . ASN B 1 133 ? 3.566 -19.453 7.113 1 98.88 133 ASN B N 1
ATOM 4066 C CA . ASN B 1 133 ? 3.168 -19.281 8.508 1 98.88 133 ASN B CA 1
ATOM 4067 C C . ASN B 1 133 ? 1.817 -18.578 8.617 1 98.88 133 ASN B C 1
ATOM 4069 O O . ASN B 1 133 ? 1.146 -18.672 9.648 1 98.88 133 ASN B O 1
ATOM 4073 N N . VAL B 1 134 ? 1.404 -17.859 7.605 1 98.81 134 VAL B N 1
ATOM 4074 C CA . VAL B 1 134 ? 0.01 -17.422 7.551 1 98.81 134 VAL B CA 1
ATOM 4075 C C . VAL B 1 134 ? -0.904 -18.656 7.523 1 98.81 134 VAL B C 1
ATOM 4077 O O . VAL B 1 134 ? -1.88 -18.719 8.273 1 98.81 134 VAL B O 1
ATOM 4080 N N . TYR B 1 135 ? -0.58 -19.625 6.672 1 98.69 135 TYR B N 1
ATOM 4081 C CA . TYR B 1 135 ? -1.335 -20.859 6.602 1 98.69 135 TYR B CA 1
ATOM 4082 C C . TYR B 1 135 ? -1.309 -21.594 7.938 1 98.69 135 TYR B C 1
ATOM 4084 O O . TYR B 1 135 ? -2.355 -21.984 8.461 1 98.69 135 TYR B O 1
ATOM 4092 N N . ARG B 1 136 ? -0.126 -21.734 8.453 1 98.56 136 ARG B N 1
ATOM 4093 C CA . ARG B 1 136 ? 0.033 -22.5 9.688 1 98.56 136 ARG B CA 1
ATOM 4094 C C . ARG B 1 136 ? -0.691 -21.828 10.844 1 98.56 136 ARG B C 1
ATOM 4096 O O . ARG B 1 136 ? -1.354 -22.484 11.641 1 98.56 136 ARG B O 1
ATOM 4103 N N . ARG B 1 137 ? -0.568 -20.5 10.914 1 98.25 137 ARG B N 1
ATOM 4104 C CA . ARG B 1 137 ? -1.274 -19.75 11.953 1 98.25 137 ARG B CA 1
ATOM 4105 C C . ARG B 1 137 ? -2.779 -19.969 11.859 1 98.25 137 ARG B C 1
ATOM 4107 O O . ARG B 1 137 ? -3.443 -20.188 12.875 1 98.25 137 ARG B O 1
ATOM 4114 N N . LYS B 1 138 ? -3.303 -19.891 10.695 1 98 138 LYS B N 1
ATOM 4115 C CA . LYS B 1 138 ? -4.75 -20 10.516 1 98 138 LYS B CA 1
ATOM 4116 C C . LYS B 1 138 ? -5.234 -21.422 10.758 1 98 138 LYS B C 1
ATOM 4118 O O . LYS B 1 138 ? -6.387 -21.625 11.141 1 98 138 LYS B O 1
ATOM 4123 N N . GLU B 1 139 ? -4.379 -22.406 10.625 1 97.69 139 GLU B N 1
ATOM 4124 C CA . GLU B 1 139 ? -4.715 -23.797 10.883 1 97.69 139 GLU B CA 1
ATOM 4125 C C . GLU B 1 139 ? -4.445 -24.172 12.336 1 97.69 139 GLU B C 1
ATOM 4127 O O . GLU B 1 139 ? -4.707 -25.312 12.742 1 97.69 139 GLU B O 1
ATOM 4132 N N . GLY B 1 140 ? -3.891 -23.281 13.102 1 97.31 140 GLY B N 1
ATOM 4133 C CA . GLY B 1 140 ? -3.635 -23.531 14.508 1 97.31 140 GLY B CA 1
ATOM 4134 C C . GLY B 1 140 ? -2.334 -24.266 14.758 1 97.31 140 GLY B C 1
ATOM 4135 O O . GLY B 1 140 ? -2.172 -24.906 15.797 1 97.31 140 GLY B O 1
ATOM 4136 N N . ASN B 1 141 ? -1.403 -24.203 13.836 1 98.06 141 ASN B N 1
ATOM 4137 C CA . ASN B 1 141 ? -0.126 -24.906 13.961 1 98.06 141 ASN B CA 1
ATOM 4138 C C . ASN B 1 141 ? 0.984 -23.969 14.414 1 98.06 141 ASN B C 1
ATOM 4140 O O . ASN B 1 141 ? 0.858 -22.734 14.289 1 98.06 141 ASN B O 1
ATOM 4144 N N . LYS B 1 142 ? 2.094 -24.438 14.961 1 98 142 LYS B N 1
ATOM 4145 C CA . LYS B 1 142 ? 3.264 -23.656 15.375 1 98 142 LYS B CA 1
ATOM 4146 C C . LYS B 1 142 ? 4.047 -23.156 14.172 1 98 142 LYS B C 1
ATOM 4148 O O . LYS B 1 142 ? 3.965 -23.734 13.086 1 98 142 LYS B O 1
ATOM 4153 N N . PRO B 1 143 ? 4.793 -22.078 14.375 1 98.31 143 PRO B N 1
ATOM 4154 C CA . PRO B 1 143 ? 5.566 -21.531 13.258 1 98.31 143 PRO B CA 1
ATOM 4155 C C . PRO B 1 143 ? 6.621 -22.5 12.734 1 98.31 143 PRO B C 1
ATOM 4157 O O . PRO B 1 143 ? 7.145 -23.312 13.5 1 98.31 143 PRO B O 1
ATOM 4160 N N . ARG B 1 144 ? 6.906 -22.438 11.484 1 98.5 144 ARG B N 1
ATOM 4161 C CA . ARG B 1 144 ? 7.977 -23.203 10.844 1 98.5 144 ARG B CA 1
ATOM 4162 C C . ARG B 1 144 ? 8.719 -22.359 9.82 1 98.5 144 ARG B C 1
ATOM 4164 O O . ARG B 1 144 ? 8.094 -21.609 9.062 1 98.5 144 ARG B O 1
ATOM 4171 N N . ILE B 1 145 ? 10 -22.438 9.805 1 98.69 145 ILE B N 1
ATOM 4172 C CA . ILE B 1 145 ? 10.852 -21.828 8.797 1 98.69 145 ILE B CA 1
ATOM 4173 C C . ILE B 1 145 ? 11.195 -22.859 7.719 1 98.69 145 ILE B C 1
ATOM 4175 O O . ILE B 1 145 ? 11.555 -24 8.031 1 98.69 145 ILE B O 1
ATOM 4179 N N . PRO B 1 146 ? 11 -22.531 6.43 1 98.75 146 PRO B N 1
ATOM 4180 C CA . PRO B 1 146 ? 11.422 -23.484 5.391 1 98.75 146 PRO B CA 1
ATOM 4181 C C . PRO B 1 146 ? 12.859 -23.938 5.566 1 98.75 146 PRO B C 1
ATOM 4183 O O . PRO B 1 146 ? 13.734 -23.156 5.938 1 98.75 146 PRO B O 1
ATOM 4186 N N . GLU B 1 147 ? 13.086 -25.172 5.344 1 98.25 147 GLU B N 1
ATOM 4187 C CA . GLU B 1 147 ? 14.43 -25.734 5.402 1 98.25 147 GLU B CA 1
ATOM 4188 C C . GLU B 1 147 ? 15.078 -25.75 4.027 1 98.25 147 GLU B C 1
ATOM 4190 O O . GLU B 1 147 ? 14.398 -25.875 3.008 1 98.25 147 GLU B O 1
ATOM 4195 N N . PRO B 1 148 ? 16.391 -25.641 4.047 1 98.31 148 PRO B N 1
ATOM 4196 C CA . PRO B 1 148 ? 17.094 -25.688 2.766 1 98.31 148 PRO B CA 1
ATOM 4197 C C . PRO B 1 148 ? 16.828 -26.969 1.983 1 98.31 148 PRO B C 1
ATOM 4199 O O . PRO B 1 148 ? 16.75 -28.047 2.572 1 98.31 148 PRO B O 1
ATOM 4202 N N . SER B 1 149 ? 16.641 -26.828 0.729 1 98.12 149 SER B N 1
ATOM 4203 C CA . SER B 1 149 ? 16.484 -27.953 -0.199 1 98.12 149 SER B CA 1
ATOM 4204 C C . SER B 1 149 ? 16.891 -27.562 -1.612 1 98.12 149 SER B C 1
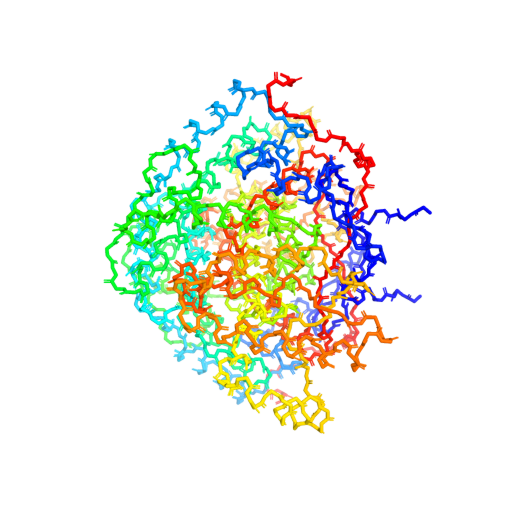ATOM 4206 O O . SER B 1 149 ? 17.438 -26.469 -1.826 1 98.12 149 SER B O 1
ATOM 4208 N N . ASP B 1 150 ? 16.688 -28.484 -2.531 1 96.19 150 AS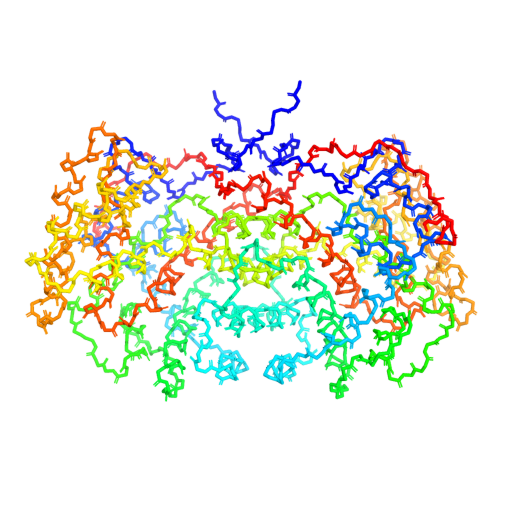P B N 1
ATOM 4209 C CA . ASP B 1 150 ? 17.094 -28.234 -3.91 1 96.19 150 ASP B CA 1
ATOM 4210 C C . ASP B 1 150 ? 16 -27.484 -4.676 1 96.19 150 ASP B C 1
ATOM 4212 O O . ASP B 1 150 ? 16.188 -27.141 -5.848 1 96.19 150 ASP B O 1
ATOM 4216 N N . SER B 1 151 ? 14.922 -27.234 -3.99 1 97.81 151 SER B N 1
ATOM 4217 C CA . SER B 1 151 ? 13.781 -26.594 -4.645 1 97.81 151 SER B CA 1
ATOM 4218 C C . SER B 1 151 ? 13.062 -25.641 -3.699 1 97.81 151 SER B C 1
ATOM 4220 O O . SER B 1 151 ? 12.719 -26 -2.576 1 97.81 151 SER B O 1
ATOM 4222 N N . PHE B 1 152 ? 12.898 -24.391 -4.176 1 98.88 152 PHE B N 1
ATOM 4223 C CA . PHE B 1 152 ? 12.125 -23.406 -3.436 1 98.88 152 PHE B CA 1
ATOM 4224 C C . PHE B 1 152 ? 10.734 -23.938 -3.115 1 98.88 152 PHE B C 1
ATOM 4226 O O . PHE B 1 152 ? 10.25 -23.812 -1.987 1 98.88 152 PHE B O 1
ATOM 4233 N N . ALA B 1 153 ? 10.07 -24.594 -4.117 1 98.88 153 ALA B N 1
ATOM 4234 C CA . ALA B 1 153 ? 8.734 -25.156 -3.967 1 98.88 153 ALA B CA 1
ATOM 4235 C C . ALA B 1 153 ? 8.711 -26.219 -2.881 1 98.88 153 ALA B C 1
ATOM 4237 O O . ALA B 1 153 ? 7.777 -26.281 -2.076 1 98.88 153 ALA B O 1
ATOM 4238 N N . LYS B 1 154 ? 9.719 -27.062 -2.889 1 98.75 154 LYS B N 1
ATOM 4239 C CA . LYS B 1 154 ? 9.805 -28.125 -1.889 1 98.75 154 LYS B CA 1
ATOM 4240 C C . LYS B 1 154 ? 9.914 -27.547 -0.481 1 98.75 154 LYS B C 1
ATOM 4242 O O . LYS B 1 154 ? 9.188 -27.969 0.426 1 98.75 154 LYS B O 1
ATOM 4247 N N . SER B 1 155 ? 10.852 -26.547 -0.289 1 98.88 155 SER B N 1
ATOM 4248 C CA . SER B 1 155 ? 11.047 -25.922 1.014 1 98.88 155 SER B CA 1
ATOM 4249 C C . SER B 1 155 ? 9.766 -25.266 1.505 1 98.88 155 SER B C 1
ATOM 4251 O O . SER B 1 155 ? 9.414 -25.375 2.68 1 98.88 155 SER B O 1
ATOM 4253 N N . PHE B 1 156 ? 9.078 -24.656 0.639 1 98.94 156 PHE B N 1
ATOM 4254 C CA . PHE B 1 156 ? 7.836 -23.969 0.979 1 98.94 156 PHE B CA 1
ATOM 4255 C C . PHE B 1 156 ? 6.766 -24.969 1.404 1 98.94 156 PHE B C 1
ATOM 4257 O O . PHE B 1 156 ? 6.133 -24.812 2.447 1 98.94 156 PHE B O 1
ATOM 4264 N N . LEU B 1 157 ? 6.555 -26 0.565 1 98.88 157 LEU B N 1
ATOM 4265 C CA . LEU B 1 157 ? 5.527 -27 0.853 1 98.88 157 LEU B CA 1
ATOM 4266 C C . LEU B 1 157 ? 5.832 -27.734 2.152 1 98.88 157 LEU B C 1
ATOM 4268 O O . LEU B 1 157 ? 4.93 -28 2.951 1 98.88 157 LEU B O 1
ATOM 4272 N N . LEU B 1 158 ? 7.109 -28.094 2.344 1 98.62 158 LEU B N 1
ATOM 4273 C CA . LEU B 1 158 ? 7.516 -28.781 3.568 1 98.62 158 LEU B CA 1
ATOM 4274 C C . LEU B 1 158 ? 7.191 -27.938 4.793 1 98.62 158 LEU B C 1
ATOM 4276 O O . LEU B 1 158 ? 6.668 -28.438 5.785 1 98.62 158 LEU B O 1
ATOM 4280 N N . ALA B 1 159 ? 7.473 -26.641 4.754 1 98.75 159 ALA B N 1
ATOM 4281 C CA . ALA B 1 159 ? 7.199 -25.734 5.871 1 98.75 159 ALA B CA 1
ATOM 4282 C C . ALA B 1 159 ? 5.695 -25.578 6.09 1 98.75 159 ALA B C 1
ATOM 4284 O O . ALA B 1 159 ? 5.234 -25.484 7.23 1 98.75 159 ALA B O 1
ATOM 4285 N N . SER B 1 160 ? 4.945 -25.547 5.027 1 98.81 160 SER B N 1
ATOM 4286 C CA . SER B 1 160 ? 3.502 -25.344 5.117 1 98.81 160 SER B CA 1
ATOM 4287 C C . SER B 1 160 ? 2.809 -26.562 5.73 1 98.81 160 SER B C 1
ATOM 4289 O O . SER B 1 160 ? 1.999 -26.422 6.648 1 98.81 160 SER B O 1
ATOM 4291 N N . PHE B 1 161 ? 3.168 -27.781 5.227 1 98.12 161 PHE B N 1
ATOM 4292 C CA . PHE B 1 161 ? 2.377 -28.969 5.543 1 98.12 161 PHE B CA 1
ATOM 4293 C C . PHE B 1 161 ? 3.057 -29.797 6.621 1 98.12 161 PHE B C 1
ATOM 4295 O O . PHE B 1 161 ? 2.438 -30.688 7.211 1 98.12 161 PHE B O 1
ATOM 4302 N N . ALA B 1 162 ? 4.297 -29.578 6.902 1 96.81 162 ALA B N 1
ATOM 4303 C CA . ALA B 1 162 ? 5.059 -30.344 7.879 1 96.81 162 ALA B CA 1
ATOM 4304 C C . ALA B 1 162 ? 5.086 -31.828 7.512 1 96.81 162 ALA B C 1
ATOM 4306 O O . ALA B 1 162 ? 4.977 -32.688 8.383 1 96.81 162 ALA B O 1
ATOM 4307 N N . ARG B 1 163 ? 5.012 -32.156 6.219 1 96.44 163 ARG B N 1
ATOM 4308 C CA . ARG B 1 163 ? 5.199 -33.5 5.641 1 96.44 163 ARG B CA 1
ATOM 4309 C C . ARG B 1 163 ? 5.977 -33.438 4.332 1 96.44 163 ARG B C 1
ATOM 4311 O O . ARG B 1 163 ? 5.957 -32.406 3.65 1 96.44 163 ARG B O 1
ATOM 4318 N N . GLU B 1 164 ? 6.594 -34.531 4.008 1 97 164 GLU B N 1
ATOM 4319 C CA . GLU B 1 164 ? 7.367 -34.594 2.768 1 97 164 GLU B CA 1
ATOM 4320 C C . GLU B 1 164 ? 6.449 -34.531 1.548 1 97 164 GLU B C 1
ATOM 4322 O O . GLU B 1 164 ? 5.586 -35.406 1.379 1 97 164 GLU B O 1
ATOM 4327 N N . PRO B 1 165 ? 6.559 -33.469 0.716 1 97 165 PRO B N 1
ATOM 4328 C CA . PRO B 1 165 ? 5.746 -33.438 -0.503 1 97 165 PRO B CA 1
ATOM 4329 C C . PRO B 1 165 ? 6.203 -34.469 -1.548 1 97 165 PRO B C 1
ATOM 4331 O O . PRO B 1 165 ? 7.387 -34.812 -1.6 1 97 165 PRO B O 1
ATOM 4334 N N . THR B 1 166 ? 5.312 -34.906 -2.35 1 95.88 166 THR B N 1
ATOM 4335 C CA . THR B 1 166 ? 5.652 -35.812 -3.451 1 95.88 166 THR B CA 1
ATOM 4336 C C . THR B 1 166 ? 6.309 -35.031 -4.59 1 95.88 166 THR B C 1
ATOM 4338 O O . THR B 1 166 ? 6.242 -33.812 -4.633 1 95.88 166 THR B O 1
ATOM 4341 N N . THR B 1 167 ? 6.922 -35.75 -5.504 1 96.62 167 THR B N 1
ATOM 4342 C CA . THR B 1 167 ? 7.551 -35.156 -6.672 1 96.62 167 THR B CA 1
ATOM 4343 C C . THR B 1 167 ? 6.523 -34.375 -7.512 1 96.62 167 THR B C 1
ATOM 4345 O O . THR B 1 167 ? 6.812 -33.312 -8.031 1 96.62 167 THR B O 1
ATOM 4348 N N . ASP B 1 168 ? 5.293 -34.938 -7.609 1 95.81 168 ASP B N 1
ATOM 4349 C CA . ASP B 1 168 ? 4.227 -34.281 -8.375 1 95.81 168 ASP B CA 1
ATOM 4350 C C . ASP B 1 168 ? 3.785 -32.969 -7.73 1 95.81 168 ASP B C 1
ATOM 4352 O O . ASP B 1 168 ? 3.518 -32 -8.422 1 95.81 168 ASP B O 1
ATOM 4356 N N . GLU B 1 169 ? 3.703 -33.031 -6.391 1 96.88 169 GLU B N 1
ATOM 4357 C CA . GLU B 1 169 ? 3.324 -31.828 -5.664 1 96.88 169 GLU B CA 1
ATOM 4358 C C . GLU B 1 169 ? 4.367 -30.719 -5.836 1 96.88 169 GLU B C 1
ATOM 4360 O O . GLU B 1 169 ? 4.023 -29.562 -6.059 1 96.88 169 GLU B O 1
ATOM 4365 N N . ILE B 1 170 ? 5.66 -31.078 -5.727 1 98.25 170 ILE B N 1
ATOM 4366 C CA . ILE B 1 170 ? 6.758 -30.141 -5.879 1 98.25 170 ILE B CA 1
ATOM 4367 C C . ILE B 1 170 ? 6.734 -29.547 -7.281 1 98.25 170 ILE B C 1
ATOM 4369 O O . ILE B 1 170 ? 6.852 -28.328 -7.449 1 98.25 170 ILE B O 1
ATOM 4373 N N . ASN B 1 171 ? 6.539 -30.422 -8.266 1 97.5 171 ASN B N 1
ATOM 4374 C CA . ASN B 1 171 ? 6.496 -29.984 -9.656 1 97.5 171 ASN B CA 1
ATOM 4375 C C . ASN B 1 171 ? 5.324 -29.031 -9.906 1 97.5 171 ASN B C 1
ATOM 4377 O O . ASN B 1 171 ? 5.48 -28.016 -10.586 1 97.5 171 ASN B O 1
ATOM 4381 N N . ALA B 1 172 ? 4.156 -29.359 -9.375 1 97.5 172 ALA B N 1
ATOM 4382 C CA . ALA B 1 172 ? 2.969 -28.531 -9.562 1 97.5 172 ALA B CA 1
ATOM 4383 C C . ALA B 1 172 ? 3.154 -27.156 -8.93 1 97.5 172 ALA B C 1
ATOM 4385 O O . ALA B 1 172 ? 2.811 -26.141 -9.531 1 97.5 172 ALA B O 1
ATOM 4386 N N . MET B 1 173 ? 3.699 -27.141 -7.711 1 98.56 173 MET B N 1
ATOM 4387 C CA . MET B 1 173 ? 3.93 -25.875 -7.027 1 98.56 173 MET B CA 1
ATOM 4388 C C . MET B 1 173 ? 4.969 -25.031 -7.77 1 98.56 173 MET B C 1
ATOM 4390 O O . MET B 1 173 ? 4.812 -23.828 -7.906 1 98.56 173 MET B O 1
ATOM 4394 N N . ASP B 1 174 ? 6.02 -25.688 -8.227 1 98.81 174 ASP B N 1
ATOM 4395 C CA . ASP B 1 174 ? 7.062 -25 -8.984 1 98.81 174 ASP B CA 1
ATOM 4396 C C . ASP B 1 174 ? 6.484 -24.344 -10.234 1 98.81 174 ASP B C 1
ATOM 4398 O O . ASP B 1 174 ? 6.766 -23.172 -10.508 1 98.81 174 ASP B O 1
ATOM 4402 N N . LYS B 1 175 ? 5.668 -25.062 -10.961 1 98.69 175 LYS B N 1
ATOM 4403 C CA . LYS B 1 175 ? 5.055 -24.547 -12.18 1 98.69 175 LYS B CA 1
ATOM 4404 C C . LYS B 1 175 ? 4.055 -23.438 -11.867 1 98.69 175 LYS B C 1
ATOM 4406 O O . LYS B 1 175 ? 3.963 -22.453 -12.602 1 98.69 175 LYS B O 1
ATOM 4411 N N . ALA B 1 176 ? 3.287 -23.609 -10.773 1 98.62 176 ALA B N 1
ATOM 4412 C CA . ALA B 1 176 ? 2.348 -22.562 -10.359 1 98.62 176 ALA B CA 1
ATOM 4413 C C . ALA B 1 176 ? 3.076 -21.266 -10.055 1 98.62 176 ALA B C 1
ATOM 4415 O O . ALA B 1 176 ? 2.605 -20.172 -10.414 1 98.62 176 ALA B O 1
ATOM 4416 N N . LEU B 1 177 ? 4.238 -21.359 -9.367 1 98.88 177 LEU B N 1
ATOM 4417 C CA . LEU B 1 177 ? 5.043 -20.188 -9.039 1 98.88 177 LEU B CA 1
ATOM 4418 C C . LEU B 1 177 ? 5.516 -19.484 -10.305 1 98.88 177 LEU B C 1
ATOM 4420 O O . LEU B 1 177 ? 5.508 -18.25 -10.375 1 98.88 177 LEU B O 1
ATOM 4424 N N . ILE B 1 178 ? 5.879 -20.25 -11.32 1 98.88 178 ILE B N 1
ATOM 4425 C CA . ILE B 1 178 ? 6.32 -19.672 -12.586 1 98.88 178 ILE B CA 1
ATOM 4426 C C . ILE B 1 178 ? 5.152 -18.969 -13.273 1 98.88 178 ILE B C 1
ATOM 4428 O O . ILE B 1 178 ? 5.281 -17.828 -13.727 1 98.88 178 ILE B O 1
ATOM 4432 N N . LEU B 1 179 ? 3.99 -19.562 -13.258 1 98.62 179 LEU B N 1
ATOM 4433 C CA . LEU B 1 179 ? 2.83 -19.094 -14.008 1 98.62 179 LEU B CA 1
ATOM 4434 C C . LEU B 1 179 ? 2.289 -17.797 -13.422 1 98.62 179 LEU B C 1
ATOM 4436 O O . LEU B 1 179 ? 1.783 -16.938 -14.148 1 98.62 179 LEU B O 1
ATOM 4440 N N . TYR B 1 180 ? 2.43 -17.594 -12.086 1 98.19 180 TYR B N 1
ATOM 4441 C CA . TYR B 1 180 ? 1.858 -16.453 -11.398 1 98.19 180 TYR B CA 1
ATOM 4442 C C . TYR B 1 180 ? 2.902 -15.352 -11.211 1 98.19 180 TYR B C 1
ATOM 4444 O O . TYR B 1 180 ? 2.629 -14.328 -10.586 1 98.19 180 TYR B O 1
ATOM 4452 N N . THR B 1 181 ? 4.066 -15.5 -11.773 1 98.62 181 THR B N 1
ATOM 4453 C CA . THR B 1 181 ? 5.195 -14.625 -11.484 1 98.62 181 THR B CA 1
ATOM 4454 C C . THR B 1 181 ? 4.879 -13.188 -11.875 1 98.62 181 THR B C 1
ATOM 4456 O O . THR B 1 181 ? 5.129 -12.258 -11.102 1 98.62 181 THR B O 1
ATOM 4459 N N . ASP B 1 182 ? 4.363 -13.039 -13.078 1 98.5 182 ASP B N 1
ATOM 4460 C CA . ASP B 1 182 ? 4.223 -11.664 -13.547 1 98.5 182 ASP B CA 1
ATOM 4461 C C . ASP B 1 182 ? 3.152 -11.562 -14.633 1 98.5 182 ASP B C 1
ATOM 4463 O O . ASP B 1 182 ? 2.848 -12.555 -15.305 1 98.5 182 ASP B O 1
ATOM 4467 N N . HIS B 1 183 ? 2.596 -10.461 -14.742 1 97.12 183 HIS B N 1
ATOM 4468 C CA . HIS B 1 183 ? 1.598 -10.18 -15.773 1 97.12 183 HIS B CA 1
ATOM 4469 C C . HIS B 1 183 ? 1.551 -8.695 -16.109 1 97.12 183 HIS B C 1
ATOM 4471 O O . HIS B 1 183 ? 0.483 -8.078 -16.078 1 97.12 183 HIS B O 1
ATOM 4477 N N . GLU B 1 184 ? 2.781 -8.164 -16.297 1 96.38 184 GLU B N 1
ATOM 4478 C CA . GLU B 1 184 ? 2.98 -6.762 -16.641 1 96.38 184 GLU B CA 1
ATOM 4479 C C . GLU B 1 184 ? 2.754 -5.848 -15.445 1 96.38 184 GLU B C 1
ATOM 4481 O O . GLU B 1 184 ? 3.412 -5.996 -14.414 1 96.38 184 GLU B O 1
ATOM 4486 N N . VAL B 1 185 ? 1.82 -4.824 -15.586 1 97.06 185 VAL B N 1
ATOM 4487 C CA . VAL B 1 185 ? 1.681 -3.883 -14.477 1 97.06 185 VAL B CA 1
ATOM 4488 C C . VAL B 1 185 ? 0.232 -3.861 -14 1 97.06 185 VAL B C 1
ATOM 4490 O O . VAL B 1 185 ? -0.394 -2.801 -13.938 1 97.06 185 VAL B O 1
ATOM 4493 N N . PRO B 1 186 ? -0.22 -5.016 -13.469 1 97 186 PRO B N 1
ATOM 4494 C CA . PRO B 1 186 ? -1.559 -5.016 -12.875 1 97 186 PRO B CA 1
ATOM 4495 C C . PRO B 1 186 ? -1.661 -4.109 -11.648 1 97 186 PRO B C 1
ATOM 4497 O O . PRO B 1 186 ? -0.694 -3.43 -11.297 1 97 186 PRO B O 1
ATOM 4500 N N . ALA B 1 187 ? -2.826 -4.082 -11.031 1 98 187 ALA B N 1
ATOM 4501 C CA . ALA B 1 187 ? -3.125 -3.148 -9.945 1 98 187 ALA B CA 1
ATOM 4502 C C . ALA B 1 187 ? -2.119 -3.291 -8.805 1 98 187 ALA B C 1
ATOM 4504 O O . ALA B 1 187 ? -1.646 -2.291 -8.258 1 98 187 ALA B O 1
ATOM 4505 N N . SER B 1 188 ? -1.785 -4.527 -8.398 1 98.81 188 SER B N 1
ATOM 4506 C CA . SER B 1 188 ? -0.84 -4.73 -7.301 1 98.81 188 SER B CA 1
ATOM 4507 C C . SER B 1 188 ? 0.548 -4.215 -7.672 1 98.81 188 SER B C 1
ATOM 4509 O O . SER B 1 188 ? 1.207 -3.559 -6.863 1 98.81 188 SER B O 1
ATOM 4511 N N . THR B 1 189 ? 1.005 -4.469 -8.906 1 98.88 189 THR B N 1
ATOM 4512 C CA . THR B 1 189 ? 2.289 -3.943 -9.359 1 98.88 189 THR B CA 1
ATOM 4513 C C . THR B 1 189 ? 2.262 -2.42 -9.422 1 98.88 189 THR B C 1
ATOM 4515 O O . THR B 1 189 ? 3.24 -1.762 -9.055 1 98.88 189 THR B O 1
ATOM 4518 N N . THR B 1 190 ? 1.128 -1.856 -9.906 1 98.81 190 THR B N 1
ATOM 4519 C CA . THR B 1 190 ? 0.966 -0.407 -9.961 1 98.81 190 THR B CA 1
ATOM 4520 C C . THR B 1 190 ? 1.103 0.203 -8.57 1 98.81 190 THR B C 1
ATOM 4522 O O . THR B 1 190 ? 1.803 1.201 -8.391 1 98.81 190 THR B O 1
ATOM 4525 N N . ALA B 1 191 ? 0.453 -0.393 -7.59 1 98.88 191 ALA B N 1
ATOM 4526 C CA . ALA B 1 191 ? 0.558 0.092 -6.215 1 98.88 191 ALA B CA 1
ATOM 4527 C C . ALA B 1 191 ? 2 0.04 -5.723 1 98.88 191 ALA B C 1
ATOM 4529 O O . ALA B 1 191 ? 2.479 0.979 -5.082 1 98.88 191 ALA B O 1
ATOM 4530 N N . ALA B 1 192 ? 2.686 -1.051 -5.996 1 98.94 192 ALA B N 1
ATOM 4531 C CA . ALA B 1 192 ? 4.09 -1.188 -5.617 1 98.94 192 ALA B CA 1
ATOM 4532 C C . ALA B 1 192 ? 4.945 -0.113 -6.281 1 98.94 192 ALA B C 1
ATOM 4534 O O . ALA B 1 192 ? 5.84 0.454 -5.648 1 98.94 192 ALA B O 1
ATOM 4535 N N . LEU B 1 193 ? 4.68 0.144 -7.555 1 98.88 193 LEU B N 1
ATOM 4536 C CA . LEU B 1 193 ? 5.434 1.14 -8.305 1 98.88 193 LEU B CA 1
ATOM 4537 C C . LEU B 1 193 ? 5.215 2.535 -7.734 1 98.88 193 LEU B C 1
ATOM 4539 O O . LEU B 1 193 ? 6.148 3.336 -7.66 1 98.88 193 LEU B O 1
ATOM 4543 N N . VAL B 1 194 ? 3.996 2.855 -7.355 1 98.81 194 VAL B N 1
ATOM 4544 C CA . VAL B 1 194 ? 3.709 4.16 -6.77 1 98.81 194 VAL B CA 1
ATOM 4545 C C . VAL B 1 194 ? 4.516 4.34 -5.484 1 98.81 194 VAL B C 1
ATOM 4547 O O . VAL B 1 194 ? 5.156 5.375 -5.289 1 98.81 194 VAL B O 1
ATOM 4550 N N . ALA B 1 195 ? 4.551 3.342 -4.609 1 98.88 195 ALA B N 1
ATOM 4551 C CA . ALA B 1 195 ? 5.336 3.412 -3.379 1 98.88 195 ALA B CA 1
ATOM 4552 C C . ALA B 1 195 ? 6.824 3.527 -3.686 1 98.88 195 ALA B C 1
ATOM 4554 O O . ALA B 1 195 ? 7.512 4.398 -3.143 1 98.88 195 ALA B O 1
ATOM 4555 N N . ALA B 1 196 ? 7.281 2.713 -4.602 1 98.81 196 ALA B N 1
ATOM 4556 C CA . ALA B 1 196 ? 8.703 2.705 -4.945 1 98.81 196 ALA B CA 1
ATOM 4557 C C . ALA B 1 196 ? 9.117 4.027 -5.59 1 98.81 196 ALA B C 1
ATOM 4559 O O . ALA B 1 196 ? 10.258 4.461 -5.441 1 98.81 196 ALA B O 1
ATOM 4560 N N . SER B 1 197 ? 8.172 4.68 -6.281 1 98.5 197 SER B N 1
ATOM 4561 C CA . SER B 1 197 ? 8.469 5.938 -6.957 1 98.5 197 SER B CA 1
ATOM 4562 C C . SER B 1 197 ? 8.844 7.027 -5.957 1 98.5 197 SER B C 1
ATOM 4564 O O . SER B 1 197 ? 9.492 8.016 -6.32 1 98.5 197 SER B O 1
ATOM 4566 N N . THR B 1 198 ? 8.438 6.855 -4.699 1 98.06 198 THR B N 1
ATOM 4567 C CA . THR B 1 198 ? 8.797 7.809 -3.654 1 98.06 198 THR B CA 1
ATOM 4568 C C . THR B 1 198 ? 10.102 7.398 -2.975 1 98.06 198 THR B C 1
ATOM 4570 O O . THR B 1 198 ? 10.523 8.023 -1.997 1 98.06 198 THR B O 1
ATOM 4573 N N . LEU B 1 199 ? 10.648 6.301 -3.414 1 97.88 199 LEU B N 1
ATOM 4574 C CA . LEU B 1 199 ? 11.852 5.66 -2.887 1 97.88 199 LEU B CA 1
ATOM 4575 C C . LEU B 1 199 ? 11.578 5.039 -1.521 1 97.88 199 LEU B C 1
ATOM 4577 O O . LEU B 1 199 ? 12.453 5.02 -0.657 1 97.88 199 LEU B O 1
ATOM 4581 N N . SER B 1 200 ? 10.367 4.691 -1.277 1 98.06 200 SER B N 1
ATOM 4582 C CA . SER B 1 200 ? 10.07 3.785 -0.174 1 98.06 200 SER B CA 1
ATOM 4583 C C . SER B 1 200 ? 10.82 2.465 -0.329 1 98.06 200 SER B C 1
ATOM 4585 O O . SER B 1 200 ? 11.203 2.088 -1.439 1 98.06 200 SER B O 1
ATOM 4587 N N . ASP B 1 201 ? 11.062 1.736 0.708 1 98.31 201 ASP B N 1
ATOM 4588 C CA . ASP B 1 201 ? 11.82 0.486 0.664 1 98.31 201 ASP B CA 1
ATOM 4589 C C . ASP B 1 201 ? 11 -0.624 0.008 1 98.31 201 ASP B C 1
ATOM 4591 O O . ASP B 1 201 ? 9.797 -0.458 -0.234 1 98.31 201 ASP B O 1
ATOM 4595 N N . MET B 1 202 ? 11.641 -1.76 -0.259 1 98.81 202 MET B N 1
ATOM 4596 C CA . MET B 1 202 ? 11.031 -2.852 -1.014 1 98.81 202 MET B CA 1
ATOM 4597 C C . MET B 1 202 ? 9.898 -3.502 -0.218 1 98.81 202 MET B C 1
ATOM 4599 O O . MET B 1 202 ? 8.875 -3.871 -0.783 1 98.81 202 MET B O 1
ATOM 4603 N N . TYR B 1 203 ? 10.055 -3.646 1.117 1 98.88 203 TYR B N 1
ATOM 4604 C CA . TYR B 1 203 ? 9.016 -4.273 1.93 1 98.88 203 TYR B CA 1
ATOM 4605 C C . TYR B 1 203 ? 7.754 -3.422 1.955 1 98.88 203 TYR B C 1
ATOM 4607 O O . TYR B 1 203 ? 6.641 -3.947 1.854 1 98.88 203 TYR B O 1
ATOM 4615 N N . SER B 1 204 ? 7.938 -2.096 2.109 1 98.81 204 SER B N 1
ATOM 4616 C CA . SER B 1 204 ? 6.785 -1.204 2.051 1 98.81 204 SER B CA 1
ATOM 4617 C C . SER B 1 204 ? 6.121 -1.249 0.68 1 98.81 204 SER B C 1
ATOM 4619 O O . SER B 1 204 ? 4.895 -1.209 0.577 1 98.81 204 SER B O 1
ATOM 4621 N N . SER B 1 205 ? 6.91 -1.311 -0.366 1 98.94 205 SER B N 1
ATOM 4622 C CA . SER B 1 205 ? 6.355 -1.436 -1.711 1 98.94 205 SER B CA 1
ATOM 4623 C C . SER B 1 205 ? 5.547 -2.719 -1.857 1 98.94 205 SER B C 1
ATOM 4625 O O . SER B 1 205 ? 4.477 -2.715 -2.473 1 98.94 205 SER B O 1
ATOM 4627 N N . LEU B 1 206 ? 6.039 -3.797 -1.3 1 98.94 206 LEU B N 1
ATOM 4628 C CA . LEU B 1 206 ? 5.309 -5.059 -1.316 1 98.94 206 LEU B CA 1
ATOM 4629 C C . LEU B 1 206 ? 4.016 -4.949 -0.514 1 98.94 206 LEU B C 1
ATOM 4631 O O . LEU B 1 206 ? 2.996 -5.535 -0.886 1 98.94 206 LEU B O 1
ATOM 4635 N N . THR B 1 207 ? 4.082 -4.242 0.609 1 98.94 207 THR B N 1
ATOM 4636 C CA . THR B 1 207 ? 2.891 -4.035 1.428 1 98.94 207 THR B CA 1
ATOM 4637 C C . THR B 1 207 ? 1.804 -3.32 0.63 1 98.94 207 THR B C 1
ATOM 4639 O O . THR B 1 207 ? 0.627 -3.676 0.717 1 98.94 207 THR B O 1
ATOM 4642 N N . ALA B 1 208 ? 2.229 -2.34 -0.155 1 98.94 208 ALA B N 1
ATOM 4643 C CA . ALA B 1 208 ? 1.287 -1.65 -1.035 1 98.94 208 ALA B CA 1
ATOM 4644 C C . ALA B 1 208 ? 0.705 -2.607 -2.072 1 98.94 208 ALA B C 1
ATOM 4646 O O . ALA B 1 208 ? -0.492 -2.557 -2.367 1 98.94 208 ALA B O 1
ATOM 4647 N N . ALA B 1 209 ? 1.52 -3.457 -2.621 1 98.94 209 ALA B N 1
ATOM 4648 C CA . ALA B 1 209 ? 1.064 -4.445 -3.594 1 98.94 209 ALA B CA 1
ATOM 4649 C C . ALA B 1 209 ? 0.029 -5.383 -2.98 1 98.94 209 ALA B C 1
ATOM 4651 O O . ALA B 1 209 ? -0.993 -5.684 -3.602 1 98.94 209 ALA B O 1
ATOM 4652 N N . LEU B 1 210 ? 0.293 -5.863 -1.772 1 98.94 210 LEU B N 1
ATOM 4653 C CA . LEU B 1 210 ? -0.609 -6.766 -1.068 1 98.94 210 LEU B CA 1
ATOM 4654 C C . LEU B 1 210 ? -1.944 -6.09 -0.781 1 98.94 210 LEU B C 1
ATOM 4656 O O . LEU B 1 210 ? -2.998 -6.723 -0.872 1 98.94 210 LEU B O 1
ATOM 4660 N N . ALA B 1 211 ? -1.867 -4.801 -0.452 1 98.88 211 ALA B N 1
ATOM 4661 C CA . ALA B 1 211 ? -3.09 -4.047 -0.189 1 98.88 211 ALA B CA 1
ATOM 4662 C C . ALA B 1 211 ? -4.004 -4.039 -1.411 1 98.88 211 ALA B C 1
ATOM 4664 O O . ALA B 1 211 ? -5.223 -4.18 -1.284 1 98.88 211 ALA B O 1
ATOM 4665 N N . ALA B 1 212 ? -3.443 -3.893 -2.578 1 98.88 212 ALA B N 1
ATOM 4666 C CA . ALA B 1 212 ? -4.219 -3.916 -3.814 1 98.88 212 ALA B CA 1
ATOM 4667 C C . ALA B 1 212 ? -4.672 -5.336 -4.152 1 98.88 212 ALA B C 1
ATOM 4669 O O . ALA B 1 212 ? -5.801 -5.543 -4.605 1 98.88 212 ALA B O 1
ATOM 4670 N N . LEU B 1 213 ? -3.818 -6.27 -3.91 1 98.69 213 LEU B N 1
ATOM 4671 C CA . LEU B 1 213 ? -4.105 -7.66 -4.234 1 98.69 213 LEU B CA 1
ATOM 4672 C C . LEU B 1 213 ? -5.273 -8.18 -3.402 1 98.69 213 LEU B C 1
ATOM 4674 O O . LEU B 1 213 ? -6.035 -9.039 -3.859 1 98.69 213 LEU B O 1
ATOM 4678 N N . LYS B 1 214 ? -5.457 -7.652 -2.234 1 97.94 214 LYS B N 1
ATOM 4679 C CA . LYS B 1 214 ? -6.484 -8.102 -1.296 1 97.94 214 LYS B CA 1
ATOM 4680 C C . LYS B 1 214 ? -7.883 -7.863 -1.856 1 97.94 214 LYS B C 1
ATOM 4682 O O . LYS B 1 214 ? -8.836 -8.555 -1.482 1 97.94 214 LYS B O 1
ATOM 4687 N N . GLY B 1 215 ? -8.023 -6.879 -2.742 1 97.12 215 GLY B N 1
ATOM 4688 C CA . GLY B 1 215 ? -9.32 -6.562 -3.312 1 97.12 215 GLY B CA 1
ATOM 4689 C C . GLY B 1 215 ? -9.859 -7.656 -4.215 1 97.12 215 GLY B C 1
ATOM 4690 O O . GLY B 1 215 ? -9.109 -8.234 -5.004 1 97.12 215 GLY B O 1
ATOM 4691 N N . PRO B 1 216 ? -11.102 -7.922 -4.172 1 94.88 216 PRO B N 1
ATOM 4692 C CA . PRO B 1 216 ? -11.703 -9.031 -4.922 1 94.88 216 PRO B CA 1
ATOM 4693 C C . PRO B 1 216 ? -11.594 -8.844 -6.434 1 94.88 216 PRO B C 1
ATOM 4695 O O . PRO B 1 216 ? -11.625 -9.82 -7.184 1 94.88 216 PRO B O 1
ATOM 4698 N N . LEU B 1 217 ? -11.398 -7.645 -6.934 1 94.62 217 LEU B N 1
ATOM 4699 C CA . LEU B 1 217 ? -11.336 -7.395 -8.367 1 94.62 217 LEU B CA 1
ATOM 4700 C C . LEU B 1 217 ? -9.938 -7.684 -8.914 1 94.62 217 LEU B C 1
ATOM 4702 O O . LEU B 1 217 ? -9.719 -7.625 -10.125 1 94.62 217 LEU B O 1
ATOM 4706 N N . HIS B 1 218 ? -9.008 -7.992 -7.988 1 93.94 218 HIS B N 1
ATOM 4707 C CA . HIS B 1 218 ? -7.645 -8.297 -8.391 1 93.94 218 HIS B CA 1
ATOM 4708 C C . HIS B 1 218 ? -7.234 -9.695 -7.934 1 93.94 218 HIS B C 1
ATOM 4710 O O . HIS B 1 218 ? -7.195 -10.633 -8.734 1 93.94 218 HIS B O 1
ATOM 4716 N N . GLY B 1 219 ? -7.234 -9.961 -6.676 1 90.62 219 GLY B N 1
ATOM 4717 C CA . GLY B 1 219 ? -6.703 -11.203 -6.148 1 90.62 219 GLY B CA 1
ATOM 4718 C C . GLY B 1 219 ? -7.773 -12.25 -5.887 1 90.62 219 GLY B C 1
ATOM 4719 O O . GLY B 1 219 ? -7.461 -13.414 -5.625 1 90.62 219 GLY B O 1
ATOM 4720 N N . GLY B 1 220 ? -9.008 -11.969 -6.09 1 90.69 220 GLY B N 1
ATOM 4721 C CA . GLY B 1 220 ? -10.07 -12.828 -5.605 1 90.69 220 GLY B CA 1
ATOM 4722 C C . GLY B 1 220 ? -10.578 -13.805 -6.656 1 90.69 220 GLY B C 1
ATOM 4723 O O . GLY B 1 220 ? -11.383 -14.688 -6.359 1 90.69 220 GLY B O 1
ATOM 4724 N N . ALA B 1 221 ? -10.023 -13.789 -7.816 1 91.75 221 ALA B N 1
ATOM 4725 C CA . ALA B 1 221 ? -10.617 -14.508 -8.945 1 91.75 221 ALA B CA 1
ATOM 4726 C C . ALA B 1 221 ? -10.5 -16.016 -8.758 1 91.75 221 ALA B C 1
ATOM 4728 O O . ALA B 1 221 ? -11.445 -16.75 -9.023 1 91.75 221 ALA B O 1
ATOM 4729 N N . ALA B 1 222 ? -9.344 -16.453 -8.297 1 95.5 222 ALA B N 1
ATOM 4730 C CA . ALA B 1 222 ? -9.156 -17.891 -8.117 1 95.5 222 ALA B CA 1
ATOM 4731 C C . ALA B 1 222 ? -10.07 -18.438 -7.023 1 95.5 222 ALA B C 1
ATOM 4733 O O . ALA B 1 222 ? -10.664 -19.516 -7.172 1 95.5 222 ALA B O 1
ATOM 4734 N N . GLU B 1 223 ? -10.156 -17.719 -5.918 1 97.5 223 GLU B N 1
ATOM 4735 C CA . GLU B 1 223 ? -11.031 -18.109 -4.824 1 97.5 223 GLU B CA 1
ATOM 4736 C C . GLU B 1 223 ? -12.492 -18.156 -5.27 1 97.5 223 GLU B C 1
ATOM 4738 O O . GLU B 1 223 ? -13.203 -19.125 -5 1 97.5 223 GLU B O 1
ATOM 4743 N N . GLU B 1 224 ? -12.922 -17.172 -6.02 1 96.31 224 GLU B N 1
ATOM 4744 C CA . GLU B 1 224 ? -14.32 -17.094 -6.445 1 96.31 224 GLU B CA 1
ATOM 4745 C C . GLU B 1 224 ? -14.656 -18.172 -7.469 1 96.31 224 GLU B C 1
ATOM 4747 O O . GLU B 1 224 ? -15.758 -18.703 -7.469 1 96.31 224 GLU B O 1
ATOM 4752 N N . ALA B 1 225 ? -13.719 -18.438 -8.344 1 97.38 225 ALA B N 1
ATOM 4753 C CA . ALA B 1 225 ? -13.922 -19.531 -9.297 1 97.38 225 ALA B CA 1
ATOM 4754 C C . ALA B 1 225 ? -14.109 -20.859 -8.578 1 97.38 225 ALA B C 1
ATOM 4756 O O . ALA B 1 225 ? -15.023 -21.625 -8.898 1 97.38 225 ALA B O 1
ATOM 4757 N N . PHE B 1 226 ? -13.289 -21.125 -7.629 1 98.31 226 PHE B N 1
ATOM 4758 C CA . PHE B 1 226 ? -13.352 -22.391 -6.898 1 98.31 226 PHE B CA 1
ATOM 4759 C C . PHE B 1 226 ? -14.625 -22.469 -6.07 1 98.31 226 PHE B C 1
ATOM 4761 O O . PHE B 1 226 ? -15.242 -23.531 -5.969 1 98.31 226 PHE B O 1
ATOM 4768 N N . LYS B 1 227 ? -15.055 -21.359 -5.465 1 97.62 227 LYS B N 1
ATOM 4769 C CA . LYS B 1 227 ? -16.281 -21.328 -4.68 1 97.62 227 LYS B CA 1
ATOM 4770 C C . LYS B 1 227 ? -17.5 -21.703 -5.535 1 97.62 227 LYS B C 1
ATOM 4772 O O . LYS B 1 227 ? -18.438 -22.328 -5.047 1 97.62 227 LYS B O 1
ATOM 4777 N N . GLN B 1 228 ? -17.453 -21.312 -6.801 1 97.06 228 GLN B N 1
ATOM 4778 C CA . GLN B 1 228 ? -18.5 -21.719 -7.734 1 97.06 228 GLN B CA 1
ATOM 4779 C C . GLN B 1 228 ? -18.562 -23.25 -7.859 1 97.06 228 GLN B C 1
ATOM 4781 O O . GLN B 1 228 ? -19.656 -23.812 -7.906 1 97.06 228 GLN B O 1
ATOM 4786 N N . PHE B 1 229 ? -17.406 -23.875 -7.922 1 98.44 229 PHE B N 1
ATOM 4787 C CA . PHE B 1 229 ? -17.359 -25.328 -8.031 1 98.44 229 PHE B CA 1
ATOM 4788 C C . PHE B 1 229 ? -17.922 -25.969 -6.773 1 98.44 229 PHE B C 1
ATOM 4790 O O . PHE B 1 229 ? -18.656 -26.969 -6.855 1 98.44 229 PHE B O 1
ATOM 4797 N N . ILE B 1 230 ? -17.547 -25.391 -5.641 1 98.25 230 ILE B N 1
ATOM 4798 C CA . ILE B 1 230 ? -18.062 -25.891 -4.367 1 98.25 230 ILE B CA 1
ATOM 4799 C C . ILE B 1 230 ? -19.578 -25.75 -4.324 1 98.25 230 ILE B C 1
ATOM 4801 O O . ILE B 1 230 ? -20.281 -26.672 -3.912 1 98.25 230 ILE B O 1
ATOM 4805 N N . GLU B 1 231 ? -20.062 -24.594 -4.766 1 98.06 231 GLU B N 1
ATOM 4806 C CA . GLU B 1 231 ? -21.5 -24.328 -4.77 1 98.06 231 GLU B CA 1
ATOM 4807 C C . GLU B 1 231 ? -22.25 -25.328 -5.656 1 98.06 231 GLU B C 1
ATOM 4809 O O . GLU B 1 231 ? -23.328 -25.812 -5.293 1 98.06 231 GLU B O 1
ATOM 4814 N N . ILE B 1 232 ? -21.688 -25.609 -6.785 1 98.12 232 ILE B N 1
ATOM 4815 C CA . ILE B 1 232 ? -22.281 -26.562 -7.711 1 98.12 232 ILE B CA 1
ATOM 4816 C C . ILE B 1 232 ? -22.297 -27.953 -7.082 1 98.12 232 ILE B C 1
ATOM 4818 O O . ILE B 1 232 ? -23.312 -28.656 -7.141 1 98.12 232 ILE B O 1
ATOM 4822 N N . GLY B 1 233 ? -21.141 -28.438 -6.617 1 97.62 233 GLY B N 1
ATOM 4823 C CA . GLY B 1 233 ? -21.047 -29.609 -5.762 1 97.62 233 GLY B CA 1
ATOM 4824 C C . GLY B 1 233 ? -20.953 -30.906 -6.535 1 97.62 233 GLY B C 1
ATOM 4825 O O . GLY B 1 233 ? -20.234 -31.812 -6.145 1 97.62 233 GLY B O 1
ATOM 4826 N N . ASP B 1 234 ? -21.734 -30.953 -7.641 1 97.38 234 ASP B N 1
ATOM 4827 C CA . ASP B 1 234 ? -21.812 -32.188 -8.414 1 97.38 234 ASP B CA 1
ATOM 4828 C C . ASP B 1 234 ? -21.812 -31.906 -9.914 1 97.38 234 ASP B C 1
ATOM 4830 O O . ASP B 1 234 ? -22.5 -30.984 -10.375 1 97.38 234 ASP B O 1
ATOM 4834 N N . PRO B 1 235 ? -21 -32.719 -10.633 1 97.75 235 PRO B N 1
ATOM 4835 C CA . PRO B 1 235 ? -20.938 -32.5 -12.078 1 97.75 235 PRO B CA 1
ATOM 4836 C C . PRO B 1 235 ? -22.312 -32.531 -12.742 1 97.75 235 PRO B C 1
ATOM 4838 O O . PRO B 1 235 ? -22.531 -31.875 -13.75 1 97.75 235 PRO B O 1
ATOM 4841 N N . ASN B 1 236 ? -23.188 -33.281 -12.156 1 98.19 236 ASN B N 1
ATOM 4842 C CA . ASN B 1 236 ? -24.516 -33.438 -12.75 1 98.19 236 ASN B CA 1
ATOM 4843 C C . ASN B 1 236 ? -25.344 -32.156 -12.578 1 98.19 236 ASN B C 1
ATOM 4845 O O . ASN B 1 236 ? -26.375 -31.984 -13.242 1 98.19 236 ASN B O 1
ATOM 4849 N N . ARG B 1 237 ? -24.859 -31.25 -11.797 1 98.44 237 ARG B N 1
ATOM 4850 C CA . ARG B 1 237 ? -25.609 -30.031 -11.5 1 98.44 237 ARG B CA 1
ATOM 4851 C C . ARG B 1 237 ? -25.109 -28.859 -12.328 1 98.44 237 ARG B C 1
ATOM 4853 O O . ARG B 1 237 ? -25.703 -27.781 -12.312 1 98.44 237 ARG B O 1
ATOM 4860 N N . VAL B 1 238 ? -24.156 -29.031 -13.125 1 98.62 238 VAL B N 1
ATOM 4861 C CA . VAL B 1 238 ? -23.438 -27.938 -13.789 1 98.62 238 VAL B CA 1
ATOM 4862 C C . VAL B 1 238 ? -24.359 -27.234 -14.773 1 98.62 238 VAL B C 1
ATOM 4864 O O . VAL B 1 238 ? -24.453 -26 -14.781 1 98.62 238 VAL B O 1
ATOM 4867 N N . GLN B 1 239 ? -25.078 -28 -15.539 1 98.19 239 GLN B N 1
ATOM 4868 C CA . GLN B 1 239 ? -25.938 -27.422 -16.562 1 98.19 239 GLN B CA 1
ATOM 4869 C C . GLN B 1 239 ? -27.016 -26.547 -15.945 1 98.19 239 GLN B C 1
ATOM 4871 O O . GLN B 1 239 ? -27.234 -25.406 -16.391 1 98.19 239 GLN B O 1
ATOM 4876 N N . ASN B 1 240 ? -27.641 -27.078 -14.945 1 98.31 240 ASN B N 1
ATOM 4877 C CA . ASN B 1 240 ? -28.703 -26.328 -14.289 1 98.31 240 ASN B CA 1
ATOM 4878 C C . ASN B 1 240 ? -28.172 -25.078 -13.594 1 98.31 240 ASN B C 1
ATOM 4880 O O . ASN B 1 240 ? -28.797 -24.016 -13.656 1 98.31 240 ASN B O 1
ATOM 4884 N N . TRP B 1 241 ? -27.109 -25.281 -12.914 1 98.44 241 TRP B N 1
ATOM 4885 C CA . TRP B 1 241 ? -26.516 -24.156 -12.227 1 98.44 241 TRP B CA 1
ATOM 4886 C C . TRP B 1 241 ? -26.141 -23.047 -13.219 1 98.44 241 TRP B C 1
ATOM 4888 O O . TRP B 1 241 ? -26.406 -21.875 -12.969 1 98.44 241 TRP B O 1
ATOM 4898 N N . PHE B 1 242 ? -25.547 -23.406 -14.336 1 98.38 242 PHE B N 1
ATOM 4899 C CA . PHE B 1 242 ? -25.125 -22.453 -15.367 1 98.38 242 PHE B CA 1
ATOM 4900 C C . PHE B 1 242 ? -26.328 -21.703 -15.938 1 98.38 242 PHE B C 1
ATOM 4902 O O . PHE B 1 242 ? -26.297 -20.484 -16.062 1 98.38 242 PHE B O 1
ATOM 4909 N N . ASN B 1 243 ? -27.359 -22.422 -16.25 1 98.12 243 ASN B N 1
ATOM 4910 C CA . ASN B 1 243 ? -28.562 -21.812 -16.797 1 98.12 243 ASN B CA 1
ATOM 4911 C C . ASN B 1 243 ? -29.188 -20.828 -15.81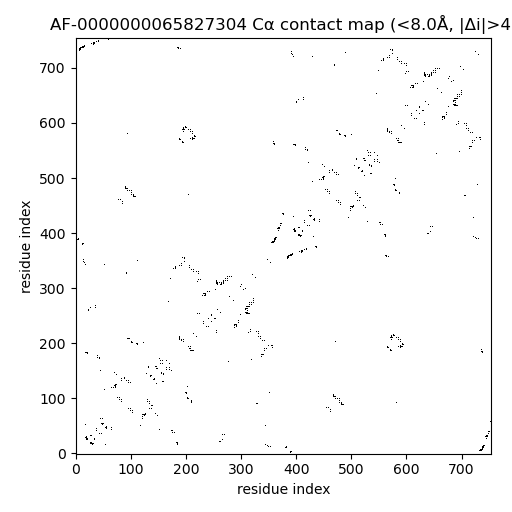2 1 98.12 243 ASN B C 1
ATOM 4913 O O . ASN B 1 243 ? -29.594 -19.719 -16.203 1 98.12 243 ASN B O 1
ATOM 4917 N N . ASP B 1 244 ? -29.203 -21.234 -14.594 1 97.88 244 ASP B N 1
ATOM 4918 C CA . ASP B 1 244 ? -29.859 -20.438 -13.57 1 97.88 244 ASP B CA 1
ATOM 4919 C C . ASP B 1 244 ? -29.031 -19.203 -13.211 1 97.88 244 ASP B C 1
ATOM 4921 O O . ASP B 1 244 ? -29.516 -18.078 -13.305 1 97.88 244 ASP B O 1
ATOM 4925 N N . LYS B 1 245 ? -27.766 -19.484 -12.914 1 97.75 245 LYS B N 1
ATOM 4926 C CA . LYS B 1 245 ? -26.938 -18.422 -12.336 1 97.75 245 LYS B CA 1
ATOM 4927 C C . LYS B 1 245 ? -26.344 -17.531 -13.422 1 97.75 245 LYS B C 1
ATOM 4929 O O . LYS B 1 245 ? -26.25 -16.312 -13.242 1 97.75 245 LYS B O 1
ATOM 4934 N N . VAL B 1 246 ? -25.938 -18.125 -14.531 1 97.06 246 VAL B N 1
ATOM 4935 C CA . VAL B 1 246 ? -25.188 -17.375 -15.539 1 97.06 246 VAL B CA 1
ATOM 4936 C C . VAL B 1 246 ? -26.125 -16.875 -16.625 1 97.06 246 VAL B C 1
ATOM 4938 O O . VAL B 1 246 ? -26.125 -15.688 -16.969 1 97.06 246 VAL B O 1
ATOM 4941 N N . VAL B 1 247 ? -26.969 -17.672 -17.109 1 96.5 247 VAL B N 1
ATOM 4942 C CA . VAL B 1 247 ? -27.828 -17.297 -18.234 1 96.5 247 VAL B CA 1
ATOM 4943 C C . VAL B 1 247 ? -29.016 -16.484 -17.75 1 96.5 247 VAL B C 1
ATOM 4945 O O . VAL B 1 247 ? -29.25 -15.375 -18.219 1 96.5 247 VAL B O 1
ATOM 4948 N N . ASN B 1 248 ? -29.719 -16.984 -16.75 1 97.19 248 ASN B N 1
ATOM 4949 C CA . ASN B 1 248 ? -30.969 -16.359 -16.312 1 97.19 248 ASN B CA 1
ATOM 4950 C C . ASN B 1 248 ? -30.703 -15.164 -15.414 1 97.19 248 ASN B C 1
ATOM 4952 O O . ASN B 1 248 ? -31.297 -14.102 -15.594 1 97.19 248 ASN B O 1
ATOM 4956 N N . GLN B 1 249 ? -29.828 -15.383 -14.469 1 97.12 249 GLN B N 1
ATOM 4957 C CA . GLN B 1 249 ? -29.578 -14.328 -13.492 1 97.12 249 GLN B CA 1
ATOM 4958 C C . GLN B 1 249 ? -28.484 -13.375 -13.992 1 97.12 249 GLN B C 1
ATOM 4960 O O . GLN B 1 249 ? -28.25 -12.32 -13.391 1 97.12 249 GLN B O 1
ATOM 4965 N N . LYS B 1 250 ? -27.812 -13.742 -15.047 1 94.62 250 LYS B N 1
ATOM 4966 C CA . LYS B 1 250 ? -26.844 -12.891 -15.727 1 94.62 250 LYS B CA 1
ATOM 4967 C C . LYS B 1 250 ? -25.656 -12.602 -14.82 1 94.62 250 LYS B C 1
ATOM 4969 O O . LYS B 1 250 ? -25.109 -11.492 -14.844 1 94.62 250 LYS B O 1
ATOM 4974 N N . ASN B 1 251 ? -25.375 -13.625 -13.898 1 95.31 251 ASN B N 1
ATOM 4975 C CA . ASN B 1 251 ? -24.156 -13.508 -13.086 1 95.31 251 ASN B CA 1
ATOM 4976 C C . ASN B 1 251 ? -22.906 -13.773 -13.914 1 95.31 251 ASN B C 1
ATOM 4978 O O . ASN B 1 251 ? -22.953 -14.484 -14.914 1 95.31 251 ASN B O 1
ATOM 4982 N N . ARG B 1 252 ? -21.891 -13.227 -13.461 1 91.94 252 ARG B N 1
ATOM 4983 C CA . ARG B 1 252 ? -20.594 -13.492 -14.094 1 91.94 252 ARG B CA 1
ATOM 4984 C C . ARG B 1 252 ? -20.141 -14.922 -13.836 1 91.94 252 ARG B C 1
ATOM 4986 O O . ARG B 1 252 ? -20.359 -15.461 -12.742 1 91.94 252 ARG B O 1
ATOM 4993 N N . LEU B 1 253 ? -19.578 -15.484 -14.859 1 95.94 253 LEU B N 1
ATOM 4994 C CA . LEU B 1 253 ? -18.891 -16.766 -14.68 1 95.94 253 LEU B CA 1
ATOM 4995 C C . LEU B 1 253 ? -17.469 -16.547 -14.188 1 95.94 253 LEU B C 1
ATOM 4997 O O . LEU B 1 253 ? -16.578 -16.172 -14.953 1 95.94 253 LEU B O 1
ATOM 5001 N N . MET B 1 254 ? -17.219 -16.859 -12.93 1 95.25 254 MET B N 1
ATOM 5002 C CA . MET B 1 254 ? -15.938 -16.547 -12.305 1 95.25 254 MET B CA 1
ATOM 5003 C C . MET B 1 254 ? -14.82 -17.391 -12.922 1 95.25 254 MET B C 1
ATOM 5005 O O . MET B 1 254 ? -14.984 -18.594 -13.133 1 95.25 254 MET B O 1
ATOM 5009 N N . GLY B 1 255 ? -13.75 -16.75 -13.18 1 94.94 255 GLY B N 1
ATOM 5010 C CA . GLY B 1 255 ? -12.625 -17.406 -13.82 1 94.94 255 GLY B CA 1
ATOM 5011 C C . GLY B 1 255 ? -12.633 -17.266 -15.336 1 94.94 255 GLY B C 1
ATOM 5012 O O . GLY B 1 255 ? -11.719 -17.734 -16.016 1 94.94 255 GLY B O 1
ATOM 5013 N N . PHE B 1 256 ? -13.68 -16.609 -15.867 1 95.06 256 PHE B N 1
ATOM 5014 C CA . PHE B 1 256 ? -13.766 -16.297 -17.281 1 95.06 256 PHE B CA 1
ATOM 5015 C C . PHE B 1 256 ? -13.562 -14.805 -17.531 1 95.06 256 PHE B C 1
ATOM 5017 O O . PHE B 1 256 ? -13.984 -13.977 -16.719 1 95.06 256 PHE B O 1
ATOM 5024 N N . GLY B 1 257 ? -12.883 -14.523 -18.656 1 90.62 257 GLY B N 1
ATOM 5025 C CA . GLY B 1 257 ? -12.695 -13.133 -19.047 1 90.62 257 GLY B CA 1
ATOM 5026 C C . GLY B 1 257 ? -11.383 -12.555 -18.547 1 90.62 257 GLY B C 1
ATOM 5027 O O . GLY B 1 257 ? -10.859 -12.984 -17.516 1 90.62 257 GLY B O 1
ATOM 5028 N N . HIS B 1 258 ? -10.867 -11.633 -19.234 1 86.25 258 HIS B N 1
ATOM 5029 C CA . HIS B 1 258 ? -9.625 -10.938 -18.922 1 86.25 258 HIS B CA 1
ATOM 5030 C C . HIS B 1 258 ? -9.539 -9.602 -19.656 1 86.25 258 HIS B C 1
ATOM 5032 O O . HIS B 1 258 ? -9.977 -9.484 -20.797 1 86.25 258 HIS B O 1
ATOM 5038 N N . ARG B 1 259 ? -8.969 -8.688 -19.031 1 80.25 259 ARG B N 1
ATOM 5039 C CA . ARG B 1 259 ? -8.82 -7.363 -19.609 1 80.25 259 ARG B CA 1
ATOM 5040 C C . ARG B 1 259 ? -7.906 -7.406 -20.828 1 80.25 259 ARG B C 1
ATOM 5042 O O . ARG B 1 259 ? -8.117 -6.672 -21.797 1 80.25 259 ARG B O 1
ATOM 5049 N N . VAL B 1 260 ? -6.934 -8.273 -20.75 1 81.31 260 VAL B N 1
ATOM 5050 C CA . VAL B 1 260 ? -5.879 -8.281 -21.766 1 81.31 260 VAL B CA 1
ATOM 5051 C C . VAL B 1 260 ? -6.125 -9.406 -22.766 1 81.31 260 VAL B C 1
ATOM 5053 O O . VAL B 1 260 ? -6.016 -9.211 -23.969 1 81.31 260 VAL B O 1
ATOM 5056 N N . TYR B 1 261 ? -6.5 -10.57 -22.266 1 88 261 TYR B N 1
ATOM 5057 C CA . TYR B 1 261 ? -6.68 -11.734 -23.125 1 88 261 TYR B CA 1
ATOM 5058 C C . TYR B 1 261 ? -8.07 -11.742 -23.75 1 88 261 TYR B C 1
ATOM 5060 O O . TYR B 1 261 ? -9.078 -11.672 -23.047 1 88 261 TYR B O 1
ATOM 5068 N N . LYS B 1 262 ? -8.102 -11.852 -25.016 1 90.69 262 LYS B N 1
ATOM 5069 C CA . LYS B 1 262 ? -9.352 -12.031 -25.75 1 90.69 262 LYS B CA 1
ATOM 5070 C C . LYS B 1 262 ? -9.445 -13.445 -26.328 1 90.69 262 LYS B C 1
ATOM 5072 O O . LYS B 1 262 ? -10.25 -13.695 -27.234 1 90.69 262 LYS B O 1
ATOM 5077 N N . THR B 1 263 ? -8.516 -14.203 -25.875 1 92.31 263 THR B N 1
ATOM 5078 C CA . THR B 1 263 ? -8.406 -15.625 -26.203 1 92.31 263 THR B CA 1
ATOM 5079 C C . THR B 1 263 ? -8.102 -16.453 -24.953 1 92.31 263 THR B C 1
ATOM 5081 O O . THR B 1 263 ? -8.102 -15.922 -23.844 1 92.31 263 THR B O 1
ATOM 5084 N N . TYR B 1 264 ? -8.008 -17.688 -25.234 1 92.06 264 TYR B N 1
ATOM 5085 C CA . TYR B 1 264 ? -7.711 -18.594 -24.109 1 92.06 264 TYR B CA 1
ATOM 5086 C C . TYR B 1 264 ? -6.363 -18.25 -23.484 1 92.06 264 TYR B C 1
ATOM 5088 O O . TYR B 1 264 ? -5.34 -18.234 -24.172 1 92.06 264 TYR B O 1
ATOM 5096 N N . ASP B 1 265 ? -6.336 -17.938 -22.172 1 93.75 265 ASP B N 1
ATOM 5097 C CA . ASP B 1 265 ? -5.129 -17.672 -21.391 1 93.75 265 ASP B CA 1
ATOM 5098 C C . ASP B 1 265 ? -4.195 -18.875 -21.391 1 93.75 265 ASP B C 1
ATOM 5100 O O . ASP B 1 265 ? -4.578 -19.969 -20.938 1 93.75 265 ASP B O 1
ATOM 5104 N N . PRO B 1 266 ? -3.004 -18.688 -21.953 1 94.25 266 PRO B N 1
ATOM 5105 C CA . PRO B 1 266 ? -2.1 -19.844 -22 1 94.25 266 PRO B CA 1
ATOM 5106 C C . PRO B 1 266 ? -1.82 -20.438 -20.609 1 94.25 266 PRO B C 1
ATOM 5108 O O . PRO B 1 266 ? -1.584 -21.641 -20.484 1 94.25 266 PRO B O 1
ATOM 5111 N N . ARG B 1 267 ? -1.797 -19.75 -19.688 1 97.12 267 ARG B N 1
ATOM 5112 C CA . ARG B 1 267 ? -1.558 -20.219 -18.312 1 97.12 267 ARG B CA 1
ATOM 5113 C C . ARG B 1 267 ? -2.684 -21.141 -17.844 1 97.12 267 ARG B C 1
ATOM 5115 O O . ARG B 1 267 ? -2.443 -22.109 -17.125 1 97.12 267 ARG B O 1
ATOM 5122 N N . ALA B 1 268 ? -3.904 -20.734 -18.203 1 96.19 268 ALA B N 1
ATOM 5123 C CA . ALA B 1 268 ? -5.051 -21.562 -17.828 1 96.19 268 ALA B CA 1
ATOM 5124 C C . ALA B 1 268 ? -4.941 -22.969 -18.406 1 96.19 268 ALA B C 1
ATOM 5126 O O . ALA B 1 268 ? -5.312 -23.938 -17.766 1 96.19 268 ALA B O 1
ATOM 5127 N N . LYS B 1 269 ? -4.441 -23.078 -19.594 1 95.75 269 LYS B N 1
ATOM 5128 C CA . LYS B 1 269 ? -4.238 -24.375 -20.234 1 95.75 269 LYS B CA 1
ATOM 5129 C C . LYS B 1 269 ? -3.234 -25.219 -19.438 1 95.75 269 LYS B C 1
ATOM 5131 O O . LYS B 1 269 ? -3.428 -26.422 -19.266 1 95.75 269 LYS B O 1
ATOM 5136 N N . ILE B 1 270 ? -2.236 -24.531 -19.016 1 97.19 270 ILE B N 1
ATOM 5137 C CA . ILE B 1 270 ? -1.187 -25.219 -18.281 1 97.19 270 ILE B CA 1
ATOM 5138 C C . ILE B 1 270 ? -1.717 -25.656 -16.906 1 97.19 270 ILE B C 1
ATOM 5140 O O . ILE B 1 270 ? -1.48 -26.781 -16.484 1 97.19 270 ILE B O 1
ATOM 5144 N N . PHE B 1 271 ? -2.461 -24.797 -16.219 1 97.81 271 PHE B N 1
ATOM 5145 C CA . PHE B 1 271 ? -3.047 -25.141 -14.938 1 97.81 271 PHE B CA 1
ATOM 5146 C C . PHE B 1 271 ? -4.012 -26.312 -15.07 1 97.81 271 PHE B C 1
ATOM 5148 O O . PHE B 1 271 ? -4.098 -27.156 -14.18 1 97.81 271 PHE B O 1
ATOM 5155 N N . LYS B 1 272 ? -4.777 -26.344 -16.188 1 96.94 272 LYS B N 1
ATOM 5156 C CA . LYS B 1 272 ? -5.684 -27.469 -16.438 1 96.94 272 LYS B CA 1
ATOM 5157 C C . LYS B 1 272 ? -4.926 -28.781 -16.5 1 96.94 272 LYS B C 1
ATOM 5159 O O . LYS B 1 272 ? -5.324 -29.766 -15.859 1 96.94 272 LYS B O 1
ATOM 5164 N N . LYS B 1 273 ? -3.832 -28.781 -17.172 1 95.62 273 LYS B N 1
ATOM 5165 C CA . LYS B 1 273 ? -3.006 -29.984 -17.297 1 95.62 273 LYS B CA 1
ATOM 5166 C C . LYS B 1 273 ? -2.422 -30.375 -15.938 1 95.62 273 LYS B C 1
ATOM 5168 O O . LYS B 1 273 ? -2.363 -31.562 -15.602 1 95.62 273 LYS B O 1
ATOM 5173 N N . LEU B 1 274 ? -1.953 -29.375 -15.203 1 95.44 274 LEU B N 1
ATOM 5174 C CA . LEU B 1 274 ? -1.393 -29.625 -13.875 1 95.44 274 LEU B CA 1
ATOM 5175 C C . LEU B 1 274 ? -2.436 -30.234 -12.953 1 95.44 274 LEU B C 1
ATOM 5177 O O . LEU B 1 274 ? -2.127 -31.141 -12.172 1 95.44 274 LEU B O 1
ATOM 5181 N N . ALA B 1 275 ? -3.637 -29.688 -13.047 1 96.25 275 ALA B N 1
ATOM 5182 C CA . ALA B 1 275 ? -4.719 -30.219 -12.219 1 96.25 275 ALA B CA 1
ATOM 5183 C C . ALA B 1 275 ? -4.949 -31.703 -12.492 1 96.25 275 ALA B C 1
ATOM 5185 O O . ALA B 1 275 ? -5.141 -32.469 -11.562 1 96.25 275 ALA B O 1
ATOM 5186 N N . LEU B 1 276 ? -4.863 -32.094 -13.734 1 93.5 276 LEU B N 1
ATOM 5187 C CA . LEU B 1 276 ? -5.09 -33.469 -14.148 1 93.5 276 LEU B CA 1
ATOM 5188 C C . LEU B 1 276 ? -4.066 -34.406 -13.5 1 93.5 276 LEU B C 1
ATOM 5190 O O . LEU B 1 276 ? -4.387 -35.531 -13.172 1 93.5 276 LEU B O 1
ATOM 5194 N N . THR B 1 277 ? -2.898 -33.906 -13.289 1 91.19 277 THR B N 1
ATOM 5195 C CA . THR B 1 277 ? -1.829 -34.75 -12.742 1 91.19 277 THR B CA 1
ATOM 5196 C C . THR B 1 277 ? -1.993 -34.906 -11.234 1 91.19 277 THR B C 1
ATOM 5198 O O . THR B 1 277 ? -1.471 -35.844 -10.648 1 91.19 277 THR B O 1
ATOM 5201 N N . LEU B 1 278 ? -2.729 -34.031 -10.57 1 94.31 278 LEU B N 1
ATOM 5202 C CA . LEU B 1 278 ? -2.771 -34.031 -9.109 1 94.31 278 LEU B CA 1
ATOM 5203 C C . LEU B 1 278 ? -4.062 -34.656 -8.594 1 94.31 278 LEU B C 1
ATOM 5205 O O . LEU B 1 278 ? -4.137 -35.062 -7.438 1 94.31 278 LEU B O 1
ATOM 5209 N N . ILE B 1 279 ? -5.062 -34.719 -9.43 1 91.44 279 ILE B N 1
ATOM 5210 C CA . ILE B 1 279 ? -6.395 -35.031 -8.938 1 91.44 279 ILE B CA 1
ATOM 5211 C C . ILE B 1 279 ? -6.543 -36.562 -8.805 1 91.44 279 ILE B C 1
ATOM 5213 O O . ILE B 1 279 ? -7.504 -37.031 -8.211 1 91.44 279 ILE B O 1
ATOM 5217 N N . GLU B 1 280 ? -5.633 -37.281 -9.336 1 87.06 280 GLU B N 1
ATOM 5218 C CA . GLU B 1 280 ? -5.746 -38.75 -9.352 1 87.06 280 GLU B CA 1
ATOM 5219 C C . GLU B 1 280 ? -5.875 -39.312 -7.938 1 87.06 280 GLU B C 1
ATOM 5221 O O . GLU B 1 280 ? -6.602 -40.281 -7.711 1 87.06 280 GLU B O 1
ATOM 5226 N N . ARG B 1 281 ? -5.238 -38.719 -6.949 1 83.25 281 ARG B N 1
ATOM 5227 C CA . ARG B 1 281 ? -5.266 -39.281 -5.598 1 83.25 281 ARG B CA 1
ATOM 5228 C C . ARG B 1 281 ? -6.137 -38.438 -4.68 1 83.25 281 ARG B C 1
ATOM 5230 O O . ARG B 1 281 ? -6.027 -38.5 -3.455 1 83.25 281 ARG B O 1
ATOM 5237 N N . ASN B 1 282 ? -6.957 -37.594 -5.203 1 90.25 282 ASN B N 1
ATOM 5238 C CA . ASN B 1 282 ? -7.84 -36.688 -4.457 1 90.25 282 ASN B CA 1
ATOM 5239 C C . ASN B 1 282 ? -9.242 -36.656 -5.051 1 90.25 282 ASN B C 1
ATOM 5241 O O . ASN B 1 282 ? -9.531 -35.844 -5.938 1 90.25 282 ASN B O 1
ATOM 5245 N N . ALA B 1 283 ? -10.172 -37.406 -4.504 1 91 283 ALA B N 1
ATOM 5246 C CA . ALA B 1 283 ? -11.516 -37.594 -5.051 1 91 283 ALA B CA 1
ATOM 5247 C C . ALA B 1 283 ? -12.258 -36.25 -5.109 1 91 283 ALA B C 1
ATOM 5249 O O . ALA B 1 283 ? -13 -36 -6.059 1 91 283 ALA B O 1
ATOM 5250 N N . ASP B 1 284 ? -12.078 -35.531 -4.125 1 94.5 284 ASP B N 1
ATOM 5251 C CA . ASP B 1 284 ? -12.75 -34.219 -4.102 1 94.5 284 ASP B CA 1
ATOM 5252 C C . ASP B 1 284 ? -12.211 -33.312 -5.203 1 94.5 284 ASP B C 1
ATOM 5254 O O . ASP B 1 284 ? -12.984 -32.656 -5.906 1 94.5 284 ASP B O 1
ATOM 5258 N N . ALA B 1 285 ? -10.898 -33.281 -5.332 1 96.12 285 ALA B N 1
ATOM 5259 C CA . ALA B 1 285 ? -10.297 -32.469 -6.387 1 96.12 285 ALA B CA 1
ATOM 5260 C C . ALA B 1 285 ? -10.742 -32.938 -7.766 1 96.12 285 ALA B C 1
ATOM 5262 O O . ALA B 1 285 ? -10.945 -32.125 -8.672 1 96.12 285 ALA B O 1
ATOM 5263 N N . ARG B 1 286 ? -10.93 -34.219 -7.91 1 96.81 286 ARG B N 1
ATOM 5264 C CA . ARG B 1 286 ? -11.398 -34.781 -9.172 1 96.81 286 ARG B CA 1
ATOM 5265 C C . ARG B 1 286 ? -12.812 -34.312 -9.492 1 96.81 286 ARG B C 1
ATOM 5267 O O . ARG B 1 286 ? -13.109 -33.969 -10.633 1 96.81 286 ARG B O 1
ATOM 5274 N N . ARG B 1 287 ? -13.602 -34.344 -8.492 1 97.5 287 ARG B N 1
ATOM 5275 C CA . ARG B 1 287 ? -14.977 -33.875 -8.656 1 97.5 287 ARG B CA 1
ATOM 5276 C C . ARG B 1 287 ? -15 -32.406 -9.094 1 97.5 287 ARG B C 1
ATOM 5278 O O . ARG B 1 287 ? -15.727 -32.031 -10.023 1 97.5 287 ARG B O 1
ATOM 5285 N N . TYR B 1 288 ? -14.234 -31.594 -8.414 1 98 288 TYR B N 1
ATOM 5286 C CA . TYR B 1 288 ? -14.203 -30.172 -8.766 1 98 288 TYR B CA 1
ATOM 5287 C C . TYR B 1 288 ? -13.641 -29.969 -10.164 1 98 288 TYR B C 1
ATOM 5289 O O . TYR B 1 288 ? -14.062 -29.062 -10.883 1 98 288 TYR B O 1
ATOM 5297 N N . PHE B 1 289 ? -12.672 -30.797 -10.578 1 98.06 289 PHE B N 1
ATOM 5298 C CA . PHE B 1 289 ? -12.117 -30.719 -11.93 1 98.06 289 PHE B CA 1
ATOM 5299 C C . PHE B 1 289 ? -13.18 -31.047 -12.969 1 98.06 289 PHE B C 1
ATOM 5301 O O . PHE B 1 289 ? -13.273 -30.375 -14 1 98.06 289 PHE B O 1
ATOM 5308 N N . GLU B 1 290 ? -13.945 -32.062 -12.703 1 98.12 290 GLU B N 1
ATOM 5309 C CA . GLU B 1 290 ? -15.016 -32.438 -13.625 1 98.12 290 GLU B CA 1
ATOM 5310 C C . GLU B 1 290 ? -16.047 -31.312 -13.766 1 98.12 290 GLU B C 1
ATOM 5312 O O . GLU B 1 290 ? -16.531 -31.047 -14.867 1 98.12 290 GLU B O 1
ATOM 5317 N N . ILE B 1 291 ? -16.375 -30.766 -12.641 1 98.5 291 ILE B N 1
ATOM 5318 C CA . ILE B 1 291 ? -17.281 -29.625 -12.641 1 98.5 291 ILE B CA 1
ATOM 5319 C C . ILE B 1 291 ? -16.703 -28.5 -13.492 1 98.5 291 ILE B C 1
ATOM 5321 O O . ILE B 1 291 ? -17.406 -27.922 -14.336 1 98.5 291 ILE B O 1
ATOM 5325 N N . ALA B 1 292 ? -15.43 -28.203 -13.266 1 98.31 292 ALA B N 1
ATOM 5326 C CA . ALA B 1 292 ? -14.758 -27.125 -13.992 1 98.31 292 ALA B CA 1
ATOM 5327 C C . ALA B 1 292 ? -14.758 -27.391 -15.492 1 98.31 292 ALA B C 1
ATOM 5329 O O . ALA B 1 292 ? -14.984 -26.484 -16.297 1 98.31 292 ALA B O 1
ATOM 5330 N N . GLN B 1 293 ? -14.555 -28.594 -15.891 1 98.06 293 GLN B N 1
ATOM 5331 C CA . GLN B 1 293 ? -14.5 -28.969 -17.297 1 98.06 293 GLN B CA 1
ATOM 5332 C C . GLN B 1 293 ? -15.852 -28.75 -17.969 1 98.06 293 GLN B C 1
ATOM 5334 O O . GLN B 1 293 ? -15.93 -28.188 -19.078 1 98.06 293 GLN B O 1
ATOM 5339 N N . LYS B 1 294 ? -16.875 -29.203 -17.328 1 98.25 294 LYS B N 1
ATOM 5340 C CA . LYS B 1 294 ? -18.219 -29.016 -17.859 1 98.25 294 LYS B CA 1
ATOM 5341 C C . LYS B 1 294 ? -18.594 -27.547 -17.938 1 98.25 294 LYS B C 1
ATOM 5343 O O . LYS B 1 294 ? -19.188 -27.094 -18.922 1 98.25 294 LYS B O 1
ATOM 5348 N N . LEU B 1 295 ? -18.219 -26.859 -16.891 1 98.12 295 LEU B N 1
ATOM 5349 C CA . LEU B 1 295 ? -18.484 -25.438 -16.859 1 98.12 295 LEU B CA 1
ATOM 5350 C C . LEU B 1 295 ? -17.719 -24.703 -17.953 1 98.12 295 LEU B C 1
ATOM 5352 O O . LEU B 1 295 ? -18.219 -23.75 -18.547 1 98.12 295 LEU B O 1
ATOM 5356 N N . GLU B 1 296 ? -16.484 -25.109 -18.109 1 97.94 296 GLU B N 1
ATOM 5357 C CA . GLU B 1 296 ? -15.664 -24.531 -19.172 1 97.94 296 GLU B CA 1
ATOM 5358 C C . GLU B 1 296 ? -16.328 -24.703 -20.531 1 97.94 296 GLU B C 1
ATOM 5360 O O . GLU B 1 296 ? -16.375 -23.766 -21.344 1 97.94 296 GLU B O 1
ATOM 5365 N N . GLU B 1 297 ? -16.812 -25.828 -20.781 1 98 297 GLU B N 1
ATOM 5366 C CA . GLU B 1 297 ? -17.469 -26.125 -22.047 1 98 297 GLU B CA 1
ATOM 5367 C C . GLU B 1 297 ? -18.688 -25.234 -22.266 1 98 297 GLU B C 1
ATOM 5369 O O . GLU B 1 297 ? -18.859 -24.656 -23.344 1 98 297 GLU B O 1
ATOM 5374 N N . LEU B 1 298 ? -19.484 -25.125 -21.266 1 98.06 298 LEU B N 1
ATOM 5375 C CA . LEU B 1 298 ? -20.672 -24.281 -21.328 1 98.06 298 LEU B CA 1
ATOM 5376 C C . LEU B 1 298 ? -20.281 -22.812 -21.5 1 98.06 298 LEU B C 1
ATOM 5378 O O . LEU B 1 298 ? -20.906 -22.094 -22.281 1 98.06 298 LEU B O 1
ATOM 5382 N N . GLY B 1 299 ? -19.297 -22.453 -20.734 1 97.69 299 GLY B N 1
ATOM 5383 C CA . GLY B 1 299 ? -18.828 -21.078 -20.812 1 97.69 299 GLY B CA 1
ATOM 5384 C C . GLY B 1 299 ? -18.297 -20.703 -22.188 1 97.69 299 GLY B C 1
ATOM 5385 O O . GLY B 1 299 ? -18.609 -19.625 -22.703 1 97.69 299 GLY B O 1
ATOM 5386 N N . ILE B 1 300 ? -17.531 -21.578 -22.75 1 97.44 300 ILE B N 1
ATOM 5387 C CA . ILE B 1 300 ? -16.969 -21.328 -24.062 1 97.44 300 ILE B CA 1
ATOM 5388 C C . ILE B 1 300 ? -18.094 -21.266 -25.094 1 97.44 300 ILE B C 1
ATOM 5390 O O . ILE B 1 300 ? -18.094 -20.375 -25.953 1 97.44 300 ILE B O 1
ATOM 5394 N N . LYS B 1 301 ? -18.984 -22.141 -25.016 1 96.94 301 LYS B N 1
ATOM 5395 C CA . LYS B 1 301 ? -20.109 -22.141 -25.938 1 96.94 301 LYS B CA 1
ATOM 5396 C C . LYS B 1 301 ? -20.891 -20.828 -25.844 1 96.94 301 LYS B C 1
ATOM 5398 O O . LYS B 1 301 ? -21.312 -20.281 -26.859 1 96.94 301 LYS B O 1
ATOM 5403 N N . GLN B 1 302 ? -20.984 -20.328 -24.703 1 96.25 302 GLN B N 1
ATOM 5404 C CA . GLN B 1 302 ? -21.812 -19.156 -24.453 1 96.25 302 GLN B CA 1
ATOM 5405 C C . GLN B 1 302 ? -21.062 -17.859 -24.75 1 96.25 302 GLN B C 1
ATOM 5407 O O . GLN B 1 302 ? -21.656 -16.891 -25.25 1 96.25 302 GLN B O 1
ATOM 5412 N N . PHE B 1 303 ? -19.75 -17.812 -24.469 1 96.38 303 PHE B N 1
ATOM 5413 C CA . PHE B 1 303 ? -19.125 -16.5 -24.328 1 96.38 303 PHE B CA 1
ATOM 5414 C C . PHE B 1 303 ? -17.984 -16.344 -25.328 1 96.38 303 PHE B C 1
ATOM 5416 O O . PHE B 1 303 ? -17.484 -15.242 -25.547 1 96.38 303 PHE B O 1
ATOM 5423 N N . SER B 1 304 ? -17.578 -17.453 -26.031 1 94.94 304 SER B N 1
ATOM 5424 C CA . SER B 1 304 ? -16.375 -17.391 -26.875 1 94.94 304 SER B CA 1
ATOM 5425 C C . SER B 1 304 ? -16.562 -16.391 -28 1 94.94 304 SER B C 1
ATOM 5427 O O . SER B 1 304 ? -15.602 -15.766 -28.453 1 94.94 304 SER B O 1
ATOM 5429 N N . SER B 1 305 ? -17.766 -16.172 -28.516 1 94.44 305 SER B N 1
ATOM 5430 C CA . SER B 1 305 ? -18.031 -15.219 -29.578 1 94.44 305 SER B CA 1
ATOM 5431 C C . SER B 1 305 ? -17.734 -13.789 -29.141 1 94.44 305 SER B C 1
ATOM 5433 O O . SER B 1 305 ? -17.5 -12.914 -29.984 1 94.44 305 SER B O 1
ATOM 5435 N N . LYS B 1 306 ? -17.734 -13.617 -27.859 1 93.06 306 LYS B N 1
ATOM 5436 C CA . LYS B 1 306 ? -17.453 -12.297 -27.312 1 93.06 306 LYS B CA 1
ATOM 5437 C C . LYS B 1 306 ? -16 -12.188 -26.859 1 93.06 306 LYS B C 1
ATOM 5439 O O . LYS B 1 306 ? -15.633 -11.242 -26.156 1 93.06 306 LYS B O 1
ATOM 5444 N N . GLY B 1 307 ? -15.234 -13.234 -27.156 1 93.12 307 GLY B N 1
ATOM 5445 C CA . GLY B 1 307 ? -13.828 -13.219 -26.766 1 93.12 307 GLY B CA 1
ATOM 5446 C C . GLY B 1 307 ? -13.609 -13.5 -25.297 1 93.12 307 GLY B C 1
ATOM 5447 O O . GLY B 1 307 ? -12.625 -13.055 -24.719 1 93.12 307 GLY B O 1
ATOM 5448 N N . ILE B 1 308 ? -14.508 -14.094 -24.625 1 94.94 308 ILE B N 1
ATOM 5449 C CA . ILE B 1 308 ? -14.438 -14.406 -23.203 1 94.94 308 ILE B CA 1
ATOM 5450 C C . ILE B 1 308 ? -14.102 -15.883 -23.016 1 94.94 308 ILE B C 1
ATOM 5452 O O . ILE B 1 308 ? -14.859 -16.75 -23.438 1 94.94 308 ILE B O 1
ATOM 5456 N N . TYR B 1 309 ? -12.953 -16.125 -22.438 1 96 309 TYR B N 1
ATOM 5457 C CA . TYR B 1 309 ? -12.406 -17.469 -22.25 1 96 309 TYR B CA 1
ATOM 5458 C C . TYR B 1 309 ? -11.906 -17.641 -20.812 1 96 309 TYR B C 1
ATOM 5460 O O . TYR B 1 309 ? -11.852 -16.688 -20.047 1 96 309 TYR B O 1
ATOM 5468 N N . PRO B 1 310 ? -11.57 -18.891 -20.453 1 95.69 310 PRO B N 1
ATOM 5469 C CA . PRO B 1 310 ? -10.969 -19.094 -19.125 1 95.69 310 PRO B CA 1
ATOM 5470 C C . PRO B 1 310 ? -9.656 -18.344 -18.953 1 95.69 310 PRO B C 1
ATOM 5472 O O . PRO B 1 310 ? -8.836 -18.312 -19.875 1 95.69 310 PRO B O 1
ATOM 5475 N N . ASN B 1 311 ? -9.578 -17.672 -17.844 1 94.94 311 ASN B N 1
ATOM 5476 C CA . ASN B 1 311 ? -8.312 -17.047 -17.484 1 94.94 311 ASN B CA 1
ATOM 5477 C C . ASN B 1 311 ? -7.508 -17.938 -16.531 1 94.94 311 ASN B C 1
ATOM 5479 O O . ASN B 1 311 ? -7.895 -19.078 -16.25 1 94.94 311 ASN B O 1
ATOM 5483 N N . THR B 1 312 ? -6.352 -17.453 -16.125 1 94.31 312 THR B N 1
ATOM 5484 C CA . THR B 1 312 ? -5.383 -18.203 -15.32 1 94.31 312 THR B CA 1
ATOM 5485 C C . THR B 1 312 ? -6.027 -18.719 -14.039 1 94.31 312 THR B C 1
ATOM 5487 O O . THR B 1 312 ? -5.664 -19.781 -13.547 1 94.31 312 THR B O 1
ATOM 5490 N N . ASP B 1 313 ? -7.035 -18.078 -13.523 1 96.44 313 ASP B N 1
ATOM 5491 C CA . ASP B 1 313 ? -7.582 -18.328 -12.195 1 96.44 313 ASP B CA 1
ATOM 5492 C C . ASP B 1 313 ? -8.664 -19.406 -12.25 1 96.44 313 ASP B C 1
ATOM 5494 O O . ASP B 1 313 ? -9.109 -19.891 -11.211 1 96.44 313 ASP B O 1
ATOM 5498 N N . PHE B 1 314 ? -9.078 -19.859 -13.414 1 97.31 314 PHE B N 1
ATOM 5499 C CA . PHE B 1 314 ? -10.188 -20.797 -13.547 1 97.31 314 PHE B CA 1
ATOM 5500 C C . PHE B 1 314 ? -9.797 -22.172 -13 1 97.31 314 PHE B C 1
ATOM 5502 O O . PHE B 1 314 ? -10.594 -22.812 -12.305 1 97.31 314 PHE B O 1
ATOM 5509 N N . TYR B 1 315 ? -8.578 -22.594 -13.281 1 97.56 315 TYR B N 1
ATOM 5510 C CA . TYR B 1 315 ? -8.172 -23.953 -12.891 1 97.56 315 TYR B CA 1
ATOM 5511 C C . TYR B 1 315 ? -7.156 -23.906 -11.758 1 97.56 315 TYR B C 1
ATOM 5513 O O . TYR B 1 315 ? -6.883 -24.922 -11.125 1 97.56 315 TYR B O 1
ATOM 5521 N N . SER B 1 316 ? -6.504 -22.719 -11.508 1 98.06 316 SER B N 1
ATOM 5522 C CA . SER B 1 316 ? -5.422 -22.625 -10.531 1 98.06 316 SER B CA 1
ATOM 5523 C C . SER B 1 316 ? -5.883 -23.062 -9.148 1 98.06 316 SER B C 1
ATOM 5525 O O . SER B 1 316 ? -5.145 -23.734 -8.43 1 98.06 316 SER B O 1
ATOM 5527 N N . GLY B 1 317 ? -7.141 -22.719 -8.812 1 97.81 317 GLY B N 1
ATOM 5528 C CA . GLY B 1 317 ? -7.68 -23.109 -7.52 1 97.81 317 GLY B CA 1
ATOM 5529 C C . GLY B 1 317 ? -7.742 -24.609 -7.32 1 97.81 317 GLY B C 1
ATOM 5530 O O . GLY B 1 317 ? -7.566 -25.094 -6.207 1 97.81 317 GLY B O 1
ATOM 5531 N N . ILE B 1 318 ? -8 -25.359 -8.391 1 97.75 318 ILE B N 1
ATOM 5532 C CA . ILE B 1 318 ? -8.078 -26.812 -8.312 1 97.75 318 ILE B CA 1
ATOM 5533 C C . ILE B 1 318 ? -6.695 -27.391 -8.023 1 97.75 318 ILE B C 1
ATOM 5535 O O . ILE B 1 318 ? -6.562 -28.344 -7.254 1 97.75 318 ILE B O 1
ATOM 5539 N N . VAL B 1 319 ? -5.688 -26.797 -8.617 1 97.81 319 VAL B N 1
ATOM 5540 C CA . VAL B 1 319 ? -4.312 -27.203 -8.367 1 97.81 319 VAL B CA 1
ATOM 5541 C C . VAL B 1 319 ? -3.957 -26.953 -6.898 1 97.81 319 VAL B C 1
ATOM 5543 O O . VAL B 1 319 ? -3.469 -27.859 -6.211 1 97.81 319 VAL B O 1
ATOM 5546 N N . PHE B 1 320 ? -4.23 -25.75 -6.375 1 98.12 320 PHE B N 1
ATOM 5547 C CA . PHE B 1 320 ? -3.9 -25.391 -5.004 1 98.12 320 PHE B CA 1
ATOM 5548 C C . PHE B 1 320 ? -4.668 -26.25 -4.016 1 98.12 320 PHE B C 1
ATOM 5550 O O . PHE B 1 320 ? -4.113 -26.688 -3 1 98.12 320 PHE B O 1
ATOM 5557 N N . TYR B 1 321 ? -5.906 -26.547 -4.355 1 98 321 TYR B N 1
ATOM 5558 C CA . TYR B 1 321 ? -6.715 -27.422 -3.514 1 98 321 TYR B CA 1
ATOM 5559 C C . TYR B 1 321 ? -6.148 -28.828 -3.482 1 98 321 TYR B C 1
ATOM 5561 O O . TYR B 1 321 ? -6.051 -29.438 -2.416 1 98 321 TYR B O 1
ATOM 5569 N N . ALA B 1 322 ? -5.801 -29.312 -4.66 1 97.38 322 ALA B N 1
ATOM 5570 C CA . ALA B 1 322 ? -5.242 -30.656 -4.762 1 97.38 322 ALA B CA 1
ATOM 5571 C C . ALA B 1 322 ? -3.916 -30.766 -4.016 1 97.38 322 ALA B C 1
ATOM 5573 O O . ALA B 1 322 ? -3.568 -31.828 -3.498 1 97.38 322 ALA B O 1
ATOM 5574 N N . LEU B 1 323 ? -3.172 -29.703 -3.914 1 97.31 323 LEU B N 1
ATOM 5575 C CA . LEU B 1 323 ? -1.919 -29.656 -3.168 1 97.31 323 LEU B CA 1
ATOM 5576 C C . LEU B 1 323 ? -2.178 -29.719 -1.667 1 97.31 323 LEU B C 1
ATOM 5578 O O . LEU B 1 323 ? -1.288 -30.078 -0.893 1 97.31 323 LEU B O 1
ATOM 5582 N N . GLY B 1 324 ? -3.385 -29.219 -1.264 1 96.88 324 GLY B N 1
ATOM 5583 C CA . GLY B 1 324 ? -3.73 -29.312 0.146 1 96.88 324 GLY B CA 1
ATOM 5584 C C . GLY B 1 324 ? -4.043 -27.984 0.778 1 96.88 324 GLY B C 1
ATOM 5585 O O . GLY B 1 324 ? -4.281 -27.891 1.984 1 96.88 324 GLY B O 1
ATOM 5586 N N . PHE B 1 325 ? -4.148 -26.922 0.016 1 98.12 325 PHE B N 1
ATOM 5587 C CA . PHE B 1 325 ? -4.398 -25.609 0.57 1 98.12 325 PHE B CA 1
ATOM 5588 C C . PHE B 1 325 ? -5.891 -25.297 0.577 1 98.12 325 PHE B C 1
ATOM 5590 O O . PHE B 1 325 ? -6.605 -25.641 -0.368 1 98.12 325 PHE B O 1
ATOM 5597 N N . PRO B 1 326 ? -6.371 -24.719 1.657 1 98.12 326 PRO B N 1
ATOM 5598 C CA . PRO B 1 326 ? -7.762 -24.266 1.662 1 98.12 326 PRO B CA 1
ATOM 5599 C C . PRO B 1 326 ? -7.98 -23.047 0.772 1 98.12 326 PRO B C 1
ATOM 5601 O O . PRO B 1 326 ? -7.023 -22.359 0.415 1 98.12 326 PRO B O 1
ATOM 5604 N N . VAL B 1 327 ? -9.203 -22.719 0.457 1 98.06 327 VAL B N 1
ATOM 5605 C CA . VAL B 1 327 ? -9.602 -21.688 -0.49 1 98.06 327 VAL B CA 1
ATOM 5606 C C . VAL B 1 327 ? -9.016 -20.344 -0.064 1 98.06 327 VAL B C 1
ATOM 5608 O O . VAL B 1 327 ? -8.531 -19.578 -0.9 1 98.06 327 VAL B O 1
ATOM 5611 N N . TYR B 1 328 ? -8.914 -20.047 1.247 1 97.38 328 TYR B N 1
ATOM 5612 C CA . TYR B 1 328 ? -8.5 -18.734 1.735 1 97.38 328 TYR B CA 1
ATOM 5613 C C . TYR B 1 328 ? -7.016 -18.5 1.477 1 97.38 328 TYR B C 1
ATOM 5615 O O . TYR B 1 328 ? -6.527 -17.375 1.61 1 97.38 328 TYR B O 1
ATOM 5623 N N . MET B 1 329 ? -6.289 -19.531 1.018 1 98.62 329 MET B N 1
ATOM 5624 C CA . MET B 1 329 ? -4.852 -19.406 0.795 1 98.62 329 MET B CA 1
ATOM 5625 C C . MET B 1 329 ? -4.551 -19.094 -0.667 1 98.62 329 MET B C 1
ATOM 5627 O O . MET B 1 329 ? -3.42 -18.75 -1.012 1 98.62 329 MET B O 1
ATOM 5631 N N . PHE B 1 330 ? -5.547 -19.219 -1.572 1 98.69 330 PHE B N 1
ATOM 5632 C CA . PHE B 1 330 ? -5.285 -19.125 -3.004 1 98.69 330 PHE B CA 1
ATOM 5633 C C . PHE B 1 330 ? -4.633 -17.797 -3.342 1 98.69 330 PHE B C 1
ATOM 5635 O O . PHE B 1 330 ? -3.631 -17.75 -4.059 1 98.69 330 PHE B O 1
ATOM 5642 N N . THR B 1 331 ? -5.164 -16.688 -2.793 1 98.44 331 THR B N 1
ATOM 5643 C CA . THR B 1 331 ? -4.621 -15.367 -3.088 1 98.44 331 THR B CA 1
ATOM 5644 C C . THR B 1 331 ? -3.244 -15.195 -2.453 1 98.44 331 THR B C 1
ATOM 5646 O O . THR B 1 331 ? -2.375 -14.531 -3.02 1 98.44 331 THR B O 1
ATOM 5649 N N . ALA B 1 332 ? -3.004 -15.789 -1.261 1 98.81 332 ALA B N 1
ATOM 5650 C CA . ALA B 1 332 ? -1.692 -15.727 -0.622 1 98.81 332 ALA B CA 1
ATOM 5651 C C . ALA B 1 332 ? -0.644 -16.469 -1.454 1 98.81 332 ALA B C 1
ATOM 5653 O O . ALA B 1 332 ? 0.514 -16.047 -1.517 1 98.81 332 ALA B O 1
ATOM 5654 N N . LEU B 1 333 ? -1.062 -17.562 -2.084 1 98.88 333 LEU B N 1
ATOM 5655 C CA . LEU B 1 333 ? -0.156 -18.297 -2.959 1 98.88 333 LEU B CA 1
ATOM 5656 C C . LEU B 1 333 ? 0.157 -17.5 -4.219 1 98.88 333 LEU B C 1
ATOM 5658 O O . LEU B 1 333 ? 1.293 -17.5 -4.699 1 98.88 333 LEU B O 1
ATOM 5662 N N . PHE B 1 334 ? -0.874 -16.844 -4.691 1 98.44 334 PHE B N 1
ATOM 5663 C CA . PHE B 1 334 ? -0.683 -15.883 -5.777 1 98.44 334 PHE B CA 1
ATOM 5664 C C . PHE B 1 334 ? 0.348 -14.828 -5.395 1 98.44 334 PHE B C 1
ATOM 5666 O O . PHE B 1 334 ? 1.257 -14.531 -6.168 1 98.44 334 PHE B O 1
ATOM 5673 N N . ALA B 1 335 ? 0.259 -14.297 -4.207 1 98.88 335 ALA B N 1
ATOM 5674 C CA . ALA B 1 335 ? 1.175 -13.273 -3.707 1 98.88 335 ALA B CA 1
ATOM 5675 C C . ALA B 1 335 ? 2.598 -13.812 -3.609 1 98.88 335 ALA B C 1
ATOM 5677 O O . ALA B 1 335 ? 3.561 -13.109 -3.914 1 98.88 335 ALA B O 1
ATOM 5678 N N . LEU B 1 336 ? 2.721 -15.031 -3.152 1 98.94 336 LEU B N 1
ATOM 5679 C CA . LEU B 1 336 ? 4.027 -15.672 -3.047 1 98.94 336 LEU B CA 1
ATOM 5680 C C . LEU B 1 336 ? 4.758 -15.641 -4.387 1 98.94 336 LEU B C 1
ATOM 5682 O O . LEU B 1 336 ? 5.926 -15.242 -4.453 1 98.94 336 LEU B O 1
ATOM 5686 N N . SER B 1 337 ? 4.051 -16.031 -5.363 1 98.62 337 SER B N 1
ATOM 5687 C CA . SER B 1 337 ? 4.629 -16.062 -6.703 1 98.62 337 SER B CA 1
ATOM 5688 C C . SER B 1 337 ? 4.875 -14.656 -7.238 1 98.62 337 SER B C 1
ATOM 5690 O O . SER B 1 337 ? 5.953 -14.367 -7.762 1 98.62 337 SER B O 1
ATOM 5692 N N . ARG B 1 338 ? 3.918 -13.773 -7.082 1 98.75 338 ARG B N 1
ATOM 5693 C CA . ARG B 1 338 ? 3.922 -12.445 -7.676 1 98.75 338 ARG B CA 1
ATOM 5694 C C . ARG B 1 338 ? 4.98 -11.555 -7.031 1 98.75 338 ARG B C 1
ATOM 5696 O O . ARG B 1 338 ? 5.305 -10.484 -7.547 1 98.75 338 ARG B O 1
ATOM 5703 N N . THR B 1 339 ? 5.508 -11.938 -5.859 1 98.94 339 THR B N 1
ATOM 5704 C CA . THR B 1 339 ? 6.57 -11.203 -5.176 1 98.94 339 THR B CA 1
ATOM 5705 C C . THR B 1 339 ? 7.758 -10.977 -6.113 1 98.94 339 THR B C 1
ATOM 5707 O O . THR B 1 339 ? 8.312 -9.875 -6.164 1 98.94 339 THR B O 1
ATOM 5710 N N . LEU B 1 340 ? 8.102 -12.016 -6.855 1 98.94 340 LEU B N 1
ATOM 5711 C CA . LEU B 1 340 ? 9.195 -11.883 -7.805 1 98.94 340 LEU B CA 1
ATOM 5712 C C . LEU B 1 340 ? 8.891 -10.812 -8.852 1 98.94 340 LEU B C 1
ATOM 5714 O O . LEU B 1 340 ? 9.734 -9.961 -9.133 1 98.94 340 LEU B O 1
ATOM 5718 N N . GLY B 1 341 ? 7.668 -10.883 -9.43 1 98.94 341 GLY B N 1
ATOM 5719 C CA . GLY B 1 341 ? 7.281 -9.898 -10.422 1 98.94 341 GLY B CA 1
ATOM 5720 C C . GLY B 1 341 ? 7.262 -8.484 -9.883 1 98.94 341 GLY B C 1
ATOM 5721 O O . GLY B 1 341 ? 7.758 -7.559 -10.531 1 98.94 341 GLY B O 1
ATOM 5722 N N . TRP B 1 342 ? 6.684 -8.281 -8.672 1 98.94 342 TRP B N 1
ATOM 5723 C CA . TRP B 1 342 ? 6.668 -6.973 -8.023 1 98.94 342 TRP B CA 1
ATOM 5724 C C . TRP B 1 342 ? 8.078 -6.41 -7.891 1 98.94 342 TRP B C 1
ATOM 5726 O O . TRP B 1 342 ? 8.336 -5.27 -8.289 1 98.94 342 TRP B O 1
ATOM 5736 N N . LEU B 1 343 ? 8.969 -7.238 -7.355 1 98.94 343 LEU B N 1
ATOM 5737 C CA . LEU B 1 343 ? 10.336 -6.809 -7.082 1 98.94 343 LEU B CA 1
ATOM 5738 C C . LEU B 1 343 ? 11.07 -6.48 -8.375 1 98.94 343 LEU B C 1
ATOM 5740 O O . LEU B 1 343 ? 11.805 -5.488 -8.445 1 98.94 343 LEU B O 1
ATOM 5744 N N . ALA B 1 344 ? 10.867 -7.305 -9.375 1 98.94 344 ALA B N 1
ATOM 5745 C CA . ALA B 1 344 ? 11.523 -7.051 -10.656 1 98.94 344 ALA B CA 1
ATOM 5746 C C . ALA B 1 344 ? 11.078 -5.715 -11.25 1 98.94 344 ALA B C 1
ATOM 5748 O O . ALA B 1 344 ? 11.906 -4.949 -11.758 1 98.94 344 ALA B O 1
ATOM 5749 N N . HIS B 1 345 ? 9.82 -5.406 -11.172 1 98.94 345 HIS B N 1
ATOM 5750 C CA . HIS B 1 345 ? 9.273 -4.172 -11.727 1 98.94 345 HIS B CA 1
ATOM 5751 C C . HIS B 1 345 ? 9.773 -2.953 -10.953 1 98.94 345 HIS B C 1
ATOM 5753 O O . HIS B 1 345 ? 10.125 -1.935 -11.555 1 98.94 345 HIS B O 1
ATOM 5759 N N . ILE B 1 346 ? 9.789 -3.037 -9.602 1 98.88 346 ILE B N 1
ATOM 5760 C CA . ILE B 1 346 ? 10.172 -1.854 -8.836 1 98.88 346 ILE B CA 1
ATOM 5761 C C . ILE B 1 346 ? 11.672 -1.613 -8.977 1 98.88 346 ILE B C 1
ATOM 5763 O O . ILE B 1 346 ? 12.125 -0.465 -9.008 1 98.88 346 ILE B O 1
ATOM 5767 N N . ILE B 1 347 ? 12.5 -2.699 -9.062 1 98.88 347 ILE B N 1
ATOM 5768 C CA . ILE B 1 347 ? 13.93 -2.547 -9.281 1 98.88 347 ILE B CA 1
ATOM 5769 C C . ILE B 1 347 ? 14.18 -1.901 -10.648 1 98.88 347 ILE B C 1
ATOM 5771 O O . ILE B 1 347 ? 14.922 -0.926 -10.75 1 98.88 347 ILE B O 1
ATOM 5775 N N . GLU B 1 348 ? 13.484 -2.387 -11.695 1 98.69 348 GLU B N 1
ATOM 5776 C CA . GLU B 1 348 ? 13.602 -1.824 -13.039 1 98.69 348 GLU B CA 1
ATOM 5777 C C . GLU B 1 348 ? 13.211 -0.35 -13.055 1 98.69 348 GLU B C 1
ATOM 5779 O O . GLU B 1 348 ? 13.906 0.479 -13.641 1 98.69 348 GLU B O 1
ATOM 5784 N N . TYR B 1 349 ? 12.172 -0.04 -12.406 1 98.56 349 TYR B N 1
ATOM 5785 C CA . TYR B 1 349 ? 11.648 1.32 -12.422 1 98.56 349 TYR B CA 1
ATOM 5786 C C . TYR B 1 349 ? 12.586 2.279 -11.703 1 98.56 349 TYR B C 1
ATOM 5788 O O . TYR B 1 349 ? 12.938 3.332 -12.242 1 98.56 349 TYR B O 1
ATOM 5796 N N . VAL B 1 350 ? 13.039 1.946 -10.484 1 98.5 350 VAL B N 1
ATOM 5797 C CA . VAL B 1 350 ? 13.852 2.84 -9.656 1 98.5 350 VAL B CA 1
ATOM 5798 C C . VAL B 1 350 ? 15.234 2.998 -10.273 1 98.5 350 VAL B C 1
ATOM 5800 O O . VAL B 1 350 ? 15.789 4.098 -10.297 1 98.5 350 VAL B O 1
ATOM 5803 N N . GLU B 1 351 ? 15.758 1.916 -10.828 1 98.06 351 GLU B N 1
ATOM 5804 C CA . GLU B 1 351 ? 17.125 1.954 -11.336 1 98.06 351 GLU B CA 1
ATOM 5805 C C . GLU B 1 351 ? 17.203 2.631 -12.695 1 98.06 351 GLU B C 1
ATOM 5807 O O . GLU B 1 351 ? 18.188 3.285 -13.023 1 98.06 351 GLU B O 1
ATOM 5812 N N . GLU B 1 352 ? 16.078 2.547 -13.461 1 96.31 352 GLU B N 1
ATOM 5813 C CA . GLU B 1 352 ? 16.25 2.91 -14.859 1 96.31 352 GLU B CA 1
ATOM 5814 C C . GLU B 1 352 ? 15.344 4.07 -15.25 1 96.31 352 GLU B C 1
ATOM 5816 O O . GLU B 1 352 ? 15.617 4.785 -16.219 1 96.31 352 GLU B O 1
ATOM 5821 N N . GLN B 1 353 ? 14.266 4.246 -14.57 1 95.62 353 GLN B N 1
ATOM 5822 C CA . GLN B 1 353 ? 13.258 5.168 -15.086 1 95.62 353 GLN B CA 1
ATOM 5823 C C . GLN B 1 353 ? 12.695 6.047 -13.977 1 95.62 353 GLN B C 1
ATOM 5825 O O . GLN B 1 353 ? 11.695 6.738 -14.172 1 95.62 353 GLN B O 1
ATOM 5830 N N . HIS B 1 354 ? 13.281 6.098 -12.961 1 95.06 354 HIS B N 1
ATOM 5831 C CA . HIS B 1 354 ? 12.75 6.629 -11.711 1 95.06 354 HIS B CA 1
ATOM 5832 C C . HIS B 1 354 ? 12.164 8.023 -11.914 1 95.06 354 HIS B C 1
ATOM 5834 O O . HIS B 1 354 ? 12.867 8.938 -12.352 1 95.06 354 HIS B O 1
ATOM 5840 N N . ARG B 1 355 ? 10.945 8.148 -11.578 1 96.12 355 ARG B N 1
ATOM 5841 C CA . ARG B 1 355 ? 10.18 9.391 -11.477 1 96.12 355 ARG B CA 1
ATOM 5842 C C . ARG B 1 355 ? 9.039 9.25 -10.477 1 96.12 355 ARG B C 1
ATOM 5844 O O . ARG B 1 355 ? 8.367 8.227 -10.43 1 96.12 355 ARG B O 1
ATOM 5851 N N . LEU B 1 356 ? 8.891 10.234 -9.648 1 96.44 356 LEU B N 1
ATOM 5852 C CA . LEU B 1 356 ? 7.77 10.227 -8.719 1 96.44 356 LEU B CA 1
ATOM 5853 C C . LEU B 1 356 ? 6.445 10.102 -9.469 1 96.44 356 LEU B C 1
ATOM 5855 O O . LEU B 1 356 ? 6.195 10.844 -10.422 1 96.44 356 LEU B O 1
ATOM 5859 N N . ILE B 1 357 ? 5.648 9.102 -9.109 1 97 357 ILE B N 1
ATOM 5860 C CA . ILE B 1 357 ? 4.34 8.906 -9.727 1 97 357 ILE B CA 1
ATOM 5861 C C . ILE B 1 357 ? 3.287 9.719 -8.969 1 97 357 ILE B C 1
ATOM 5863 O O . ILE B 1 357 ? 2.977 9.422 -7.812 1 97 357 ILE B O 1
ATOM 5867 N N . ARG B 1 358 ? 2.799 10.711 -9.562 1 94.81 358 ARG B N 1
ATOM 5868 C CA . ARG B 1 358 ? 1.806 11.617 -9.008 1 94.81 358 ARG B CA 1
ATOM 5869 C C . ARG B 1 358 ? 0.887 12.156 -10.102 1 94.81 358 ARG B C 1
ATOM 5871 O O . ARG B 1 358 ? 1.14 13.227 -10.656 1 94.81 358 ARG B O 1
ATOM 5878 N N . PRO B 1 359 ? -0.169 11.484 -10.375 1 96.06 359 PRO B N 1
ATOM 5879 C CA . PRO B 1 359 ? -1.144 12.008 -11.328 1 96.06 359 PRO B CA 1
ATOM 5880 C C . PRO B 1 359 ? -1.893 13.227 -10.797 1 96.06 359 PRO B C 1
ATOM 5882 O O . PRO B 1 359 ? -1.49 13.812 -9.789 1 96.06 359 PRO B O 1
ATOM 5885 N N . ARG B 1 360 ? -2.84 13.711 -11.531 1 94.19 360 ARG B N 1
ATOM 5886 C CA . ARG B 1 360 ? -3.648 14.859 -11.148 1 94.19 360 ARG B CA 1
ATOM 5887 C C . ARG B 1 360 ? -5.125 14.492 -11.07 1 94.19 360 ARG B C 1
ATOM 5889 O O . ARG B 1 360 ? -5.535 13.438 -11.562 1 94.19 360 ARG B O 1
ATOM 5896 N N . ALA B 1 361 ? -5.824 15.266 -10.383 1 96.25 361 ALA B N 1
ATOM 5897 C CA . ALA B 1 361 ? -7.281 15.203 -10.375 1 96.25 361 ALA B CA 1
ATOM 5898 C C . ALA B 1 361 ? -7.895 16.484 -10.914 1 96.25 361 ALA B C 1
ATOM 5900 O O . ALA B 1 361 ? -7.328 17.562 -10.75 1 96.25 361 ALA B O 1
ATOM 5901 N N . LEU B 1 362 ? -9 16.328 -11.602 1 96.75 362 LEU B N 1
ATOM 5902 C CA . LEU B 1 362 ? -9.727 17.5 -12.086 1 96.75 362 LEU B CA 1
ATOM 5903 C C . LEU B 1 362 ? -10.766 17.953 -11.062 1 96.75 362 LEU B C 1
ATOM 5905 O O . LEU B 1 362 ? -11.727 17.219 -10.789 1 96.75 362 LEU B O 1
ATOM 5909 N N . TYR B 1 363 ? -10.617 19.125 -10.523 1 97.12 363 TYR B N 1
ATOM 5910 C CA . TYR B 1 363 ? -11.555 19.656 -9.539 1 97.12 363 TYR B CA 1
ATOM 5911 C C . TYR B 1 363 ? -12.828 20.156 -10.211 1 97.12 363 TYR B C 1
ATOM 5913 O O . TYR B 1 363 ? -12.773 20.969 -11.141 1 97.12 363 TYR B O 1
ATOM 5921 N N . VAL B 1 364 ? -13.945 19.672 -9.703 1 97.25 364 VAL B N 1
ATOM 5922 C CA . VAL B 1 364 ? -15.234 20.078 -10.25 1 97.25 364 VAL B CA 1
ATOM 5923 C C . VAL B 1 364 ? -16.156 20.516 -9.125 1 97.25 364 VAL B C 1
ATOM 5925 O O . VAL B 1 364 ? -17.375 20.594 -9.312 1 97.25 364 VAL B O 1
ATOM 5928 N N . GLY B 1 365 ? -15.648 20.734 -7.902 1 96.62 365 GLY B N 1
ATOM 5929 C CA . GLY B 1 365 ? -16.422 21.219 -6.781 1 96.62 365 GLY B CA 1
ATOM 5930 C C . GLY B 1 365 ? -16.719 22.703 -6.863 1 96.62 365 GLY B C 1
ATOM 5931 O O . GLY B 1 365 ? -16.484 23.344 -7.895 1 96.62 365 GLY B O 1
ATOM 5932 N N . PRO B 1 366 ? -17.266 23.25 -5.785 1 97.19 366 PRO B N 1
ATOM 5933 C CA . PRO B 1 366 ? -17.531 24.688 -5.773 1 97.19 366 PRO B CA 1
ATOM 5934 C C . PRO B 1 366 ? -16.281 25.516 -5.973 1 97.19 366 PRO B C 1
ATOM 5936 O O . PRO B 1 366 ? -15.219 25.203 -5.414 1 97.19 366 PRO B O 1
ATOM 5939 N N . GLU B 1 367 ? -16.422 26.516 -6.734 1 95.38 367 GLU B N 1
ATOM 5940 C CA . GLU B 1 367 ? -15.273 27.375 -7 1 95.38 367 GLU B CA 1
ATOM 5941 C C . GLU B 1 367 ? -14.844 28.125 -5.742 1 95.38 367 GLU B C 1
ATOM 5943 O O . GLU B 1 367 ? -13.648 28.203 -5.441 1 95.38 367 GLU B O 1
ATOM 5948 N N . TYR B 1 368 ? -15.828 28.688 -5.105 1 96.62 368 TYR B N 1
ATOM 5949 C CA . TYR B 1 368 ? -15.594 29.453 -3.887 1 96.62 368 TYR B CA 1
ATOM 5950 C C . TYR B 1 368 ? -16.797 29.391 -2.963 1 96.62 368 TYR B C 1
ATOM 5952 O O . TYR B 1 368 ? -17.938 29.453 -3.42 1 96.62 368 TYR B O 1
ATOM 5960 N N . GLN B 1 369 ? -16.516 29.172 -1.708 1 97.06 369 GLN B N 1
ATOM 5961 C CA . GLN B 1 369 ? -17.547 29.203 -0.673 1 97.06 369 GLN B CA 1
ATOM 5962 C C . GLN B 1 369 ? -17.109 30.094 0.493 1 97.06 369 GLN B C 1
ATOM 5964 O O . GLN B 1 369 ? -15.969 30.031 0.937 1 97.06 369 GLN B O 1
ATOM 5969 N N . GLU B 1 370 ? -18 30.906 0.905 1 96.94 370 GLU B N 1
ATOM 5970 C CA . GLU B 1 370 ? -17.719 31.75 2.064 1 96.94 370 GLU B CA 1
ATOM 5971 C C . GLU B 1 370 ? -17.891 30.969 3.365 1 96.94 370 GLU B C 1
ATOM 5973 O O . GLU B 1 370 ? -18.828 30.203 3.518 1 96.94 370 GLU B O 1
ATOM 5978 N N . TYR B 1 371 ? -16.938 31.156 4.223 1 97.31 371 TYR B N 1
ATOM 5979 C CA . TYR B 1 371 ? -17.047 30.516 5.531 1 97.31 371 TYR B CA 1
ATOM 5980 C C . TYR B 1 371 ? -18.078 31.219 6.395 1 97.31 371 TYR B C 1
ATOM 5982 O O . TYR B 1 371 ? -17.953 32.406 6.688 1 97.31 371 TYR B O 1
ATOM 5990 N N . VAL B 1 372 ? -19.062 30.547 6.766 1 97.06 372 VAL B N 1
ATOM 5991 C CA . VAL B 1 372 ? -20.109 31.062 7.656 1 97.06 372 VAL B CA 1
ATOM 5992 C C . VAL B 1 372 ? -19.938 30.453 9.047 1 97.06 372 VAL B C 1
ATOM 5994 O O . VAL B 1 372 ? -19.828 29.234 9.188 1 97.06 372 VAL B O 1
ATOM 5997 N N . SER B 1 373 ? -19.922 31.266 10.031 1 96.5 373 SER B N 1
ATOM 5998 C CA . SER B 1 373 ? -19.734 30.797 11.398 1 96.5 373 SER B CA 1
ATOM 5999 C C . SER B 1 373 ? -20.812 29.781 11.789 1 96.5 373 SER B C 1
ATOM 6001 O O . SER B 1 373 ? -21.938 29.828 11.281 1 96.5 373 SER B O 1
ATOM 6003 N N . ILE B 1 374 ? -20.438 28.953 12.664 1 95.69 374 ILE B N 1
ATOM 6004 C CA . ILE B 1 374 ? -21.266 27.812 13.016 1 95.69 374 ILE B CA 1
ATOM 6005 C C . ILE B 1 374 ? -22.609 28.312 13.57 1 95.69 374 ILE B C 1
ATOM 6007 O O . ILE B 1 374 ? -23.641 27.672 13.367 1 95.69 374 ILE B O 1
ATOM 6011 N N . ASP B 1 375 ? -22.656 29.438 14.219 1 95.12 375 ASP B N 1
ATOM 6012 C CA . ASP B 1 375 ? -23.859 29.984 14.844 1 95.12 375 ASP B CA 1
ATOM 6013 C C . ASP B 1 375 ? -24.859 30.438 13.797 1 95.12 375 ASP B C 1
ATOM 6015 O O . ASP B 1 375 ? -26.047 30.609 14.094 1 95.12 375 ASP B O 1
ATOM 6019 N N . LYS B 1 376 ? -24.406 30.578 12.555 1 95.81 376 LYS B N 1
ATOM 6020 C CA . LYS B 1 376 ? -25.266 31.094 11.484 1 95.81 376 LYS B CA 1
ATOM 6021 C C . LYS B 1 376 ? -25.562 30 10.461 1 95.81 376 LYS B C 1
ATOM 6023 O O . LYS B 1 376 ? -26.156 30.266 9.414 1 95.81 376 LYS B O 1
ATOM 6028 N N . ARG B 1 377 ? -25.094 28.797 10.758 1 94.75 377 ARG B N 1
ATOM 6029 C CA . ARG B 1 377 ? -25.281 27.688 9.82 1 94.75 377 ARG B CA 1
ATOM 6030 C C . ARG B 1 377 ? -26.531 26.891 10.164 1 94.75 377 ARG B C 1
ATOM 6032 O O . ARG B 1 377 ? -26.844 26.703 11.344 1 94.75 377 ARG B O 1
#

Nearest PDB structures (foldseek):
  1o7x-assembly2_D  TM=9.867E-01  e=4.273E-46  Saccharolobus solfataricus
  6abw-assembly1_A  TM=9.764E-01  e=8.441E-39  Metallosphaera sedula DSM 5348
  1vgm-assembly1_B  TM=9.848E-01  e=1.619E-38  Sulfurisphaera tokodaii
  2r26-assembly1_A  TM=9.757E-01  e=1.139E-36  Thermoplasma acidophilum
  3hwk-assembly3_F  TM=9.476E-01  e=3.751E-24  Mycobacterium tuberculosis H37Rv

pLDDT: mean 96.58, std 4.71, range [39.09, 98.94]

InterPro domains:
  IPR002020 Citrate synthase [PF00285] (7-360)
  IPR002020 Citrate synthase [PR00143] (123-136)
  IPR002020 Citrate synthase [PR00143] (172-187)
  IPR002020 Citrate synthase [PR00143] (194-222)
  IPR002020 Citrate synthase [PR00143] (248-268)
  IPR002020 Citrate synthase [PR00143] (309-325)
  IPR002020 Citrate synthase [PR00143] (329-343)
  IPR002020 Citrate synthase [PTHR11739] (3-376)
  IPR011278 2-methylcitrate synthase/citrate synthase type I [TIGR01800] (6-377)
  IPR016142 Citrate synthase-like, large alpha subdomain [G3DSA:1.10.580.10] (20-348)
  IPR016143 Citrate synthase-like, small alpha subdomain [G3DSA:1.10.230.10] (220-323)
  IPR019810 Citrate synthase active site [PS00480] (255-267)
  IPR024176 Citrate synthase, bacterial-type [PIRSF001369] (3-377)
  IPR036969 Citrate synthase superfamily [SSF48256] (3-377)
  IPR054926 Citrate synthase family [NF041157] (2-377)

Organism: Saccharolobus solfataricus (strain ATCC 35092 / DSM 1617 / JCM 11322 / P2) (NCBI:txid273057)

Radius of gyration: 26.46 Å; Cα contacts (8 Å, |Δi|>4): 1506; chains: 2; bounding box: 60×75×61 Å

Solvent-accessible surface area (backbone atoms only — not comparable to full-atom values): 37248 Å² total; per-residue (Å²): 128,91,66,63,35,65,24,30,63,86,36,26,56,40,74,38,50,52,47,46,74,40,24,77,77,33,44,49,20,54,53,15,28,44,49,67,53,46,55,76,72,50,46,44,70,44,48,52,40,24,62,68,71,74,44,76,47,36,65,67,55,45,52,52,49,50,51,49,35,48,71,24,22,73,68,62,66,57,36,57,47,43,49,63,54,48,62,59,81,34,34,54,50,26,39,51,24,26,35,31,13,38,49,32,9,64,54,73,77,74,59,87,86,72,52,53,67,61,50,46,46,35,48,53,23,29,39,43,24,51,50,24,31,46,53,21,39,52,71,72,47,74,84,46,62,39,53,70,61,98,36,73,41,46,18,34,48,30,33,45,66,73,45,87,70,50,72,67,52,31,49,47,46,26,38,50,35,53,64,43,19,63,73,67,34,41,35,26,39,44,15,17,38,26,8,33,32,18,60,19,50,70,38,25,13,48,26,10,16,42,20,12,32,59,1,57,78,57,34,32,39,24,40,50,18,42,49,51,39,59,70,50,69,40,58,88,37,41,65,59,48,43,46,50,45,36,64,68,63,61,41,83,62,62,20,48,44,50,95,64,33,46,29,58,31,54,56,19,58,51,29,46,55,48,27,64,73,47,21,80,88,28,72,68,38,37,47,43,48,50,30,48,53,55,45,49,52,54,44,40,73,72,31,40,91,75,32,29,27,49,23,52,30,44,29,39,35,49,36,44,42,47,71,67,48,59,66,77,43,47,44,43,53,41,48,56,21,25,44,55,33,44,47,36,51,38,50,50,36,57,76,71,61,60,43,59,36,37,44,34,58,44,64,71,42,56,84,68,46,83,89,69,57,55,92,79,87,127,90,67,63,35,66,22,30,63,86,37,28,56,41,74,37,50,51,47,46,74,39,25,77,76,33,43,48,21,52,54,16,29,45,51,67,52,45,56,74,73,52,47,42,69,43,48,52,40,23,63,68,72,72,43,74,47,35,63,67,53,44,52,52,50,49,51,50,35,49,70,23,22,71,68,63,66,57,36,56,49,43,50,64,55,46,62,59,83,32,36,55,49,26,39,50,25,25,34,31,14,37,50,32,9,64,55,72,79,73,59,85,86,74,51,54,67,61,49,45,46,34,48,53,24,29,41,43,24,51,51,25,30,49,52,20,40,52,72,72,46,75,84,47,64,40,53,71,62,97,36,72,41,46,18,34,48,30,35,44,66,73,46,88,71,51,73,67,52,31,50,48,46,26,37,49,36,53,65,42,20,62,76,67,36,40,34,26,39,44,14,18,40,26,9,32,31,19,60,18,51,71,38,26,15,48,25,11,16,41,20,11,31,60,1,56,76,58,34,30,39,24,40,50,18,43,48,50,38,60,70,50,69,41,58,88,36,42,66,60,49,42,46,48,45,36,65,70,63,62,40,83,61,61,21,48,43,54,95,64,32,46,28,58,29,54,54,18,58,51,30,47,55,49,26,63,72,48,21,81,87,29,70,66,38,38,48,43,48,49,29,48,52,55,44,48,52,53,43,40,71,72,31,41,93,76,31,29,26,49,22,53,30,45,30,40,36,50,36,45,40,48,72,66,47,59,66,76,44,48,45,44,53,43,47,54,22,26,46,55,33,43,48,36,51,38,52,51,37,56,76,72,60,61,43,59,34,36,43,34,58,45,63,72,42,56,85,70,46,82,88,69,57,56,92,78,87

Sequence (754 aa):
MSVVSKGLENVIIKVTNLTFIDGEKGILRYRGYNIEDLVNYGSYEETIYLMLYGKLPTKKELNDLKAKLNEEYEVPQEVLDTIYLMPKEADAIGLLEVGTAALASIDKNFKWKENDKEKAISIIAKMATLVANVYRRKEGNKPRIPEPSDSFAKSFLLASFAREPTTDEINAMDKALILYTDHEVPASTTAALVAASTLSDMYSSLTAALAALKGPLHGGAAEEAFKQFIEIGDPNRVQNWFNDKVVNQKNRLMGFGHRVYKTYDPRAKIFKKLALTLIERNADARRYFEIAQKLEELGIKQFSSKGIYPNTDFYSGIVFYALGFPVYMFTALFALSRTLGWLAHIIEYVEEQHRLIRPRALYVGPEYQEYVSIDKRMSVVSKGLENVIIKVTNLTFIDGEKGILRYRGYNIEDLVNYGSYEETIYLMLYGKLPTKKELNDLKAKLNEEYEVPQEVLDTIYLMPKEADAIGLLEVGTAALASIDKNFKWKENDKEKAISIIAKMATLVANVYRRKEGNKPRIPEPSDSFAKSFLLASFAREPTTDEINAMDKALILYTDHEVPASTTAALVAASTLSDMYSSLTAALAALKGPLHGGAAEEAFKQFIEIGDPNRVQNWFNDKVVNQKNRLMGFGHRVYKTYDPRAKIFKKLALTLIERNADARRYFEIAQKLEELGIKQFSSKGIYPNTDFYSGIVFYALGFPVYMFTALFALSRTLGWLAHIIEYVEEQHRLIRPRALYVGPEYQEYVSIDKR

Secondary structure (DSSP, 8-state):
-----GGGTT-EEEEESSEEEETTTTEEEETTEEHHHHHHH--HHHHHHHHHHSSPPPHHHHHHHHHHHHH-----HHHHHHHHHS-TTS-HHHHHHHHHHHHHHH-TT--TTTSHHHHHHHHHHHHHHHHHHHHHHHTTPPP-PPPP-S-HHHHHHHHHHSSPPPHHHHHHHHHHHHHTS--SS-HHHHHHHHHHHTT--HHHHHHHHHHHHTSTTTTTHHHHHHHHHHHH-SGGGHHHHIIIIIIIS----TTB--SS-SS--HHHHHHHHHHHHHGGG-HHHHHHHHHHHHHHHHHHHHHGGGT--B-THHHHHHHHHHHT--GGGHHHHHHHHHHHHHHHHHHHIIIII------EEEE-S-S------GGG-/-----GGGTT-EEEEESSEEEETTTTEEEETTEEHHHHHHH--HHHHHHHHHHSSPPPHHHHHHHHHHHHHS----HHHHHHHHHS-TTS-HHHHHHHHHHHHHHH-TT--TTTSHHHHHHHHHHHHHHHHHHHHHHHHTPPP-PPPP-S-HHHHHHHHHHSSPPPHHHHHHHHHHHHHTS--SS-HHHHHHHHHHHTT--HHHHHHHHHHHHTSTTTTTHHHHHHHHHHHH-SGGGHHHHIIIIIIIS----TTB--SS-SS--HHHHHHHHHHHHHGGG-HHHHHHHHHHHHHHHHHHHHHGGGT--B-THHHHHHHHHHHT--GGGHHHHHHHHHHHHHHHHHHHIIIII------EEEE-S-S------GGG-

Foldseek 3Di:
DPDDCVVVVPPDPDDDQAWDDQQAVQFIDGSRHTLVCCLVPHWLLQSLCCLQPVDGDDPVRSVVLLVLLQVQQDDPPVLLVQLLVDDLPDFLLVSVLSNLVVVLVVPPPDDFPPCLSSVLSNVLSNLLQSLLSSLQSNVVHDGFGFHRDPHSLQSSLCRNPVDGDDPLLSSLLRSLLSLLADDDCPPLLVQLQLCCLVVRDNSVSLSSSSVRLSDCVHLVLLLVLLVLLVVQVALVSLVVCCCVACVVVVDDNGQKDDPRHLAANPLLVVLLVSLVSLCPVPVSLVRSNSSLVSNQVVCCVVCNVVSMHGHNSNRNNSSCVSSPGDSSSRSSSSSSSHSSVSSSSSSCCCVPPRHNDDDDDDDDDDPDDDDDDPVVD/DPDDCVVVVPPDPDDDQAWDDQQAVQFIDGSRHTLVCCLVPHWLLQSLCCLQPVDGDDPVRSVVLLVLLQVQQDDPPVLLVQLLVDDLPDFLLVSVLSNLVVVLVVPPPDDFPPCLSSVLSSVLSNLLQSLLSSLCSNVVHDGFGFHRDPHSLQSSLCRNPVDGDDPLLSSLLRSLLSLLAADDCPPLLVQLQLCCLVVRHLSVSLSSSSVRLSDCVHLVLLLVLLVLLVVQVALVSLVVCCCVVCVVVVDDNGQKDDPRHLAANPLLVVLLVSLVSLCPVPVSLVRSNSSLVSNQVVCCVPCNVVSMHGHNSNRNNSSCVSSPGDSSSRSSSSSSSHSSVSSSSSSCCCVPPRHNDDDDDDDDDDPDDDDDDPVVD